Protein 5FRE (pdb70)

Structure (mmCIF, N/CA/C/O backbone):
data_5FRE
#
_entry.id   5FRE
#
_cell.length_a   64.348
_cell.length_b   76.714
_cell.length_c   67.254
_cell.angle_alpha   90.00
_cell.angle_beta   93.46
_cell.angle_gamma   90.00
#
_symmetry.space_group_name_H-M   'P 1 21 1'
#
loop_
_entity.id
_entity.type
_entity.pdbx_description
1 polymer EXO-ALPHA-SIALIDASE
2 branched 'N-acetyl-alpha-neuraminic acid-(2-3)-beta-D-galactopyranose'
3 non-polymer 'CALCIUM ION'
4 non-polymer 2-(2-{2-[2-(2-METHOXY-ETHOXY)-ETHOXY]-ETHOXY}-ETHOXY)-ETHANOL
5 non-polymer 'ACETATE ION'
6 water water
#
loop_
_atom_site.group_PDB
_atom_site.id
_atom_site.type_symbol
_atom_site.label_atom_id
_atom_site.label_alt_id
_atom_site.label_comp_id
_atom_site.label_asym_id
_atom_site.label_entity_id
_atom_site.label_seq_id
_atom_site.pdbx_PDB_ins_code
_atom_site.Cartn_x
_atom_site.Cartn_y
_atom_site.Cartn_z
_atom_site.occupancy
_atom_site.B_iso_or_equiv
_atom_site.auth_seq_id
_atom_site.auth_comp_id
_atom_site.auth_asym_id
_atom_site.auth_atom_id
_atom_site.pdbx_PDB_model_num
ATOM 1 N N . PRO A 1 1 ? -20.243 81.390 89.411 1.00 39.91 -4 PRO A N 1
ATOM 2 C CA . PRO A 1 1 ? -19.383 82.227 88.567 1.00 36.85 -4 PRO A CA 1
ATOM 3 C C . PRO A 1 1 ? -18.115 81.537 88.104 1.00 32.86 -4 PRO A C 1
ATOM 4 O O . PRO A 1 1 ? -17.655 80.552 88.709 1.00 31.34 -4 PRO A O 1
ATOM 8 N N . ASN A 1 2 ? -17.565 82.086 87.029 1.00 29.36 -3 ASN A N 1
ATOM 9 C CA . ASN A 1 2 ? -16.437 81.495 86.337 1.00 28.10 -3 ASN A CA 1
ATOM 10 C C . ASN A 1 2 ? -15.171 81.575 87.181 1.00 24.30 -3 ASN A C 1
ATOM 11 O O . ASN A 1 2 ? -14.941 82.593 87.857 1.00 22.53 -3 ASN A O 1
ATOM 16 N N . TRP A 1 3 ? -14.347 80.523 87.107 1.00 21.83 -2 TRP A N 1
ATOM 17 C CA . TRP A 1 3 ? -13.021 80.572 87.706 1.00 20.40 -2 TRP A CA 1
ATOM 18 C C . TRP A 1 3 ? -12.255 81.748 87.151 1.00 20.25 -2 TRP A C 1
ATOM 19 O O . TRP A 1 3 ? -12.218 81.919 85.943 1.00 19.12 -2 TRP A O 1
ATOM 30 N N . GLU A 1 4 ? -11.606 82.550 87.993 1.00 19.76 -1 GLU A N 1
ATOM 31 C CA . GLU A 1 4 ? -10.754 83.581 87.452 1.00 19.86 -1 GLU A CA 1
ATOM 32 C C . GLU A 1 4 ? -9.584 82.919 86.743 1.00 20.09 -1 GLU A C 1
ATOM 33 O O . GLU A 1 4 ? -9.058 83.398 85.721 1.00 17.21 -1 GLU A O 1
ATOM 39 N N . LEU A 1 5 ? -9.156 81.791 87.278 1.00 18.43 0 LEU A N 1
ATOM 40 C CA . LEU A 1 5 ? -8.008 81.103 86.717 1.00 18.79 0 LEU A CA 1
ATOM 41 C C . LEU A 1 5 ? -8.251 79.632 86.844 1.00 18.44 0 LEU A C 1
ATOM 42 O O . LEU A 1 5 ? -8.364 79.126 87.954 1.00 15.71 0 LEU A O 1
ATOM 47 N N . LEU A 1 6 ? -8.359 78.961 85.687 1.00 16.72 1 LEU A N 1
ATOM 48 C CA . LEU A 1 6 ? -8.521 77.531 85.611 1.00 17.82 1 LEU A CA 1
ATOM 49 C C . LEU A 1 6 ? -7.377 76.936 84.801 1.00 17.20 1 LEU A C 1
ATOM 50 O O . LEU A 1 6 ? -7.139 77.391 83.671 1.00 16.79 1 LEU A O 1
ATOM 55 N N . SER A 1 7 ? -6.657 75.956 85.355 1.00 13.39 2 SER A N 1
ATOM 56 C CA . SER A 1 7 ? -5.589 75.282 84.592 1.00 13.72 2 SER A CA 1
ATOM 57 C C . SER A 1 7 ? -6.180 74.525 83.380 1.00 14.29 2 SER A C 1
ATOM 58 O O . SER A 1 7 ? -7.284 73.941 83.455 1.00 13.73 2 SER A O 1
ATOM 61 N N . SER A 1 8 ? -5.430 74.501 82.275 1.00 14.50 3 SER A N 1
ATOM 62 C CA . SER A 1 8 ? -5.875 73.748 81.117 1.00 16.04 3 SER A CA 1
ATOM 63 C C . SER A 1 8 ? -5.843 72.271 81.428 1.00 16.78 3 SER A C 1
ATOM 64 O O . SER A 1 8 ? -5.003 71.817 82.184 1.00 17.72 3 SER A O 1
ATOM 67 N N . LEU A 1 9 ? -6.773 71.535 80.859 1.00 16.01 4 LEU A N 1
ATOM 68 C CA . LEU A 1 9 ? -6.755 70.100 80.863 1.00 17.50 4 LEU A CA 1
ATOM 69 C C . LEU A 1 9 ? -5.634 69.568 79.923 1.00 18.30 4 LEU A C 1
ATOM 70 O O . LEU A 1 9 ? -4.877 68.702 80.307 1.00 17.09 4 LEU A O 1
ATOM 75 N N . GLY A 1 10 ? -5.533 70.124 78.718 1.00 17.75 5 GLY A N 1
ATOM 76 C CA . GLY A 1 10 ? -4.495 69.794 77.759 1.00 19.72 5 GLY A CA 1
ATOM 77 C C . GLY A 1 10 ? -3.792 71.056 77.350 1.00 19.09 5 GLY A C 1
ATOM 78 O O . GLY A 1 10 ? -4.457 72.087 77.142 1.00 19.45 5 GLY A O 1
ATOM 79 N N . GLU A 1 11 ? -2.464 70.998 77.239 1.00 20.94 6 GLU A N 1
ATOM 80 C CA . GLU A 1 11 ? -1.699 72.161 76.783 1.00 23.05 6 GLU A CA 1
ATOM 81 C C . GLU A 1 11 ? -0.569 71.749 75.852 1.00 21.86 6 GLU A C 1
ATOM 82 O O . GLU A 1 11 ? 0.269 70.936 76.190 1.00 20.48 6 GLU A O 1
ATOM 88 N N . TYR A 1 12 ? -0.600 72.317 74.658 1.00 18.64 7 TYR A N 1
ATOM 89 C CA . TYR A 1 12 ? 0.302 71.944 73.579 1.00 17.94 7 TYR A CA 1
ATOM 90 C C . TYR A 1 12 ? 0.833 73.232 72.991 1.00 18.74 7 TYR A C 1
ATOM 91 O O . TYR A 1 12 ? 0.096 74.241 72.949 1.00 21.66 7 TYR A O 1
ATOM 100 N N . LYS A 1 13 ? 2.105 73.240 72.569 1.00 19.35 8 LYS A N 1
ATOM 101 C CA . LYS A 1 13 ? 2.756 74.456 72.025 1.00 22.47 8 LYS A CA 1
ATOM 102 C C . LYS A 1 13 ? 3.680 74.157 70.865 1.00 21.71 8 LYS A C 1
ATOM 103 O O . LYS A 1 13 ? 4.192 73.072 70.784 1.00 20.53 8 LYS A O 1
ATOM 109 N N . ASP A 1 14 ? 3.872 75.151 69.998 1.00 24.95 9 ASP A N 1
ATOM 110 C CA . ASP A 1 14 ? 4.877 75.158 68.923 1.00 26.68 9 ASP A CA 1
ATOM 111 C C . ASP A 1 14 ? 4.792 73.922 68.054 1.00 27.01 9 ASP A C 1
ATOM 112 O O . ASP A 1 14 ? 5.733 73.132 67.985 1.00 25.94 9 ASP A O 1
ATOM 117 N N . ILE A 1 15 ? 3.637 73.748 67.409 1.00 25.99 10 ILE A N 1
ATOM 118 C CA . ILE A 1 15 ? 3.418 72.561 66.587 1.00 25.20 10 ILE A CA 1
ATOM 119 C C . ILE A 1 15 ? 3.690 72.885 65.108 1.00 26.10 10 ILE A C 1
ATOM 120 O O . ILE A 1 15 ? 2.859 73.472 64.402 1.00 23.32 10 ILE A O 1
ATOM 125 N N . ASN A 1 16 ? 4.851 72.436 64.647 1.00 27.46 11 ASN A N 1
ATOM 126 C CA . ASN A 1 16 ? 5.302 72.717 63.298 1.00 28.09 11 ASN A CA 1
ATOM 127 C C . ASN A 1 16 ? 4.593 71.754 62.354 1.00 26.43 11 ASN A C 1
ATOM 128 O O . ASN A 1 16 ? 4.761 70.535 62.458 1.00 26.19 11 ASN A O 1
ATOM 133 N N . LEU A 1 17 ? 3.798 72.303 61.441 1.00 24.47 12 LEU A N 1
ATOM 134 C CA . LEU A 1 17 ? 3.092 71.488 60.468 1.00 26.97 12 LEU A CA 1
ATOM 135 C C . LEU A 1 17 ? 3.429 71.976 59.072 1.00 27.99 12 LEU A C 1
ATOM 136 O O . LEU A 1 17 ? 2.622 71.875 58.146 1.00 26.65 12 LEU A O 1
ATOM 141 N N . GLU A 1 18 ? 4.647 72.499 58.914 1.00 31.18 13 GLU A N 1
ATOM 142 C CA . GLU A 1 18 ? 5.104 73.002 57.609 1.00 32.23 13 GLU A CA 1
ATOM 143 C C . GLU A 1 18 ? 5.204 71.876 56.604 1.00 30.02 13 GLU A C 1
ATOM 144 O O . GLU A 1 18 ? 5.062 72.114 55.422 1.00 31.55 13 GLU A O 1
ATOM 150 N N . SER A 1 19 ? 5.421 70.648 57.073 1.00 29.67 14 SER A N 1
ATOM 151 C CA . SER A 1 19 ? 5.356 69.449 56.232 1.00 30.29 14 SER A CA 1
ATOM 152 C C . SER A 1 19 ? 4.086 68.651 56.383 1.00 30.24 14 SER A C 1
ATOM 153 O O . SER A 1 19 ? 4.044 67.497 55.973 1.00 28.92 14 SER A O 1
ATOM 156 N N . SER A 1 20 ? 3.043 69.249 56.968 1.00 31.99 15 SER A N 1
ATOM 157 C CA . SER A 1 20 ? 1.816 68.514 57.341 1.00 31.51 15 SER A CA 1
ATOM 158 C C . SER A 1 20 ? 2.061 67.172 58.046 1.00 31.13 15 SER A C 1
ATOM 159 O O . SER A 1 20 ? 1.343 66.196 57.806 1.00 32.78 15 SER A O 1
ATOM 162 N N . ASN A 1 21 ? 3.087 67.113 58.893 1.00 30.37 16 ASN A N 1
ATOM 163 C CA . ASN A 1 21 ? 3.316 65.932 59.735 1.00 30.04 16 ASN A CA 1
ATOM 164 C C . ASN A 1 21 ? 2.519 66.162 61.034 1.00 28.61 16 ASN A C 1
ATOM 165 O O . ASN A 1 21 ? 3.026 66.758 61.967 1.00 28.44 16 ASN A O 1
ATOM 167 N N . ALA A 1 22 ? 1.264 65.721 61.068 1.00 27.77 17 ALA A N 1
ATOM 168 C CA . ALA A 1 22 ? 0.377 66.029 62.198 1.00 26.08 17 ALA A CA 1
ATOM 169 C C . ALA A 1 22 ? 0.919 65.449 63.507 1.00 23.74 17 ALA A C 1
ATOM 170 O O . ALA A 1 22 ? 1.443 64.354 63.510 1.00 22.48 17 ALA A O 1
ATOM 172 N N . SER A 1 23 ? 0.681 66.153 64.610 1.00 24.42 18 SER A N 1
ATOM 173 C CA . SER A 1 23 ? 1.172 65.725 65.922 1.00 22.75 18 SER A CA 1
ATOM 174 C C . SER A 1 23 ? 0.179 64.806 66.665 1.00 21.32 18 SER A C 1
ATOM 175 O O . SER A 1 23 ? -0.955 65.176 66.930 1.00 19.19 18 SER A O 1
ATOM 178 N N . ASN A 1 24 ? 0.625 63.602 66.985 1.00 19.51 19 ASN A N 1
ATOM 179 C CA . ASN A 1 24 ? -0.213 62.551 67.537 1.00 19.74 19 ASN A CA 1
ATOM 180 C C . ASN A 1 24 ? -0.295 62.760 69.048 1.00 19.27 19 ASN A C 1
ATOM 181 O O . ASN A 1 24 ? 0.721 62.653 69.751 1.00 18.48 19 ASN A O 1
ATOM 186 N N . ILE A 1 25 ? -1.508 63.038 69.530 1.00 17.62 20 ILE A N 1
ATOM 187 C CA . ILE A 1 25 ? -1.751 63.248 70.957 1.00 17.09 20 ILE A CA 1
ATOM 188 C C . ILE A 1 25 ? -2.717 62.246 71.520 1.00 17.34 20 ILE A C 1
ATOM 189 O O . ILE A 1 25 ? -3.365 62.498 72.543 1.00 18.21 20 ILE A O 1
ATOM 194 N N . THR A 1 26 ? -2.755 61.064 70.925 1.00 17.28 21 THR A N 1
ATOM 195 C CA . THR A 1 26 ? -3.615 59.997 71.410 1.00 18.74 21 THR A CA 1
ATOM 196 C C . THR A 1 26 ? -3.300 59.556 72.869 1.00 19.65 21 THR A C 1
ATOM 197 O O . THR A 1 26 ? -4.197 59.073 73.574 1.00 18.89 21 THR A O 1
ATOM 201 N N . TYR A 1 27 ? -2.066 59.769 73.322 1.00 20.36 22 TYR A N 1
ATOM 202 C CA . TYR A 1 27 ? -1.717 59.578 74.760 1.00 21.77 22 TYR A CA 1
ATOM 203 C C . TYR A 1 27 ? -2.638 60.324 75.729 1.00 21.64 22 TYR A C 1
ATOM 204 O O . TYR A 1 27 ? -2.783 59.892 76.883 1.00 20.13 22 TYR A O 1
ATOM 213 N N . ASP A 1 28 ? -3.258 61.429 75.274 1.00 18.88 23 ASP A N 1
ATOM 214 C CA . ASP A 1 28 ? -4.143 62.227 76.128 1.00 19.49 23 ASP A CA 1
ATOM 215 C C . ASP A 1 28 ? -5.627 61.926 75.911 1.00 18.47 23 ASP A C 1
ATOM 216 O O . ASP A 1 28 ? -6.471 62.565 76.554 1.00 17.95 23 ASP A O 1
ATOM 221 N N . LEU A 1 29 ? -5.955 60.957 75.043 1.00 18.13 24 LEU A N 1
ATOM 222 C CA . LEU A 1 29 ? -7.322 60.745 74.609 1.00 17.32 24 LEU A CA 1
ATOM 223 C C . LEU A 1 29 ? -8.274 60.548 75.774 1.00 17.89 24 LEU A C 1
ATOM 224 O O . LEU A 1 29 ? -9.408 61.003 75.740 1.00 15.81 24 LEU A O 1
ATOM 229 N N . GLU A 1 30 ? -7.817 59.816 76.787 1.00 19.45 25 GLU A N 1
ATOM 230 C CA . GLU A 1 30 ? -8.659 59.500 77.959 1.00 21.84 25 GLU A CA 1
ATOM 231 C C . GLU A 1 30 ? -9.264 60.723 78.634 1.00 19.52 25 GLU A C 1
ATOM 232 O O . GLU A 1 30 ? -10.327 60.631 79.237 1.00 19.05 25 GLU A O 1
ATOM 238 N N . LYS A 1 31 ? -8.554 61.842 78.565 1.00 18.85 26 LYS A N 1
ATOM 239 C CA . LYS A 1 31 ? -8.972 63.078 79.178 1.00 19.72 26 LYS A CA 1
ATOM 240 C C . LYS A 1 31 ? -10.100 63.788 78.392 1.00 18.42 26 LYS A C 1
ATOM 241 O O . LYS A 1 31 ? -10.771 64.667 78.936 1.00 15.97 26 LYS A O 1
ATOM 247 N N . TYR A 1 32 ? -10.288 63.431 77.121 1.00 16.23 27 TYR A N 1
ATOM 248 C CA . TYR A 1 32 ? -11.242 64.141 76.266 1.00 16.37 27 TYR A CA 1
ATOM 249 C C . TYR A 1 32 ? -12.414 63.323 75.837 1.00 15.91 27 TYR A C 1
ATOM 250 O O . TYR A 1 32 ? -13.460 63.875 75.560 1.00 15.68 27 TYR A O 1
ATOM 259 N N . LYS A 1 33 ? -12.247 62.007 75.759 1.00 17.90 28 LYS A N 1
ATOM 260 C CA . LYS A 1 33 ? -13.155 61.179 74.974 1.00 18.55 28 LYS A CA 1
ATOM 261 C C . LYS A 1 33 ? -14.569 61.144 75.543 1.00 17.29 28 LYS A C 1
ATOM 262 O O . LYS A 1 33 ? -15.530 60.934 74.800 1.00 15.66 28 LYS A O 1
ATOM 268 N N . ASN A 1 34 ? -14.692 61.383 76.843 1.00 17.58 29 ASN A N 1
ATOM 269 C CA . ASN A 1 34 ? -16.029 61.442 77.478 1.00 18.60 29 ASN A CA 1
ATOM 270 C C . ASN A 1 34 ? -16.541 62.843 77.831 1.00 18.28 29 ASN A C 1
ATOM 271 O O . ASN A 1 34 ? -17.500 62.987 78.599 1.00 16.51 29 ASN A O 1
ATOM 276 N N . LEU A 1 35 ? -15.907 63.875 77.286 1.00 17.00 30 LEU A N 1
ATOM 277 C CA . LEU A 1 35 ? -16.316 65.243 77.588 1.00 18.58 30 LEU A CA 1
ATOM 278 C C . LEU A 1 35 ? -17.693 65.524 76.971 1.00 18.19 30 LEU A C 1
ATOM 279 O O . LEU A 1 35 ? -17.977 65.115 75.812 1.00 18.34 30 LEU A O 1
ATOM 284 N N . ASP A 1 36 ? -18.549 66.172 77.763 1.00 17.47 31 ASP A N 1
ATOM 285 C CA . ASP A 1 36 ? -19.853 66.669 77.301 1.00 17.78 31 ASP A CA 1
ATOM 286 C C . ASP A 1 36 ? -19.793 68.167 77.088 1.00 16.22 31 ASP A C 1
ATOM 287 O O . ASP A 1 36 ? -20.707 68.748 76.522 1.00 18.90 31 ASP A O 1
ATOM 292 N N . GLU A 1 37 ? -18.758 68.816 77.583 1.00 16.90 32 GLU A N 1
ATOM 293 C CA . GLU A 1 37 ? -18.566 70.262 77.405 1.00 17.15 32 GLU A CA 1
ATOM 294 C C . GLU A 1 37 ? -17.080 70.573 77.559 1.00 16.66 32 GLU A C 1
ATOM 295 O O . GLU A 1 37 ? -16.249 69.672 77.767 1.00 15.69 32 GLU A O 1
ATOM 301 N N . GLY A 1 38 ? -16.730 71.838 77.421 1.00 15.62 33 GLY A N 1
ATOM 302 C CA . GLY A 1 38 ? -15.324 72.250 77.448 1.00 16.43 33 GLY A CA 1
ATOM 303 C C . GLY A 1 38 ? -15.033 73.455 76.599 1.00 15.56 33 GLY A C 1
ATOM 304 O O . GLY A 1 38 ? -15.948 74.051 76.043 1.00 14.86 33 GLY A O 1
ATOM 305 N N . THR A 1 39 ? -13.749 73.829 76.537 1.00 15.35 34 THR A N 1
ATOM 306 C CA . THR A 1 39 ? -13.289 74.914 75.693 1.00 14.27 34 THR A CA 1
ATOM 307 C C . THR A 1 39 ? -11.982 74.500 75.012 1.00 13.48 34 THR A C 1
ATOM 308 O O . THR A 1 39 ? -11.146 73.818 75.618 1.00 12.95 34 THR A O 1
ATOM 312 N N . ILE A 1 40 ? -11.828 74.906 73.759 1.00 12.92 35 ILE A N 1
ATOM 313 C CA . ILE A 1 40 ? -10.611 74.679 72.990 1.00 13.55 35 ILE A CA 1
ATOM 314 C C . ILE A 1 40 ? -10.166 76.000 72.410 1.00 14.36 35 ILE A C 1
ATOM 315 O O . ILE A 1 40 ? -10.944 76.652 71.679 1.00 14.32 35 ILE A O 1
ATOM 320 N N . VAL A 1 41 ? -8.950 76.438 72.737 1.00 14.52 36 VAL A N 1
ATOM 321 C CA . VAL A 1 41 ? -8.424 77.709 72.230 1.00 14.97 36 VAL A CA 1
ATOM 322 C C . VAL A 1 41 ? -7.170 77.406 71.438 1.00 15.10 36 VAL A C 1
ATOM 323 O O . VAL A 1 41 ? -6.349 76.682 71.918 1.00 13.86 36 VAL A O 1
ATOM 327 N N . VAL A 1 42 ? -7.051 77.954 70.223 1.00 14.75 37 VAL A N 1
ATOM 328 C CA . VAL A 1 42 ? -5.965 77.636 69.323 1.00 15.17 37 VAL A CA 1
ATOM 329 C C . VAL A 1 42 ? -5.438 78.906 68.641 1.00 16.45 37 VAL A C 1
ATOM 330 O O . VAL A 1 42 ? -6.237 79.681 68.074 1.00 14.57 37 VAL A O 1
ATOM 334 N N . ARG A 1 43 ? -4.103 79.078 68.674 1.00 18.48 38 ARG A N 1
ATOM 335 C CA . ARG A 1 43 ? -3.413 80.096 67.856 1.00 19.39 38 ARG A CA 1
ATOM 336 C C . ARG A 1 43 ? -2.760 79.358 66.695 1.00 18.31 38 ARG A C 1
ATOM 337 O O . ARG A 1 43 ? -2.080 78.382 66.882 1.00 17.41 38 ARG A O 1
ATOM 345 N N . PHE A 1 44 ? -3.065 79.779 65.480 1.00 17.84 39 PHE A N 1
ATOM 346 C CA . PHE A 1 44 ? -2.730 79.024 64.281 1.00 16.55 39 PHE A CA 1
ATOM 347 C C . PHE A 1 44 ? -2.391 79.968 63.116 1.00 16.31 39 PHE A C 1
ATOM 348 O O . PHE A 1 44 ? -2.798 81.127 63.095 1.00 16.03 39 PHE A O 1
ATOM 356 N N . ASN A 1 45 ? -1.655 79.435 62.160 1.00 18.36 40 ASN A N 1
ATOM 357 C CA . ASN A 1 45 ? -1.286 80.150 60.919 1.00 18.29 40 ASN A CA 1
ATOM 358 C C . ASN A 1 45 ? -1.157 79.145 59.805 1.00 18.66 40 ASN A C 1
ATOM 359 O O . ASN A 1 45 ? -0.155 78.455 59.684 1.00 18.14 40 ASN A O 1
ATOM 364 N N . SER A 1 46 ? -2.214 79.057 59.005 1.00 19.38 41 SER A N 1
ATOM 365 C CA . SER A 1 46 ? -2.275 78.172 57.877 1.00 19.74 41 SER A CA 1
ATOM 366 C C . SER A 1 46 ? -1.720 78.858 56.643 1.00 19.85 41 SER A C 1
ATOM 367 O O . SER A 1 46 ? -1.857 80.058 56.494 1.00 18.38 41 SER A O 1
ATOM 370 N N . LYS A 1 47 ? -1.213 78.035 55.726 1.00 20.57 42 LYS A N 1
ATOM 371 C CA . LYS A 1 47 ? -0.717 78.442 54.418 1.00 20.74 42 LYS A CA 1
ATOM 372 C C . LYS A 1 47 ? -1.580 77.869 53.268 1.00 21.59 42 LYS A C 1
ATOM 373 O O . LYS A 1 47 ? -1.206 78.032 52.133 1.00 19.70 42 LYS A O 1
ATOM 375 N N . ASP A 1 48 ? -2.712 77.209 53.543 1.00 22.07 43 ASP A N 1
ATOM 376 C CA . ASP A 1 48 ? -3.574 76.657 52.476 1.00 23.37 43 ASP A CA 1
ATOM 377 C C . ASP A 1 48 ? -5.009 77.116 52.682 1.00 22.46 43 ASP A C 1
ATOM 378 O O . ASP A 1 48 ? -5.372 77.611 53.754 1.00 22.05 43 ASP A O 1
ATOM 383 N N . SER A 1 49 ? -5.817 76.950 51.640 1.00 20.57 44 SER A N 1
ATOM 384 C CA . SER A 1 49 ? -7.218 77.327 51.649 1.00 20.12 44 SER A CA 1
ATOM 385 C C . SER A 1 49 ? -8.172 76.147 51.919 1.00 18.66 44 SER A C 1
ATOM 386 O O . SER A 1 49 ? -9.361 76.377 52.075 1.00 20.56 44 SER A O 1
ATOM 389 N N . LYS A 1 50 ? -7.666 74.907 51.924 1.00 17.30 45 LYS A N 1
ATOM 390 C CA . LYS A 1 50 ? -8.510 73.729 52.042 1.00 17.40 45 LYS A CA 1
ATOM 391 C C . LYS A 1 50 ? -9.020 73.559 53.497 1.00 14.89 45 LYS A C 1
ATOM 392 O O . LYS A 1 50 ? -8.561 74.258 54.403 1.00 14.73 45 LYS A O 1
ATOM 398 N N . ILE A 1 51 ? -9.976 72.661 53.706 1.00 14.41 46 ILE A N 1
ATOM 399 C CA . ILE A 1 51 ? -10.471 72.409 55.084 1.00 15.23 46 ILE A CA 1
ATOM 400 C C . ILE A 1 51 ? -9.331 71.703 55.801 1.00 13.40 46 ILE A C 1
ATOM 401 O O . ILE A 1 51 ? -8.831 70.693 55.295 1.00 12.03 46 ILE A O 1
ATOM 406 N N . GLN A 1 52 ? -8.929 72.234 56.945 1.00 13.51 47 GLN A N 1
ATOM 407 C CA . GLN A 1 52 ? -7.811 71.733 57.705 1.00 14.04 47 GLN A CA 1
ATOM 408 C C . GLN A 1 52 ? -8.170 71.602 59.206 1.00 14.74 47 GLN A C 1
ATOM 409 O O . GLN A 1 52 ? -8.679 72.557 59.788 1.00 13.84 47 GLN A O 1
ATOM 415 N N . SER A 1 53 ? -7.836 70.448 59.802 1.00 14.43 48 SER A N 1
ATOM 416 C CA . SER A 1 53 ? -8.150 70.186 61.223 1.00 13.72 48 SER A CA 1
ATOM 417 C C . SER A 1 53 ? -7.105 70.879 62.081 1.00 13.31 48 SER A C 1
ATOM 418 O O . SER A 1 53 ? -5.920 70.576 61.955 1.00 12.98 48 SER A O 1
ATOM 421 N N . LEU A 1 54 ? -7.558 71.773 62.966 1.00 12.30 49 LEU A N 1
ATOM 422 C CA . LEU A 1 54 ? -6.786 72.169 64.133 1.00 12.66 49 LEU A CA 1
ATOM 423 C C . LEU A 1 54 ? -6.655 70.957 65.086 1.00 13.04 49 LEU A C 1
ATOM 424 O O . LEU A 1 54 ? -5.567 70.574 65.487 1.00 11.93 49 LEU A O 1
ATOM 429 N N . LEU A 1 55 ? -7.807 70.398 65.451 1.00 13.75 50 LEU A N 1
ATOM 430 C CA . LEU A 1 55 ? -7.896 69.276 66.361 1.00 12.99 50 LEU A CA 1
ATOM 431 C C . LEU A 1 55 ? -8.881 68.261 65.799 1.00 12.83 50 LEU A C 1
ATOM 432 O O . LEU A 1 55 ? -10.006 68.633 65.494 1.00 13.10 50 LEU A O 1
ATOM 437 N N . GLY A 1 56 ? -8.446 66.996 65.673 1.00 12.40 51 GLY A N 1
ATOM 438 C CA . GLY A 1 56 ? -9.240 65.903 65.168 1.00 12.44 51 GLY A CA 1
ATOM 439 C C . GLY A 1 56 ? -9.223 64.778 66.156 1.00 13.42 51 GLY A C 1
ATOM 440 O O . GLY A 1 56 ? -8.154 64.259 66.463 1.00 12.97 51 GLY A O 1
ATOM 441 N N . ILE A 1 57 ? -10.389 64.435 66.704 1.00 14.12 52 ILE A N 1
ATOM 442 C CA . ILE A 1 57 ? -10.503 63.329 67.679 1.00 14.39 52 ILE A CA 1
ATOM 443 C C . ILE A 1 57 ? -11.494 62.342 67.084 1.00 14.89 52 ILE A C 1
ATOM 444 O O . ILE A 1 57 ? -12.610 62.737 66.790 1.00 12.57 52 ILE A O 1
ATOM 449 N N . SER A 1 58 ? -11.062 61.090 66.880 1.00 14.02 53 SER A N 1
ATOM 450 C CA . SER A 1 58 ? -11.761 60.172 65.998 1.00 14.76 53 SER A CA 1
ATOM 451 C C . SER A 1 58 ? -11.740 58.724 66.426 1.00 14.38 53 SER A C 1
ATOM 452 O O . SER A 1 58 ? -10.914 58.304 67.273 1.00 14.11 53 SER A O 1
ATOM 455 N N . ASN A 1 59 ? -12.699 58.000 65.855 1.00 14.78 54 ASN A N 1
ATOM 456 C CA . ASN A 1 59 ? -12.686 56.559 65.779 1.00 15.40 54 ASN A CA 1
ATOM 457 C C . ASN A 1 59 ? -12.063 56.261 64.412 1.00 16.72 54 ASN A C 1
ATOM 458 O O . ASN A 1 59 ? -12.745 56.302 63.342 1.00 18.26 54 ASN A O 1
ATOM 463 N N . SER A 1 60 ? -10.763 56.001 64.426 1.00 16.84 55 SER A N 1
ATOM 464 C CA . SER A 1 60 ? -10.029 55.747 63.198 1.00 19.00 55 SER A CA 1
ATOM 465 C C . SER A 1 60 ? -10.465 54.480 62.435 1.00 19.98 55 SER A C 1
ATOM 466 O O . SER A 1 60 ? -10.049 54.325 61.287 1.00 20.72 55 SER A O 1
ATOM 469 N N . LYS A 1 61 ? -11.270 53.603 63.065 1.00 19.68 56 LYS A N 1
ATOM 470 C CA . LYS A 1 61 ? -11.806 52.401 62.428 1.00 20.83 56 LYS A CA 1
ATOM 471 C C . LYS A 1 61 ? -13.035 52.718 61.564 1.00 18.88 56 LYS A C 1
ATOM 472 O O . LYS A 1 61 ? -13.588 51.819 60.963 1.00 20.23 56 LYS A O 1
ATOM 478 N N . THR A 1 62 ? -13.511 53.974 61.575 1.00 17.20 57 THR A N 1
ATOM 479 C CA . THR A 1 62 ? -14.629 54.408 60.766 1.00 16.43 57 THR A CA 1
ATOM 480 C C . THR A 1 62 ? -14.218 55.538 59.858 1.00 16.38 57 THR A C 1
ATOM 481 O O . THR A 1 62 ? -13.203 56.212 60.076 1.00 16.26 57 THR A O 1
ATOM 485 N N . LYS A 1 63 ? -15.017 55.768 58.830 1.00 17.25 58 LYS A N 1
ATOM 486 C CA . LYS A 1 63 ? -14.827 56.912 57.969 1.00 17.89 58 LYS A CA 1
ATOM 487 C C . LYS A 1 63 ? -15.384 58.163 58.617 1.00 17.71 58 LYS A C 1
ATOM 488 O O . LYS A 1 63 ? -14.834 59.235 58.419 1.00 17.29 58 LYS A O 1
ATOM 494 N N . ASN A 1 64 ? -16.472 58.042 59.386 1.00 15.89 59 ASN A N 1
ATOM 495 C CA . ASN A 1 64 ? -17.212 59.238 59.805 1.00 16.21 59 ASN A CA 1
ATOM 496 C C . ASN A 1 64 ? -17.480 59.365 61.317 1.00 15.79 59 ASN A C 1
ATOM 497 O O . ASN A 1 64 ? -18.364 60.108 61.700 1.00 15.41 59 ASN A O 1
ATOM 502 N N . GLY A 1 65 ? -16.715 58.679 62.171 1.00 14.21 60 GLY A N 1
ATOM 503 C CA . GLY A 1 65 ? -16.869 58.845 63.617 1.00 13.86 60 GLY A CA 1
ATOM 504 C C . GLY A 1 65 ? -15.746 59.766 64.040 1.00 14.28 60 GLY A C 1
ATOM 505 O O . GLY A 1 65 ? -14.619 59.298 64.255 1.00 13.97 60 GLY A O 1
ATOM 506 N N . TYR A 1 66 ? -16.037 61.071 64.104 1.00 13.06 61 TYR A N 1
ATOM 507 C CA . TYR A 1 66 ? -15.051 62.071 64.479 1.00 13.03 61 TYR A CA 1
ATOM 508 C C . TYR A 1 66 ? -15.593 63.458 64.854 1.00 12.37 61 TYR A C 1
ATOM 509 O O . TYR A 1 66 ? -16.736 63.833 64.548 1.00 11.87 61 TYR A O 1
ATOM 518 N N . PHE A 1 67 ? -14.734 64.160 65.582 1.00 12.92 62 PHE A N 1
ATOM 519 C CA . PHE A 1 67 ? -14.822 65.583 65.884 1.00 12.73 62 PHE A CA 1
ATOM 520 C C . PHE A 1 67 ? -13.667 66.270 65.149 1.00 13.19 62 PHE A C 1
ATOM 521 O O . PHE A 1 67 ? -12.509 65.863 65.264 1.00 12.58 62 PHE A O 1
ATOM 529 N N . ASN A 1 68 ? -13.994 67.330 64.415 1.00 12.09 63 ASN A N 1
ATOM 530 C CA . ASN A 1 68 ? -13.021 68.037 63.591 1.00 13.10 63 ASN A CA 1
ATOM 531 C C . ASN A 1 68 ? -13.258 69.514 63.784 1.00 12.45 63 ASN A C 1
ATOM 532 O O . ASN A 1 68 ? -14.275 70.018 63.351 1.00 12.44 63 ASN A O 1
ATOM 537 N N . PHE A 1 69 ? -12.393 70.145 64.563 1.00 12.59 64 PHE A N 1
ATOM 538 C CA . PHE A 1 69 ? -12.339 71.576 64.743 1.00 12.42 64 PHE A CA 1
ATOM 539 C C . PHE A 1 69 ? -11.423 72.111 63.659 1.00 12.31 64 PHE A C 1
ATOM 540 O O . PHE A 1 69 ? -10.205 71.883 63.709 1.00 12.08 64 PHE A O 1
ATOM 548 N N . TYR A 1 70 ? -11.985 72.821 62.687 1.00 11.86 65 TYR A N 1
ATOM 549 C CA . TYR A 1 70 ? -11.278 73.133 61.442 1.00 12.47 65 TYR A CA 1
ATOM 550 C C . TYR A 1 70 ? -11.311 74.584 61.015 1.00 12.62 65 TYR A C 1
ATOM 551 O O . TYR A 1 70 ? -12.127 75.383 61.462 1.00 12.35 65 TYR A O 1
ATOM 560 N N . VAL A 1 71 ? -10.398 74.906 60.107 1.00 12.37 66 VAL A N 1
ATOM 561 C CA . VAL A 1 71 ? -10.392 76.187 59.441 1.00 12.77 66 VAL A CA 1
ATOM 562 C C . VAL A 1 71 ? -10.136 75.981 57.932 1.00 13.24 66 VAL A C 1
ATOM 563 O O . VAL A 1 71 ? -9.640 74.911 57.523 1.00 12.40 66 VAL A O 1
ATOM 567 N N . THR A 1 72 ? -10.488 77.008 57.151 1.00 13.17 67 THR A N 1
ATOM 568 C CA . THR A 1 72 ? -10.034 77.211 55.785 1.00 14.47 67 THR A CA 1
ATOM 569 C C . THR A 1 72 ? -9.311 78.537 55.775 1.00 15.46 67 THR A C 1
ATOM 570 O O . THR A 1 72 ? -8.923 79.028 56.833 1.00 16.57 67 THR A O 1
ATOM 574 N N . ASN A 1 73 ? -9.102 79.153 54.604 1.00 17.36 68 ASN A N 1
ATOM 575 C CA . ASN A 1 73 ? -8.671 80.578 54.592 1.00 18.85 68 ASN A CA 1
ATOM 576 C C . ASN A 1 73 ? -9.771 81.616 54.807 1.00 18.47 68 ASN A C 1
ATOM 577 O O . ASN A 1 73 ? -9.471 82.804 54.917 1.00 18.21 68 ASN A O 1
ATOM 582 N N . SER A 1 74 ? -11.035 81.191 54.855 1.00 17.12 69 SER A N 1
ATOM 583 C CA . SER A 1 74 ? -12.145 82.135 54.985 1.00 17.72 69 SER A CA 1
ATOM 584 C C . SER A 1 74 ? -13.292 81.604 55.840 1.00 16.90 69 SER A C 1
ATOM 585 O O . SER A 1 74 ? -14.416 82.102 55.743 1.00 15.53 69 SER A O 1
ATOM 588 N N . ARG A 1 75 ? -13.008 80.608 56.688 1.00 15.44 70 ARG A N 1
ATOM 589 C CA . ARG A 1 75 ? -14.050 79.968 57.494 1.00 14.97 70 ARG A CA 1
ATOM 590 C C . ARG A 1 75 ? -13.430 79.287 58.722 1.00 14.37 70 ARG A C 1
ATOM 591 O O . ARG A 1 75 ? -12.323 78.779 58.670 1.00 13.79 70 ARG A O 1
ATOM 599 N N . VAL A 1 76 ? -14.192 79.250 59.802 1.00 14.04 71 VAL A N 1
ATOM 600 C CA . VAL A 1 76 ? -13.828 78.394 60.955 1.00 14.31 71 VAL A CA 1
ATOM 601 C C . VAL A 1 76 ? -15.082 77.684 61.389 1.00 13.39 71 VAL A C 1
ATOM 602 O O . VAL A 1 76 ? -16.160 78.200 61.223 1.00 13.53 71 VAL A O 1
ATOM 606 N N . GLY A 1 77 ? -14.923 76.490 61.923 1.00 13.27 72 GLY A N 1
ATOM 607 C CA . GLY A 1 77 ? -16.059 75.730 62.427 1.00 14.03 72 GLY A CA 1
ATOM 608 C C . GLY A 1 77 ? -15.669 74.400 63.016 1.00 13.05 72 GLY A C 1
ATOM 609 O O . GLY A 1 77 ? -14.503 74.106 63.168 1.00 13.27 72 GLY A O 1
ATOM 610 N N . PHE A 1 78 ? -16.668 73.585 63.340 1.00 12.91 73 PHE A N 1
ATOM 611 C CA . PHE A 1 78 ? -16.427 72.220 63.722 1.00 12.10 73 PHE A CA 1
ATOM 612 C C . PHE A 1 78 ? -17.549 71.319 63.249 1.00 12.68 73 PHE A C 1
ATOM 613 O O . PHE A 1 78 ? -18.701 71.764 63.076 1.00 11.75 73 PHE A O 1
ATOM 621 N N . GLU A 1 79 ? -17.196 70.056 63.079 1.00 13.31 74 GLU A N 1
ATOM 622 C CA . GLU A 1 79 ? -18.161 69.012 62.864 1.00 14.69 74 GLU A CA 1
ATOM 623 C C . GLU A 1 79 ? -17.995 67.955 63.921 1.00 13.96 74 GLU A C 1
ATOM 624 O O . GLU A 1 79 ? -16.907 67.691 64.353 1.00 13.16 74 GLU A O 1
ATOM 630 N N . LEU A 1 80 ? -19.115 67.362 64.286 1.00 12.77 75 LEU A N 1
ATOM 631 C CA . LEU A 1 80 ? -19.219 66.288 65.233 1.00 12.88 75 LEU A CA 1
ATOM 632 C C . LEU A 1 80 ? -20.066 65.217 64.538 1.00 13.32 75 LEU A C 1
ATOM 633 O O . LEU A 1 80 ? -21.237 65.469 64.209 1.00 13.18 75 LEU A O 1
ATOM 638 N N . ARG A 1 81 ? -19.489 64.027 64.305 1.00 12.92 76 ARG A N 1
ATOM 639 C CA . ARG A 1 81 ? -20.180 62.948 63.621 1.00 13.11 76 ARG A CA 1
ATOM 640 C C . ARG A 1 81 ? -19.857 61.627 64.324 1.00 13.27 76 ARG A C 1
ATOM 641 O O . ARG A 1 81 ? -18.795 61.449 64.890 1.00 13.29 76 ARG A O 1
ATOM 649 N N . ASN A 1 82 ? -20.784 60.712 64.240 1.00 14.54 77 ASN A N 1
ATOM 650 C CA . ASN A 1 82 ? -20.618 59.376 64.786 1.00 15.02 77 ASN A CA 1
ATOM 651 C C . ASN A 1 82 ? -20.872 58.399 63.670 1.00 14.86 77 ASN A C 1
ATOM 652 O O . ASN A 1 82 ? -21.656 58.673 62.743 1.00 15.28 77 ASN A O 1
ATOM 657 N N . GLN A 1 83 ? -20.242 57.250 63.764 1.00 15.52 78 GLN A N 1
ATOM 658 C CA . GLN A 1 83 ? -20.525 56.166 62.848 1.00 16.79 78 GLN A CA 1
ATOM 659 C C . GLN A 1 83 ? -20.539 54.807 63.566 1.00 18.03 78 GLN A C 1
ATOM 660 O O . GLN A 1 83 ? -19.589 54.437 64.263 1.00 17.08 78 GLN A O 1
ATOM 666 N N . LYS A 1 84 ? -21.616 54.069 63.353 1.00 20.01 79 LYS A N 1
ATOM 667 C CA . LYS A 1 84 ? -21.865 52.791 64.030 1.00 22.63 79 LYS A CA 1
ATOM 668 C C . LYS A 1 84 ? -21.249 51.531 63.379 1.00 24.26 79 LYS A C 1
ATOM 669 O O . LYS A 1 84 ? -21.191 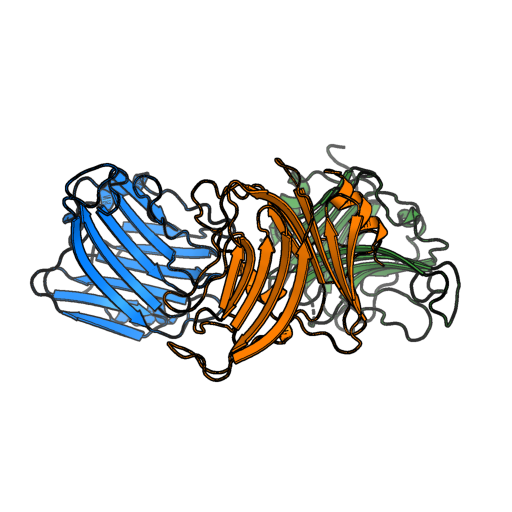50.484 64.017 1.00 25.28 79 LYS A O 1
ATOM 675 N N . ASN A 1 85 ? -20.823 51.639 62.121 1.00 24.85 80 ASN A N 1
ATOM 676 C CA . ASN A 1 85 ? -20.275 50.544 61.339 1.00 26.52 80 ASN A CA 1
ATOM 677 C C . ASN A 1 85 ? -18.889 50.908 60.902 1.00 26.65 80 ASN A C 1
ATOM 678 O O . ASN A 1 85 ? -18.696 51.998 60.362 1.00 25.36 80 ASN A O 1
ATOM 683 N N . GLU A 1 86 ? -17.950 49.976 61.098 1.00 24.27 81 GLU A N 1
ATOM 684 C CA . GLU A 1 86 ? -16.563 50.197 60.818 1.00 25.20 81 GLU A CA 1
ATOM 685 C C . GLU A 1 86 ? -16.209 49.793 59.401 1.00 24.51 81 GLU A C 1
ATOM 686 O O . GLU A 1 86 ? -16.919 49.059 58.759 1.00 27.60 81 GLU A O 1
ATOM 692 N N . GLY A 1 87 ? -15.108 50.328 58.911 1.00 23.36 82 GLY A N 1
ATOM 693 C CA . GLY A 1 87 ? -14.525 49.903 57.674 1.00 26.46 82 GLY A CA 1
ATOM 694 C C . GLY A 1 87 ? -15.058 50.674 56.510 1.00 28.36 82 GLY A C 1
ATOM 695 O O . GLY A 1 87 ? -15.537 51.811 56.639 1.00 27.28 82 GLY A O 1
ATOM 696 N N . ASN A 1 88 ? -15.006 50.023 55.357 1.00 29.98 83 ASN A N 1
ATOM 697 C CA . ASN A 1 88 ? -15.266 50.693 54.099 1.00 28.80 83 ASN A CA 1
ATOM 698 C C . ASN A 1 88 ? -16.752 50.785 53.768 1.00 29.41 83 ASN A C 1
ATOM 699 O O . ASN A 1 88 ? -17.230 50.125 52.871 1.00 29.44 83 ASN A O 1
ATOM 704 N N . THR A 1 89 ? -17.469 51.654 54.473 1.00 27.66 84 THR A N 1
ATOM 705 C CA . THR A 1 89 ? -18.898 51.854 54.268 1.00 25.97 84 THR A CA 1
ATOM 706 C C . THR A 1 89 ? -19.313 53.239 54.788 1.00 25.87 84 THR A C 1
ATOM 707 O O . THR A 1 89 ? -18.625 53.802 55.657 1.00 22.62 84 THR A O 1
ATOM 711 N N . GLN A 1 90 ? -20.425 53.755 54.250 1.00 25.12 85 GLN A N 1
ATOM 712 C CA . GLN A 1 90 ? -21.091 54.960 54.762 1.00 24.08 85 GLN A CA 1
ATOM 713 C C . GLN A 1 90 ? -22.148 54.580 55.789 1.00 23.51 85 GLN A C 1
ATOM 714 O O . GLN A 1 90 ? -22.727 55.452 56.419 1.00 23.64 85 GLN A O 1
ATOM 720 N N . ASN A 1 91 ? -22.386 53.281 55.981 1.00 23.79 86 ASN A N 1
ATOM 721 C CA . ASN A 1 91 ? -23.498 52.827 56.817 1.00 25.27 86 ASN A CA 1
ATOM 722 C C . ASN A 1 91 ? -23.348 53.234 58.270 1.00 23.34 86 ASN A C 1
ATOM 723 O O . ASN A 1 91 ? -22.233 53.332 58.808 1.00 24.11 86 ASN A O 1
ATOM 728 N N . GLY A 1 92 ? -24.477 53.469 58.900 1.00 20.26 87 GLY A N 1
ATOM 729 C CA . GLY A 1 92 ? -24.517 53.844 60.309 1.00 20.59 87 GLY A CA 1
ATOM 730 C C . GLY A 1 92 ? -23.975 55.220 60.663 1.00 19.42 87 GLY A C 1
ATOM 731 O O . GLY A 1 92 ? -23.659 55.468 61.836 1.00 19.03 87 GLY A O 1
ATOM 732 N N . THR A 1 93 ? -23.886 56.122 59.696 1.00 18.66 88 THR A N 1
ATOM 733 C CA . THR A 1 93 ? -23.367 57.457 59.947 1.00 19.30 88 THR A CA 1
ATOM 734 C C . THR A 1 93 ? -24.443 58.331 60.556 1.00 20.60 88 THR A C 1
ATOM 735 O O . THR A 1 93 ? -25.538 58.375 60.026 1.00 19.84 88 THR A O 1
ATOM 739 N N . GLU A 1 94 ? -24.120 59.012 61.667 1.00 18.26 89 GLU A N 1
ATOM 740 C CA . GLU A 1 94 ? -24.980 60.038 62.254 1.00 19.20 89 GLU A CA 1
ATOM 741 C C . GLU A 1 94 ? -24.223 61.351 62.224 1.00 18.41 89 GLU A C 1
ATOM 742 O O . GLU A 1 94 ? -23.184 61.526 62.888 1.00 17.38 89 GLU A O 1
ATOM 748 N N . ASN A 1 95 ? -24.750 62.283 61.434 1.00 17.97 90 ASN A N 1
ATOM 749 C CA . ASN A 1 95 ? -24.175 63.620 61.342 1.00 17.62 90 ASN A CA 1
ATOM 750 C C . ASN A 1 95 ? -24.791 64.482 62.427 1.00 16.75 90 ASN A C 1
ATOM 751 O O . ASN A 1 95 ? -25.941 64.917 62.301 1.00 17.62 90 ASN A O 1
ATOM 756 N N . LEU A 1 96 ? -24.052 64.728 63.513 1.00 16.26 91 LEU A N 1
ATOM 757 C CA . LEU A 1 96 ? -24.650 65.277 64.737 1.00 15.24 91 LEU A CA 1
ATOM 758 C C . LEU A 1 96 ? -24.654 66.802 64.738 1.00 15.61 91 LEU A C 1
ATOM 759 O O . LEU A 1 96 ? -25.697 67.412 64.903 1.00 15.58 91 LEU A O 1
ATOM 764 N N . VAL A 1 97 ? -23.491 67.437 64.532 1.00 14.50 92 VAL A N 1
ATOM 765 C CA . VAL A 1 97 ? -23.436 68.938 64.583 1.00 15.09 92 VAL A CA 1
ATOM 766 C C . VAL A 1 97 ? -22.494 69.420 63.529 1.00 14.40 92 VAL A C 1
ATOM 767 O O . VAL A 1 97 ? -21.402 68.899 63.437 1.00 14.60 92 VAL A O 1
ATOM 771 N N . HIS A 1 98 ? -22.901 70.398 62.733 1.00 14.93 93 HIS A N 1
ATOM 772 C CA . HIS A 1 98 ? -21.954 71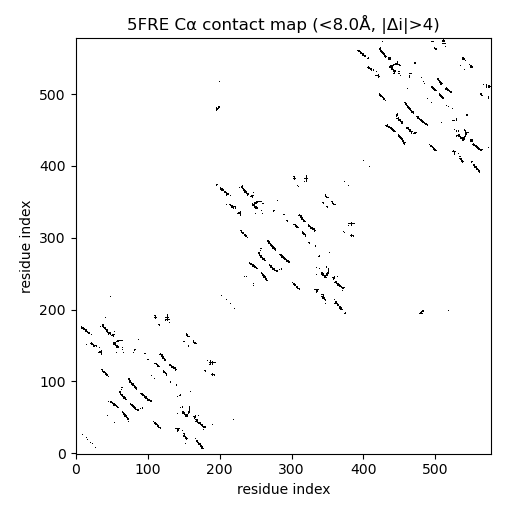.143 61.937 1.00 14.70 93 HIS A CA 1
ATOM 773 C C . HIS A 1 98 ? -22.188 72.631 62.178 1.00 14.00 93 HIS A C 1
ATOM 774 O O . HIS A 1 98 ? -23.273 73.153 61.906 1.00 13.89 93 HIS A O 1
ATOM 781 N N . MET A 1 99 ? -21.215 73.292 62.772 1.00 13.28 94 MET A N 1
ATOM 782 C CA . MET A 1 99 ? -21.341 74.705 63.090 1.00 13.21 94 MET A CA 1
ATOM 783 C C . MET A 1 99 ? -20.152 75.434 62.503 1.00 12.86 94 MET A C 1
ATOM 784 O O . MET A 1 99 ? -19.018 75.077 62.776 1.00 13.54 94 MET A O 1
ATOM 789 N N . TYR A 1 100 ? -20.401 76.496 61.752 1.00 12.75 95 TYR A N 1
ATOM 790 C CA . TYR A 1 100 ? -19.306 77.187 61.038 1.00 13.45 95 TYR A CA 1
ATOM 791 C C . TYR A 1 100 ? -19.653 78.651 60.836 1.00 13.76 95 TYR A C 1
ATOM 792 O O . TYR A 1 100 ? -20.834 79.044 60.899 1.00 13.36 95 TYR A O 1
ATOM 801 N N . LYS A 1 101 ? -18.627 79.435 60.550 1.00 14.30 96 LYS A N 1
ATOM 802 C CA . LYS A 1 101 ? -18.791 80.854 60.311 1.00 14.59 96 LYS A CA 1
ATOM 803 C C . LYS A 1 101 ? -17.793 81.290 59.254 1.00 14.88 96 LYS A C 1
ATOM 804 O O . LYS A 1 101 ? -16.597 81.050 59.392 1.00 14.04 96 LYS A O 1
ATOM 810 N N . ASP A 1 102 ? -18.306 81.900 58.179 1.00 15.14 97 ASP A N 1
ATOM 811 C CA . ASP A 1 102 ? -17.461 82.539 57.178 1.00 16.63 97 ASP A CA 1
ATOM 812 C C . ASP A 1 102 ? -16.953 83.841 57.748 1.00 16.91 97 ASP A C 1
ATOM 813 O O . ASP A 1 102 ? -17.729 84.626 58.266 1.00 15.78 97 ASP A O 1
ATOM 818 N N . VAL A 1 103 ? -15.649 84.076 57.612 1.00 17.89 98 VAL A N 1
ATOM 819 C CA . VAL A 1 103 ? -15.003 85.139 58.346 1.00 20.18 98 VAL A CA 1
ATOM 820 C C . VAL A 1 103 ? -13.676 85.504 57.682 1.00 21.48 98 VAL A C 1
ATOM 821 O O . VAL A 1 103 ? -13.055 84.690 56.984 1.00 21.87 98 VAL A O 1
ATOM 825 N N . ALA A 1 104 ? -13.255 86.741 57.887 1.00 21.06 99 ALA A N 1
ATOM 826 C CA . ALA A 1 104 ? -11.991 87.217 57.348 1.00 23.54 99 ALA A CA 1
ATOM 827 C C . ALA A 1 104 ? -10.851 86.736 58.271 1.00 22.56 99 ALA A C 1
ATOM 828 O O . ALA A 1 104 ? -10.914 86.941 59.460 1.00 24.17 99 ALA A O 1
ATOM 830 N N . LEU A 1 105 ? -9.845 86.067 57.737 1.00 21.43 100 LEU A N 1
ATOM 831 C CA . LEU A 1 105 ? -8.726 85.638 58.562 1.00 23.55 100 LEU A CA 1
ATOM 832 C C . LEU A 1 105 ? -7.481 86.515 58.345 1.00 24.76 100 LEU A C 1
ATOM 833 O O . LEU A 1 105 ? -7.307 87.081 57.303 1.00 23.71 100 LEU A O 1
ATOM 838 N N . ASN A 1 106 ? -6.634 86.643 59.358 1.00 23.39 101 ASN A N 1
ATOM 839 C CA . ASN A 1 106 ? -5.307 87.306 59.188 1.00 23.98 101 ASN A CA 1
ATOM 840 C C . ASN A 1 106 ? -4.409 86.503 58.313 1.00 23.67 101 ASN A C 1
ATOM 841 O O . ASN A 1 106 ? -4.472 85.286 58.360 1.00 21.45 101 ASN A O 1
ATOM 846 N N . ASP A 1 107 ? -3.545 87.157 57.525 1.00 25.02 102 ASP A N 1
ATOM 847 C CA . ASP A 1 107 ? -2.478 86.429 56.804 1.00 27.63 102 ASP A CA 1
ATOM 848 C C . ASP A 1 107 ? -1.518 85.626 57.730 1.00 25.03 102 ASP A C 1
ATOM 849 O O . ASP A 1 107 ? -1.029 84.550 57.334 1.00 23.41 102 ASP A O 1
ATOM 854 N N . GLY A 1 108 ? -1.195 86.191 58.894 1.00 21.54 103 GLY A N 1
ATOM 855 C CA . GLY A 1 108 ? -0.309 85.559 59.870 1.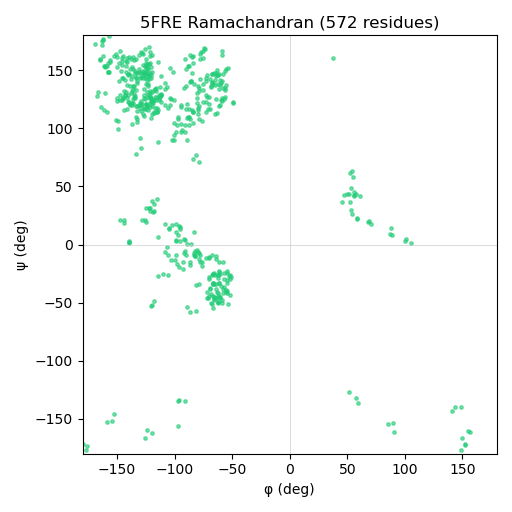00 21.11 103 GLY A CA 1
ATOM 856 C C . GLY A 1 108 ? -1.135 84.852 60.937 1.00 19.51 103 GLY A C 1
ATOM 857 O O . GLY A 1 108 ? -2.111 84.182 60.609 1.00 19.76 103 GLY A O 1
ATOM 858 N N . ASP A 1 109 ? -0.784 85.033 62.204 1.00 20.76 104 ASP A N 1
ATOM 859 C CA . ASP A 1 109 ? -1.446 84.334 63.326 1.00 20.97 104 ASP A CA 1
ATOM 860 C C . ASP A 1 109 ? -2.922 84.714 63.504 1.00 19.64 104 ASP A C 1
ATOM 861 O O . ASP A 1 109 ? -3.302 85.863 63.362 1.00 20.35 104 ASP A O 1
ATOM 866 N N . ASN A 1 110 ? -3.748 83.697 63.750 1.00 17.54 105 ASN A N 1
ATOM 867 C CA . ASN A 1 110 ? -5.142 83.895 64.163 1.00 17.10 105 ASN A CA 1
ATOM 868 C C . ASN A 1 110 ? -5.384 83.086 65.437 1.00 15.58 105 ASN A C 1
ATOM 869 O O . ASN A 1 110 ? -4.690 82.092 65.693 1.00 15.78 105 ASN A O 1
ATOM 874 N N . THR A 1 111 ? -6.359 83.517 66.224 1.00 14.63 106 THR A N 1
ATOM 875 C CA . THR A 1 111 ? -6.704 82.877 67.450 1.00 15.54 106 THR A CA 1
ATOM 876 C C . THR A 1 111 ? -8.224 82.614 67.515 1.00 15.39 106 THR A C 1
ATOM 877 O O . THR A 1 111 ? -9.002 83.557 67.424 1.00 16.24 106 THR A O 1
ATOM 881 N N . VAL A 1 112 ? -8.597 81.345 67.673 1.00 15.42 107 VAL A N 1
ATOM 882 C CA . VAL A 1 112 ? -9.977 80.886 67.636 1.00 15.33 107 VAL A CA 1
ATOM 883 C C . VAL A 1 112 ? -10.248 80.133 68.923 1.00 15.46 107 VAL A C 1
ATOM 884 O O . VAL A 1 112 ? -9.326 79.521 69.525 1.00 16.40 107 VAL A O 1
ATOM 888 N N . ALA A 1 113 ? -11.500 80.221 69.379 1.00 15.00 108 ALA A N 1
ATOM 889 C CA . ALA A 1 113 ? -11.953 79.358 70.465 1.00 14.57 108 ALA A CA 1
ATOM 890 C C . ALA A 1 113 ? -13.311 78.723 70.157 1.00 14.59 108 ALA A C 1
ATOM 891 O O . ALA A 1 113 ? -14.190 79.380 69.548 1.00 14.09 108 ALA A O 1
ATOM 893 N N . LEU A 1 114 ? -13.468 77.468 70.587 1.00 13.24 109 LEU A N 1
ATOM 894 C CA . LEU A 1 114 ? -14.757 76.820 70.626 1.00 13.49 109 LEU A CA 1
ATOM 895 C C . LEU A 1 114 ? -15.141 76.625 72.079 1.00 13.19 109 LEU A C 1
ATOM 896 O O . LEU A 1 114 ? -14.394 75.978 72.799 1.00 12.53 109 LEU A O 1
ATOM 901 N N . LYS A 1 115 ? -16.292 77.169 72.484 1.00 13.08 110 LYS A N 1
ATOM 902 C CA . LYS A 1 115 ? -16.824 76.995 73.826 1.00 13.96 110 LYS A CA 1
ATOM 903 C C . LYS A 1 115 ? -18.107 76.170 73.718 1.00 14.61 110 LYS A C 1
ATOM 904 O O . LYS A 1 115 ? -19.035 76.516 72.927 1.00 14.52 110 LYS A O 1
ATOM 910 N N . ILE A 1 116 ? -18.144 75.087 74.481 1.00 14.89 111 ILE A N 1
ATOM 911 C CA . ILE A 1 116 ? -19.332 74.232 74.605 1.00 14.99 111 ILE A CA 1
ATOM 912 C C . ILE A 1 116 ? -19.758 74.220 76.069 1.00 15.78 111 ILE A C 1
ATOM 913 O O . ILE A 1 116 ? -18.988 73.890 76.961 1.00 14.57 111 ILE A O 1
ATOM 918 N N . GLU A 1 117 ? -20.996 74.627 76.272 1.00 17.61 112 GLU A N 1
ATOM 919 C CA . GLU A 1 117 ? -21.639 74.679 77.571 1.00 20.39 112 GLU A CA 1
ATOM 920 C C . GLU A 1 117 ? -22.791 73.669 77.553 1.00 19.39 112 GLU A C 1
ATOM 921 O O . GLU A 1 117 ? -23.715 73.776 76.752 1.00 18.06 112 GLU A O 1
ATOM 927 N N . LYS A 1 118 ? -22.693 72.660 78.418 1.00 20.41 113 LYS A N 1
ATOM 928 C CA . LYS A 1 118 ? -23.590 71.526 78.359 1.00 20.14 113 LYS A CA 1
ATOM 929 C C . LYS A 1 118 ? -25.024 71.970 78.504 1.00 19.86 113 LYS A C 1
ATOM 930 O O . LYS A 1 118 ? -25.372 72.659 79.451 1.00 19.78 113 LYS A O 1
ATOM 936 N N . ASN A 1 119 ? -25.834 71.563 77.541 1.00 19.95 114 ASN A N 1
ATOM 937 C CA . ASN A 1 119 ? -27.263 71.882 77.476 1.00 22.35 114 ASN A CA 1
ATOM 938 C C . ASN A 1 119 ? -27.594 73.370 77.440 1.00 23.16 114 ASN A C 1
ATOM 939 O O . ASN A 1 119 ? -28.672 73.746 77.808 1.00 24.18 114 ASN A O 1
ATOM 944 N N . LYS A 1 120 ? -26.650 74.207 77.008 1.00 22.07 115 LYS A N 1
ATOM 945 C CA . LYS A 1 120 ? -26.889 75.637 76.739 1.00 21.34 115 LYS A CA 1
ATOM 946 C C . LYS A 1 120 ? -26.622 75.924 75.266 1.00 18.99 115 LYS A C 1
ATOM 947 O O . LYS A 1 120 ? -27.419 76.546 74.607 1.00 16.29 115 LYS A O 1
ATOM 953 N N . GLY A 1 121 ? -25.480 75.460 74.758 1.00 16.93 116 GLY A N 1
ATOM 954 C CA . GLY A 1 121 ? -25.120 75.673 73.359 1.00 17.09 116 GLY A CA 1
ATOM 955 C C . GLY A 1 121 ? -23.630 75.771 73.106 1.00 15.60 116 GLY A C 1
ATOM 956 O O . GLY A 1 121 ? -22.782 75.437 73.998 1.00 16.07 116 GLY A O 1
ATOM 957 N N . TYR A 1 122 ? -23.319 76.243 71.913 1.00 14.73 117 TYR A N 1
ATOM 958 C CA . TYR A 1 122 ? -21.943 76.344 71.414 1.00 15.43 117 TYR A CA 1
ATOM 959 C C . TYR A 1 122 ? -21.643 77.780 70.953 1.00 14.74 117 TYR A C 1
ATOM 960 O O . TYR A 1 122 ? -22.504 78.421 70.367 1.00 13.47 117 TYR A O 1
ATOM 969 N N . LYS A 1 123 ? -20.422 78.252 71.180 1.00 14.71 118 LYS A N 1
ATOM 970 C CA . LYS A 1 123 ? -19.962 79.561 70.704 1.00 14.50 118 LYS A CA 1
ATOM 971 C C . LYS A 1 123 ? -18.592 79.455 70.041 1.00 13.53 118 LYS A C 1
ATOM 972 O O . LYS A 1 123 ? -17.706 78.738 70.544 1.00 12.65 118 LYS A O 1
ATOM 978 N N . LEU A 1 124 ? -18.417 80.155 68.940 1.00 11.70 119 LEU A N 1
ATOM 979 C CA . LEU A 1 124 ? -17.131 80.327 68.316 1.00 11.73 119 LEU A CA 1
ATOM 980 C C . LEU A 1 124 ? -16.644 81.773 68.508 1.00 12.66 119 LEU A C 1
ATOM 981 O O . LEU A 1 124 ? -17.442 82.726 68.371 1.00 13.25 119 LEU A O 1
ATOM 986 N N . PHE A 1 125 ? -15.342 81.916 68.790 1.00 13.10 120 PHE A N 1
ATOM 987 C CA . PHE A 1 125 ? -14.667 83.183 68.977 1.00 13.19 120 PHE A CA 1
ATOM 988 C C . PHE A 1 125 ? -13.516 83.224 68.015 1.00 14.56 120 PHE A C 1
ATOM 989 O O . PHE A 1 125 ? -12.870 82.197 67.766 1.00 13.90 120 PHE A O 1
ATOM 997 N N . LEU A 1 126 ? -13.266 84.407 67.432 1.00 14.91 121 LEU A N 1
ATOM 998 C CA . LEU A 1 126 ? -12.102 84.583 66.567 1.00 15.60 121 LEU A CA 1
ATOM 999 C C . LEU A 1 126 ? -11.600 86.027 66.707 1.00 17.72 121 LEU A C 1
ATOM 1000 O O . LEU A 1 126 ? -12.394 87.002 66.557 1.00 15.78 121 LEU A O 1
ATOM 1005 N N . ASN A 1 127 ? -10.298 86.135 66.970 1.00 17.89 122 ASN A N 1
ATOM 1006 C CA . ASN A 1 127 ? -9.566 87.430 66.956 1.00 19.08 122 ASN A CA 1
ATOM 1007 C C . ASN A 1 127 ? -10.311 88.552 67.728 1.00 18.40 122 ASN A C 1
ATOM 1008 O O . ASN A 1 127 ? -10.409 89.705 67.263 1.00 18.36 122 ASN A O 1
ATOM 1013 N N . GLY A 1 128 ? -10.850 88.175 68.896 1.00 17.35 123 GLY A N 1
ATOM 1014 C CA . GLY A 1 128 ? -11.476 89.082 69.797 1.00 17.51 123 GLY A CA 1
ATOM 1015 C C . GLY A 1 128 ? -12.927 89.337 69.569 1.00 18.09 123 GLY A C 1
ATOM 1016 O O . GLY A 1 128 ? -13.449 90.233 70.189 1.00 17.81 123 GLY A O 1
ATOM 1017 N N . LYS A 1 129 ? -13.601 88.513 68.763 1.00 17.48 124 LYS A N 1
ATOM 1018 C CA . LYS A 1 129 ? -15.023 88.604 68.583 1.00 19.77 124 LYS A CA 1
ATOM 1019 C C . LYS A 1 129 ? -15.727 87.242 68.828 1.00 17.52 124 LYS A C 1
ATOM 1020 O O . LYS A 1 129 ? -15.214 86.194 68.444 1.00 15.44 124 LYS A O 1
ATOM 1026 N N . MET A 1 130 ? -16.927 87.298 69.375 1.00 16.39 125 MET A N 1
ATOM 1027 C CA . MET A 1 130 ? -17.836 86.145 69.429 1.00 17.76 125 MET A CA 1
ATOM 1028 C C . MET A 1 130 ? -18.556 86.118 68.074 1.00 18.26 125 MET A C 1
ATOM 1029 O O . MET A 1 130 ? -19.451 86.931 67.833 1.00 18.27 125 MET A O 1
ATOM 1034 N N . ILE A 1 131 ? -18.178 85.210 67.199 1.00 16.64 126 ILE A N 1
ATOM 1035 C CA . ILE A 1 131 ? -18.625 85.273 65.800 1.00 17.05 126 ILE A CA 1
ATOM 1036 C C . ILE A 1 131 ? -19.853 84.422 65.459 1.00 16.79 126 ILE A C 1
ATOM 1037 O O . ILE A 1 131 ? -20.468 84.647 64.442 1.00 16.86 126 ILE A O 1
ATOM 1042 N N . LYS A 1 132 ? -20.182 83.424 66.266 1.00 15.48 127 LYS A N 1
ATOM 1043 C CA . LYS A 1 132 ? -21.343 82.568 65.984 1.00 14.95 127 LYS A CA 1
ATOM 1044 C C . LYS A 1 132 ? -21.781 81.864 67.242 1.00 16.59 127 LYS A C 1
ATOM 1045 O O . LYS A 1 132 ? -20.940 81.293 67.953 1.00 17.10 127 LYS A O 1
ATOM 1051 N N . GLU A 1 133 ? -23.078 81.929 67.554 1.00 16.91 128 GLU A N 1
ATOM 1052 C CA . GLU A 1 133 ? -23.639 81.219 68.691 1.00 17.52 128 GLU A CA 1
ATOM 1053 C C . GLU A 1 133 ? -24.764 80.343 68.169 1.00 18.09 128 GLU A C 1
ATOM 1054 O O . GLU A 1 133 ? -25.604 80.811 67.408 1.00 15.29 128 GLU A O 1
ATOM 1060 N N . VAL A 1 134 ? -24.757 79.075 68.570 1.00 18.76 129 VAL A N 1
ATOM 1061 C CA . VAL A 1 134 ? -25.851 78.147 68.315 1.00 19.72 129 VAL A CA 1
ATOM 1062 C C . VAL A 1 134 ? -26.367 77.680 69.686 1.00 19.85 129 VAL A C 1
ATOM 1063 O O . VAL A 1 134 ? -25.681 76.981 70.435 1.00 18.91 129 VAL A O 1
ATOM 1067 N N . LYS A 1 135 ? -27.587 78.080 70.018 1.00 21.01 130 LYS A N 1
ATOM 1068 C CA . LYS A 1 135 ? -28.211 77.659 71.277 1.00 22.57 130 LYS A CA 1
ATOM 1069 C C . LYS A 1 135 ? -28.721 76.226 71.132 1.00 20.71 130 LYS A C 1
ATOM 1070 O O . LYS A 1 135 ? -29.200 75.822 70.069 1.00 19.65 130 LYS A O 1
ATOM 1076 N N . ASP A 1 136 ? -28.596 75.459 72.203 1.00 20.72 131 ASP A N 1
ATOM 1077 C CA . ASP A 1 136 ? -28.991 74.041 72.169 1.00 20.68 131 ASP A CA 1
ATOM 1078 C C . ASP A 1 136 ? -29.232 73.573 73.604 1.00 20.66 131 ASP A C 1
ATOM 1079 O O . ASP A 1 136 ? -28.315 73.530 74.414 1.00 20.48 131 ASP A O 1
ATOM 1084 N N . THR A 1 137 ? -30.485 73.245 73.905 1.00 21.52 132 THR A N 1
ATOM 1085 C CA . THR A 1 137 ? -30.860 72.711 75.212 1.00 22.79 132 THR A CA 1
ATOM 1086 C C . THR A 1 137 ? -30.489 71.211 75.354 1.00 22.70 132 THR A C 1
ATOM 1087 O O . THR A 1 137 ? -30.469 70.714 76.478 1.00 22.44 132 THR A O 1
ATOM 1091 N N . ASN A 1 138 ? -30.177 70.514 74.261 1.00 22.74 133 ASN A N 1
ATOM 1092 C CA . ASN A 1 138 ? -29.612 69.141 74.367 1.00 24.07 133 ASN A CA 1
ATOM 1093 C C . ASN A 1 138 ? -28.328 68.958 73.526 1.00 19.60 133 ASN A C 1
ATOM 1094 O O . ASN A 1 138 ? -28.377 68.515 72.399 1.00 19.04 133 ASN A O 1
ATOM 1099 N N . THR A 1 139 ? -27.189 69.364 74.096 1.00 19.45 134 THR A N 1
ATOM 1100 C CA . THR A 1 139 ? -25.917 69.432 73.349 1.00 18.87 134 THR A CA 1
ATOM 1101 C C . THR A 1 139 ? -25.311 68.061 73.193 1.00 19.48 134 THR A C 1
ATOM 1102 O O . THR A 1 139 ? -25.612 67.185 73.996 1.00 16.37 134 THR A O 1
ATOM 1106 N N . LYS A 1 140 ? -24.419 67.926 72.202 1.00 18.99 135 LYS A N 1
ATOM 1107 C CA . LYS A 1 140 ? -23.581 66.736 71.985 1.00 18.53 135 LYS A CA 1
ATOM 1108 C C . LYS A 1 140 ? -22.113 67.164 71.802 1.00 17.65 135 LYS A C 1
ATOM 1109 O O . LYS A 1 140 ? -21.807 68.293 71.382 1.00 15.82 135 LYS A O 1
ATOM 1115 N N . PHE A 1 141 ? -21.190 66.311 72.237 1.00 16.31 136 PHE A N 1
ATOM 1116 C CA . PHE A 1 141 ? -19.790 66.589 72.075 1.00 16.11 136 PHE A CA 1
ATOM 1117 C C . PHE A 1 141 ? -19.065 65.226 72.005 1.00 15.58 136 PHE A C 1
ATOM 1118 O O . PHE A 1 141 ? -19.661 64.252 71.526 1.00 13.97 136 PHE A O 1
ATOM 1126 N N . LEU A 1 142 ? -17.852 65.126 72.527 1.00 15.46 137 LEU A N 1
ATOM 1127 C CA . LEU A 1 142 ? -16.992 63.969 72.253 1.00 15.64 137 LEU A CA 1
ATOM 1128 C C . LEU A 1 142 ? -17.560 62.704 72.863 1.00 15.81 137 LEU A C 1
ATOM 1129 O O . LEU A 1 142 ? -17.519 61.625 72.267 1.00 15.86 137 LEU A O 1
ATOM 1134 N N . ASN A 1 143 ? -18.193 62.871 74.008 1.00 16.65 138 ASN A N 1
ATOM 1135 C CA . ASN A 1 143 ? -18.900 61.759 74.672 1.00 16.67 138 ASN A CA 1
ATOM 1136 C C . ASN A 1 143 ? -19.859 61.050 73.754 1.00 16.03 138 ASN A C 1
ATOM 1137 O O . ASN A 1 143 ? -20.084 59.890 73.914 1.00 16.49 138 ASN A O 1
ATOM 1142 N N . ASN A 1 144 ? -20.420 61.743 72.791 1.00 14.70 139 ASN A N 1
ATOM 1143 C CA . ASN A 1 144 ? -21.411 61.134 71.893 1.00 15.34 139 ASN A CA 1
ATOM 1144 C C . ASN A 1 144 ? -20.844 60.329 70.725 1.00 15.45 139 ASN A C 1
ATOM 1145 O O . ASN A 1 144 ? -21.609 59.715 70.009 1.00 20.00 139 ASN A O 1
ATOM 1150 N N . ILE A 1 145 ? -19.553 60.373 70.449 1.00 14.56 140 ILE A N 1
ATOM 1151 C CA . ILE A 1 145 ? -19.002 59.567 69.384 1.00 14.23 140 ILE A CA 1
ATOM 1152 C C . ILE A 1 145 ? -18.571 58.214 69.999 1.00 14.65 140 ILE A C 1
ATOM 1153 O O . ILE A 1 145 ? -17.933 58.162 71.028 1.00 15.39 140 ILE A O 1
ATOM 1158 N N . GLU A 1 146 ? -18.877 57.139 69.304 1.00 16.18 141 GLU A N 1
ATOM 1159 C CA . GLU A 1 146 ? -18.565 55.779 69.759 1.00 17.62 141 GLU A CA 1
ATOM 1160 C C . GLU A 1 146 ? -17.165 55.371 69.376 1.00 17.38 141 GLU A C 1
ATOM 1161 O O . GLU A 1 146 ? -16.690 55.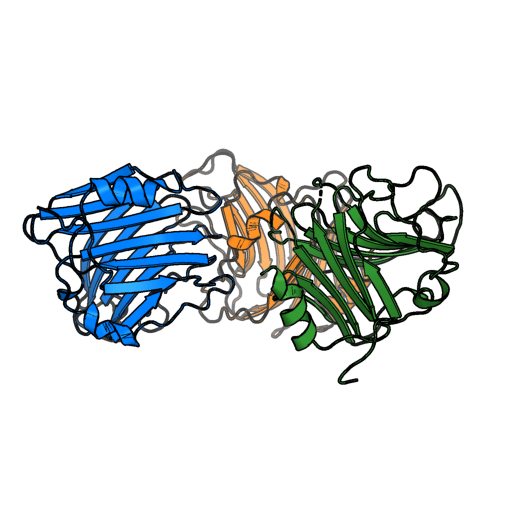661 68.273 1.00 17.23 141 GLU A O 1
ATOM 1167 N N . ASN A 1 147 ? -16.509 54.676 70.297 1.00 18.00 142 ASN A N 1
ATOM 1168 C CA . ASN A 1 147 ? -15.207 54.059 70.075 1.00 18.21 142 ASN A CA 1
ATOM 1169 C C . ASN A 1 147 ? -14.075 54.971 69.593 1.00 17.36 142 ASN A C 1
ATOM 1170 O O . ASN A 1 147 ? -13.260 54.590 68.725 1.00 16.29 142 ASN A O 1
ATOM 1175 N N . LEU A 1 148 ? -13.971 56.158 70.181 1.00 16.81 143 LEU A N 1
ATOM 1176 C CA . LEU A 1 148 ? -12.828 57.030 69.892 1.00 16.61 143 LEU A CA 1
ATOM 1177 C C . LEU A 1 148 ? -11.498 56.334 70.168 1.00 17.89 143 LEU A C 1
ATOM 1178 O O . LEU A 1 148 ? -11.347 55.690 71.205 1.00 17.99 143 LEU A O 1
ATOM 1183 N N . ASP A 1 149 ? -10.545 56.457 69.262 1.00 16.87 144 ASP A N 1
ATOM 1184 C CA . ASP A 1 149 ? -9.241 55.847 69.482 1.00 17.86 144 ASP A CA 1
ATOM 1185 C C . ASP A 1 149 ? -8.039 56.672 69.057 1.00 17.75 144 ASP A C 1
ATOM 1186 O O . ASP A 1 149 ? -6.927 56.173 69.207 1.00 16.44 144 ASP A O 1
ATOM 1191 N N . SER A 1 150 ? -8.248 57.904 68.548 1.00 16.74 145 SER A N 1
ATOM 1192 C CA . SER A 1 150 ? -7.179 58.789 68.108 1.00 17.63 145 SER A CA 1
ATOM 1193 C C . SER A 1 150 ? -7.469 60.264 68.351 1.00 16.51 145 SER A C 1
ATOM 1194 O O . SER A 1 150 ? -8.613 60.729 68.219 1.00 15.16 145 SER A O 1
ATOM 1197 N N . ALA A 1 151 ? -6.416 60.997 68.697 1.00 16.49 146 ALA A N 1
ATOM 1198 C CA . ALA A 1 151 ? -6.458 62.452 68.773 1.00 15.90 146 ALA A CA 1
ATOM 1199 C C . ALA A 1 151 ? -5.214 62.984 68.111 1.00 16.68 146 ALA A C 1
ATOM 1200 O O . ALA A 1 151 ? -4.101 62.471 68.400 1.00 18.92 146 ALA A O 1
ATOM 1202 N N . PHE A 1 152 ? -5.384 63.935 67.197 1.00 14.37 147 PHE A N 1
ATOM 1203 C CA . PHE A 1 152 ? -4.256 64.599 66.552 1.00 15.05 147 PHE A CA 1
ATOM 1204 C C . PHE A 1 152 ? -4.440 66.109 66.539 1.00 15.14 147 PHE A C 1
ATOM 1205 O O . PHE A 1 152 ? -5.562 66.627 66.384 1.00 14.88 147 PHE A O 1
ATOM 1213 N N . ILE A 1 153 ? -3.321 66.826 66.618 1.00 14.37 148 ILE A N 1
ATOM 1214 C CA . ILE A 1 153 ? -3.264 68.210 66.279 1.00 14.38 148 ILE A CA 1
ATOM 1215 C C . ILE A 1 153 ? -2.823 68.247 64.825 1.00 15.65 148 ILE A C 1
ATOM 1216 O O . ILE A 1 153 ? -1.731 67.784 64.460 1.00 14.22 148 ILE A O 1
ATOM 1221 N N . GLY A 1 154 ? -3.682 68.790 63.982 1.00 16.11 149 GLY A N 1
ATOM 1222 C CA . GLY A 1 154 ? -3.298 68.977 62.588 1.00 16.29 149 GLY A CA 1
ATOM 1223 C C . GLY A 1 154 ? -3.888 68.033 61.567 1.00 15.77 149 GLY A C 1
ATOM 1224 O O . GLY A 1 154 ? -3.591 68.180 60.391 1.00 15.93 149 GLY A O 1
ATOM 1225 N N . LYS A 1 155 ? -4.742 67.112 61.981 1.00 15.10 150 LYS A N 1
ATOM 1226 C CA . LYS A 1 155 ? -5.490 66.257 61.044 1.00 16.53 150 LYS A CA 1
ATOM 1227 C C . LYS A 1 155 ? -6.562 65.514 61.799 1.00 15.46 150 LYS A C 1
ATOM 1228 O O . LYS A 1 155 ? -6.581 65.549 63.045 1.00 16.04 150 LYS A O 1
ATOM 1234 N N . THR A 1 156 ? -7.423 64.822 61.076 1.00 14.50 151 THR A N 1
ATOM 1235 C CA . THR A 1 156 ? -8.334 63.876 61.673 1.00 13.94 151 THR A CA 1
ATOM 1236 C C . THR A 1 156 ? -8.040 62.478 61.108 1.00 14.98 151 THR A C 1
ATOM 1237 O O . THR A 1 156 ? -8.139 62.238 59.874 1.00 14.14 151 THR A O 1
ATOM 1241 N N . ASN A 1 157 ? -7.726 61.552 62.009 1.00 14.89 152 ASN A N 1
ATOM 1242 C CA . ASN A 1 157 ? -7.416 60.170 61.634 1.00 16.64 152 ASN A CA 1
ATOM 1243 C C . ASN A 1 157 ? -8.656 59.349 61.339 1.00 16.45 152 ASN A C 1
ATOM 1244 O O . ASN A 1 157 ? -9.427 59.008 62.239 1.00 18.15 152 ASN A O 1
ATOM 1249 N N . ARG A 1 158 ? -8.885 59.042 60.067 1.00 17.20 153 ARG A N 1
ATOM 1250 C CA . ARG A 1 158 ? -10.099 58.385 59.619 1.00 17.36 153 ARG A CA 1
ATOM 1251 C C . ARG A 1 158 ? -9.787 57.058 58.918 1.00 18.43 153 ARG A C 1
ATOM 1252 O O . ARG A 1 158 ? -8.668 56.809 58.515 1.00 17.31 153 ARG A O 1
ATOM 1260 N N . TYR A 1 159 ? -10.791 56.229 58.714 1.00 18.92 154 TYR A N 1
ATOM 1261 C CA . TYR A 1 159 ? -10.588 54.941 58.071 1.00 22.36 154 TYR A CA 1
ATOM 1262 C C . TYR A 1 159 ? -10.206 55.115 56.601 1.00 21.43 154 TYR A C 1
ATOM 1263 O O . TYR A 1 159 ? -10.738 55.968 55.892 1.00 20.23 154 TYR A O 1
ATOM 1272 N N . GLY A 1 160 ? -9.264 54.281 56.167 1.00 24.24 155 GLY A N 1
ATOM 1273 C CA . GLY A 1 160 ? -8.858 54.187 54.774 1.00 23.22 155 GLY A CA 1
ATOM 1274 C C . GLY A 1 160 ? -8.493 55.473 54.069 1.00 22.63 155 GLY A C 1
ATOM 1275 O O . GLY A 1 160 ? -7.638 56.225 54.518 1.00 21.56 155 GLY A O 1
ATOM 1276 N N . GLN A 1 161 ? -9.120 55.726 52.930 1.00 23.28 156 GLN A N 1
ATOM 1277 C CA . GLN A 1 161 ? -8.698 56.851 52.069 1.00 22.74 156 GLN A CA 1
ATOM 1278 C C . GLN A 1 161 ? -9.508 58.129 52.311 1.00 23.45 156 GLN A C 1
ATOM 1279 O O . GLN A 1 161 ? -9.450 59.065 51.515 1.00 25.06 156 GLN A O 1
ATOM 1281 N N . SER A 1 162 ? -10.245 58.203 53.418 1.00 20.89 157 SER A N 1
ATOM 1282 C CA . SER A 1 162 ? -10.947 59.428 53.803 1.00 20.12 157 SER A CA 1
ATOM 1283 C C . SER A 1 162 ? -10.054 60.645 53.872 1.00 19.36 157 SER A C 1
ATOM 1284 O O . SER A 1 162 ? -8.863 60.527 54.121 1.00 19.73 157 SER A O 1
ATOM 1287 N N . ASN A 1 163 ? -10.643 61.816 53.642 1.00 17.92 158 ASN A N 1
ATOM 1288 C CA . ASN A 1 163 ? -9.935 63.079 53.736 1.00 17.51 158 ASN A CA 1
ATOM 1289 C C . ASN A 1 163 ? -9.567 63.388 55.201 1.00 18.56 158 ASN A C 1
ATOM 1290 O O . ASN A 1 163 ? -10.457 63.521 56.049 1.00 17.67 158 ASN A O 1
ATOM 1295 N N . GLU A 1 164 ? -8.269 63.460 55.504 1.00 18.81 159 GLU A N 1
ATOM 1296 C CA . GLU A 1 164 ? -7.820 63.700 56.896 1.00 18.15 159 GLU A CA 1
ATOM 1297 C C . GLU A 1 164 ? -7.637 65.165 57.235 1.00 16.29 159 GLU A C 1
ATOM 1298 O O . GLU A 1 164 ? -7.180 65.492 58.316 1.00 14.09 159 GLU A O 1
ATOM 1304 N N . TYR A 1 165 ? -7.965 66.046 56.298 1.00 15.95 160 TYR A N 1
ATOM 1305 C CA . TYR A 1 165 ? -7.948 67.477 56.519 1.00 15.51 160 TYR A CA 1
ATOM 1306 C C . TYR A 1 165 ? -6.608 67.939 57.066 1.00 16.14 160 TYR A C 1
ATOM 1307 O O . TYR A 1 165 ? -6.530 68.652 58.095 1.00 15.30 160 TYR A O 1
ATOM 1316 N N . ASN A 1 166 ? -5.536 67.502 56.419 1.00 16.51 161 ASN A N 1
ATOM 1317 C CA . ASN A 1 166 ? -4.165 67.818 56.884 1.00 17.83 161 ASN A CA 1
ATOM 1318 C C . ASN A 1 166 ? -3.871 69.325 56.899 1.00 17.27 161 ASN A C 1
ATOM 1319 O O . ASN A 1 166 ? -3.893 69.990 55.875 1.00 17.30 161 ASN A O 1
ATOM 1324 N N . PHE A 1 167 ? -3.570 69.855 58.075 1.00 16.22 162 PHE A N 1
ATOM 1325 C CA . PHE A 1 167 ? -3.221 71.226 58.246 1.00 16.06 162 PHE A CA 1
ATOM 1326 C C . PHE A 1 167 ? -1.819 71.439 57.688 1.00 18.23 162 PHE A C 1
ATOM 1327 O O . PHE A 1 167 ? -0.933 70.589 57.889 1.00 17.33 162 PHE A O 1
ATOM 1335 N N . LYS A 1 168 ? -1.646 72.570 57.036 1.00 17.65 163 LYS A N 1
ATOM 1336 C CA . LYS A 1 168 ? -0.335 73.030 56.579 1.00 20.98 163 LYS A CA 1
ATOM 1337 C C . LYS A 1 168 ? -0.073 74.420 57.117 1.00 18.98 163 LYS A C 1
ATOM 1338 O O . LYS A 1 168 ? -0.793 75.386 56.810 1.00 20.16 163 LYS A O 1
ATOM 1344 N N . GLY A 1 169 ? 0.952 74.514 57.946 1.00 19.06 164 GLY A N 1
ATOM 1345 C CA . GLY A 1 169 ? 1.376 75.762 58.526 1.00 18.13 164 GLY A CA 1
ATOM 1346 C C . GLY A 1 169 ? 1.953 75.485 59.900 1.00 20.49 164 GLY A C 1
ATOM 1347 O O . GLY A 1 169 ? 2.678 74.493 60.086 1.00 20.47 164 GLY A O 1
ATOM 1348 N N . ASN A 1 170 ? 1.650 76.360 60.866 1.00 22.17 165 ASN A N 1
ATOM 1349 C CA . ASN A 1 170 ? 2.010 76.086 62.244 1.00 25.32 165 ASN A CA 1
ATOM 1350 C C . ASN A 1 170 ? 0.884 76.409 63.246 1.00 23.58 165 ASN A C 1
ATOM 1351 O O . ASN A 1 170 ? 0.053 77.277 63.012 1.00 20.00 165 ASN A O 1
ATOM 1356 N N . ILE A 1 171 ? 0.863 75.682 64.359 1.00 20.33 166 ILE A N 1
ATOM 1357 C CA . ILE A 1 171 ? -0.083 76.005 65.416 1.00 20.72 166 ILE A CA 1
ATOM 1358 C C . ILE A 1 171 ? 0.762 76.421 66.584 1.00 20.93 166 ILE A C 1
ATOM 1359 O O . ILE A 1 171 ? 1.525 75.589 67.117 1.00 22.88 166 ILE A O 1
ATOM 1364 N N . GLY A 1 172 ? 0.665 77.693 66.968 1.00 18.35 167 GLY A N 1
ATOM 1365 C CA . GLY A 1 172 ? 1.487 78.227 68.038 1.00 19.19 167 GLY A CA 1
ATOM 1366 C C . GLY A 1 172 ? 1.138 77.669 69.395 1.00 19.53 167 GLY A C 1
ATOM 1367 O O . GLY A 1 172 ? 2.035 77.344 70.196 1.00 18.91 167 GLY A O 1
ATOM 1368 N N . PHE A 1 173 ? -0.168 77.560 69.679 1.00 18.78 168 PHE A N 1
ATOM 1369 C CA . PHE A 1 173 ? -0.590 76.864 70.902 1.00 18.49 168 PHE A CA 1
ATOM 1370 C C . PHE A 1 173 ? -2.015 76.316 70.789 1.00 16.52 168 PHE A C 1
ATOM 1371 O O . PHE A 1 173 ? -2.833 76.818 70.031 1.00 16.67 168 PHE A O 1
ATOM 1379 N N . MET A 1 174 ? -2.289 75.318 71.605 1.00 14.70 169 MET A N 1
ATOM 1380 C CA . MET A 1 174 ? -3.621 74.790 71.795 1.00 14.56 169 MET A CA 1
ATOM 1381 C C . MET A 1 174 ? -3.790 74.525 73.282 1.00 14.89 169 MET A C 1
ATOM 1382 O O . MET A 1 174 ? -2.993 73.749 73.852 1.00 14.85 169 MET A O 1
ATOM 1387 N N . ASN A 1 175 ? -4.803 75.178 73.883 1.00 14.45 170 ASN A N 1
ATOM 1388 C CA . ASN A 1 175 ? -5.281 74.835 75.245 1.00 15.04 170 ASN A CA 1
ATOM 1389 C C . ASN A 1 175 ? -6.702 74.275 75.227 1.00 14.74 170 ASN A C 1
ATOM 1390 O O . ASN A 1 175 ? -7.616 74.860 74.637 1.00 14.01 170 ASN A O 1
ATOM 1395 N N . ILE A 1 176 ? -6.877 73.121 75.866 1.00 15.09 171 ILE A N 1
ATOM 1396 C CA . ILE A 1 176 ? -8.163 72.498 76.038 1.00 15.25 171 ILE A CA 1
ATOM 1397 C C . ILE A 1 176 ? -8.533 72.538 77.542 1.00 16.96 171 ILE A C 1
ATOM 1398 O O . ILE A 1 176 ? -7.684 72.190 78.423 1.00 17.28 171 ILE A O 1
ATOM 1403 N N . TYR A 1 177 ? -9.781 72.899 77.828 1.00 17.17 172 TYR A N 1
ATOM 1404 C CA . TYR A 1 177 ? -10.286 72.982 79.213 1.00 18.21 172 TYR A CA 1
ATOM 1405 C C . TYR A 1 177 ? -11.511 72.110 79.348 1.00 20.30 172 TYR A C 1
ATOM 1406 O O . TYR A 1 177 ? -12.263 71.937 78.391 1.00 19.14 172 TYR A O 1
ATOM 1415 N N . ASN A 1 178 ? -11.719 71.579 80.561 1.00 21.25 173 ASN A N 1
ATOM 1416 C CA . ASN A 1 178 ? -12.860 70.721 80.857 1.00 23.05 173 ASN A CA 1
ATOM 1417 C C . ASN A 1 178 ? -14.134 71.499 81.019 1.00 24.97 173 ASN A C 1
ATOM 1418 O O . ASN A 1 178 ? -15.218 70.929 81.017 1.00 25.57 173 ASN A O 1
ATOM 1423 N N . GLU A 1 179 ? -14.010 72.804 81.176 1.00 24.15 174 GLU A N 1
ATOM 1424 C CA . GLU A 1 179 ? -15.156 73.636 81.356 1.00 25.41 174 GLU A CA 1
ATOM 1425 C C . GLU A 1 179 ? -15.266 74.727 80.318 1.00 21.47 174 GLU A C 1
ATOM 1426 O O . GLU A 1 179 ? -14.240 75.154 79.765 1.00 18.01 174 GLU A O 1
ATOM 1432 N N . PRO A 1 180 ? -16.516 75.203 80.094 1.00 21.62 175 PRO A N 1
ATOM 1433 C CA . PRO A 1 180 ? -16.722 76.375 79.246 1.00 21.01 175 PRO A CA 1
ATOM 1434 C C . PRO A 1 180 ? -16.241 77.640 79.924 1.00 20.89 175 PRO A C 1
ATOM 1435 O O . PRO A 1 180 ? -16.770 78.037 80.949 1.00 21.35 175 PRO A O 1
ATOM 1439 N N . LEU A 1 181 ? -15.256 78.275 79.347 1.00 18.93 176 LEU A N 1
ATOM 1440 C CA . LEU A 1 181 ? -14.688 79.489 79.934 1.00 19.27 176 LEU A CA 1
ATOM 1441 C C . LEU A 1 181 ? -15.602 80.670 79.659 1.00 20.82 176 LEU A C 1
ATOM 1442 O O . LEU A 1 181 ? -16.523 80.581 78.811 1.00 19.56 176 LEU A O 1
ATOM 1447 N N . GLY A 1 182 ? -15.381 81.764 80.408 1.00 22.76 177 GLY A N 1
ATOM 1448 C CA . GLY A 1 182 ? -16.151 82.996 80.280 1.00 21.61 177 GLY A CA 1
ATOM 1449 C C . GLY A 1 182 ? -15.941 83.639 78.937 1.00 21.96 177 GLY A C 1
ATOM 1450 O O . GLY A 1 182 ? -14.822 83.611 78.407 1.00 23.09 177 GLY A O 1
ATOM 1451 N N . ASP A 1 183 ? -17.007 84.199 78.375 1.00 21.68 178 ASP A N 1
ATOM 1452 C CA . ASP A 1 183 ? -16.924 85.000 77.152 1.00 25.06 178 ASP A CA 1
ATOM 1453 C C . ASP A 1 183 ? -15.881 86.099 77.254 1.00 24.14 178 ASP A C 1
ATOM 1454 O O . ASP A 1 183 ? -15.093 86.302 76.339 1.00 22.45 178 ASP A O 1
ATOM 1459 N N . ASP A 1 184 ? -15.863 86.768 78.403 1.00 25.16 179 ASP A N 1
ATOM 1460 C CA . ASP A 1 184 ? -14.886 87.804 78.681 1.00 27.16 179 ASP A CA 1
ATOM 1461 C C . ASP A 1 184 ? -13.473 87.319 78.473 1.00 24.02 179 ASP A C 1
ATOM 1462 O O . ASP A 1 184 ? -12.709 87.967 77.763 1.00 24.60 179 ASP A O 1
ATOM 1467 N N . TYR A 1 185 ? -13.118 86.189 79.072 1.00 21.53 180 TYR A N 1
ATOM 1468 C CA . TYR A 1 185 ? -11.764 85.650 78.920 1.00 20.78 180 TYR A CA 1
ATOM 1469 C C . TYR A 1 185 ? -11.454 85.345 77.462 1.00 19.54 180 TYR A C 1
ATOM 1470 O O . TYR A 1 185 ? -10.362 85.650 76.973 1.00 19.03 180 TYR A O 1
ATOM 1479 N N . LEU A 1 186 ? -12.401 84.690 76.777 1.00 19.37 181 LEU A N 1
ATOM 1480 C CA . LEU A 1 186 ? -12.191 84.265 75.395 1.00 18.85 181 LEU A CA 1
ATOM 1481 C C . LEU A 1 186 ? -12.131 85.438 74.434 1.00 19.06 181 LEU A C 1
ATOM 1482 O O . LEU A 1 186 ? -11.308 85.419 73.526 1.00 20.29 181 LEU A O 1
ATOM 1487 N N . LEU A 1 187 ? -12.939 86.466 74.655 1.00 20.72 182 LEU A N 1
ATOM 1488 C CA . LEU A 1 187 ? -12.812 87.706 73.891 1.00 22.07 182 LEU A CA 1
ATOM 1489 C C . LEU A 1 187 ? -11.405 88.323 74.066 1.00 22.83 182 LEU A C 1
ATOM 1490 O O . LEU A 1 187 ? -10.758 88.639 73.063 1.00 21.26 182 LEU A O 1
ATOM 1495 N N . SER A 1 188 ? -10.902 88.429 75.300 1.00 22.33 183 SER A N 1
ATOM 1496 C CA . SER A 1 188 ? -9.552 88.982 75.517 1.00 24.32 183 SER A CA 1
ATOM 1497 C C . SER A 1 188 ? -8.475 88.105 74.943 1.00 22.85 183 SER A C 1
ATOM 1498 O O . SER A 1 188 ? -7.595 88.602 74.288 1.00 23.99 183 SER A O 1
ATOM 1501 N N . LYS A 1 189 ? -8.530 86.804 75.198 1.00 22.29 184 LYS A N 1
ATOM 1502 C CA . LYS A 1 189 ? -7.471 85.918 74.756 1.00 20.88 184 LYS A CA 1
ATOM 1503 C C . LYS A 1 189 ? -7.386 85.808 73.230 1.00 19.48 184 LYS A C 1
ATOM 1504 O O . LYS A 1 189 ? -6.298 85.932 72.640 1.00 19.39 184 LYS A O 1
ATOM 1510 N N . THR A 1 190 ? -8.528 85.591 72.576 1.00 19.73 185 THR A N 1
ATOM 1511 C CA . THR A 1 190 ? -8.521 85.512 71.113 1.00 18.17 185 THR A CA 1
ATOM 1512 C C . THR A 1 190 ? -8.243 86.880 70.542 1.00 19.44 185 THR A C 1
ATOM 1513 O O . THR A 1 190 ? -7.684 86.985 69.474 1.00 18.82 185 THR A O 1
ATOM 1517 N N . GLY A 1 191 ? -8.614 87.914 71.283 1.00 21.15 186 GLY A N 1
ATOM 1518 C CA . GLY A 1 191 ? -8.283 89.299 70.958 1.00 26.01 186 GLY A CA 1
ATOM 1519 C C . GLY A 1 191 ? -6.798 89.670 70.828 1.00 26.57 186 GLY A C 1
ATOM 1520 O O . GLY A 1 191 ? -6.484 90.695 70.237 1.00 26.92 186 GLY A O 1
ATOM 1521 N N . GLU A 1 192 ? -5.896 88.826 71.308 1.00 28.75 187 GLU A N 1
ATOM 1522 C CA . GLU A 1 192 ? -4.466 89.062 71.142 1.00 30.11 187 GLU A CA 1
ATOM 1523 C C . GLU A 1 192 ? -4.020 89.095 69.661 1.00 30.65 187 GLU A C 1
ATOM 1524 O O . GLU A 1 192 ? -3.003 89.713 69.367 1.00 28.61 187 GLU A O 1
ATOM 1530 N N . THR A 1 193 ? -4.771 88.489 68.730 1.00 26.06 188 THR A N 1
ATOM 1531 C CA . THR A 1 193 ? -4.492 88.594 67.279 1.00 25.57 188 THR A CA 1
ATOM 1532 C C . THR A 1 193 ? -5.640 89.341 66.539 1.00 28.69 188 THR A C 1
ATOM 1533 O O . THR A 1 193 ? -6.010 88.990 65.424 1.00 24.72 188 THR A O 1
ATOM 1537 N N . LYS A 1 194 ? -6.185 90.390 67.172 1.00 33.03 189 LYS A N 1
ATOM 1538 C CA . LYS A 1 194 ? -7.312 91.191 66.628 1.00 37.07 189 LYS A CA 1
ATOM 1539 C C . LYS A 1 194 ? -6.963 91.800 65.260 1.00 39.44 189 LYS A C 1
ATOM 1540 O O . LYS A 1 194 ? -5.781 92.036 64.974 1.00 38.95 189 LYS A O 1
ATOM 1543 N N . ASN B 1 2 ? 21.431 81.604 28.917 1.00 32.81 -3 ASN B N 1
ATOM 1544 C CA . ASN B 1 2 ? 20.586 80.653 29.714 1.00 31.62 -3 ASN B CA 1
ATOM 1545 C C . ASN B 1 2 ? 21.369 80.270 30.954 1.00 27.36 -3 ASN B C 1
ATOM 1546 O O . ASN B 1 2 ? 22.550 79.909 30.810 1.00 26.84 -3 ASN B O 1
ATOM 1551 N N . TRP B 1 3 ? 20.744 80.264 32.136 1.00 23.59 -2 TRP B N 1
ATOM 1552 C CA . TRP B 1 3 ? 21.424 79.669 33.311 1.00 22.53 -2 TRP B CA 1
ATOM 1553 C C . TRP B 1 3 ? 21.802 78.237 33.020 1.00 22.30 -2 TRP B C 1
ATOM 1554 O O . TRP B 1 3 ? 20.944 77.441 32.598 1.00 22.54 -2 TRP B O 1
ATOM 1565 N N . GLU B 1 4 ? 23.067 77.876 33.216 1.00 21.12 -1 GLU B N 1
ATOM 1566 C CA . GLU B 1 4 ? 23.447 76.439 33.136 1.00 20.17 -1 GLU B CA 1
ATOM 1567 C C . GLU B 1 4 ? 22.788 75.599 34.222 1.00 19.57 -1 GLU B C 1
ATOM 1568 O O . GLU B 1 4 ? 22.403 74.452 33.968 1.00 18.05 -1 GLU B O 1
ATOM 1574 N N . LEU B 1 5 ? 22.677 76.167 35.431 1.00 16.45 0 LEU B N 1
ATOM 1575 C CA . LEU B 1 5 ? 21.936 75.581 36.531 1.00 16.98 0 LEU B CA 1
ATOM 1576 C C . LEU B 1 5 ? 21.001 76.660 37.135 1.00 16.50 0 LEU B C 1
ATOM 1577 O O . LEU B 1 5 ? 21.463 77.702 37.598 1.00 15.15 0 LEU B O 1
ATOM 1582 N N . LEU B 1 6 ? 19.690 76.395 37.118 1.00 15.02 1 LEU B N 1
ATOM 1583 C CA . LEU B 1 6 ? 18.709 77.210 37.787 1.00 14.22 1 LEU B CA 1
ATOM 1584 C C . LEU B 1 6 ? 17.900 76.335 38.727 1.00 14.05 1 LEU B C 1
ATOM 1585 O O . LEU B 1 6 ? 17.287 75.328 38.309 1.00 14.32 1 LEU B O 1
ATOM 1590 N N . SER B 1 7 ? 17.925 76.658 40.011 1.00 12.76 2 SER B N 1
ATOM 1591 C CA . SER B 1 7 ? 17.131 75.935 40.972 1.00 13.15 2 SER B CA 1
ATOM 1592 C C . SER B 1 7 ? 15.656 76.027 40.574 1.00 13.25 2 SER B C 1
ATOM 1593 O O . SER B 1 7 ? 15.190 77.091 40.131 1.00 13.91 2 SER B O 1
ATOM 1596 N N . SER B 1 8 ? 14.965 74.915 40.753 1.00 13.18 3 SER B N 1
ATOM 1597 C CA . SER B 1 8 ? 13.502 74.863 40.663 1.00 13.71 3 SER B CA 1
ATOM 1598 C C . SER B 1 8 ? 12.824 75.811 41.648 1.00 14.59 3 SER B C 1
ATOM 1599 O O . SER B 1 8 ? 13.206 75.874 42.837 1.00 15.55 3 SER B O 1
ATOM 1602 N N . LEU B 1 9 ? 11.830 76.536 41.136 1.00 13.34 4 LEU B N 1
ATOM 1603 C CA . LEU B 1 9 ? 10.910 77.312 41.946 1.00 15.08 4 LEU B CA 1
ATOM 1604 C C . LEU B 1 9 ? 10.047 76.372 42.792 1.00 15.36 4 LEU B C 1
ATOM 1605 O O . LEU B 1 9 ? 9.811 76.630 43.962 1.00 15.26 4 LEU B O 1
ATOM 1610 N N . GLY B 1 10 ? 9.554 75.299 42.163 1.00 14.91 5 GLY B N 1
ATOM 1611 C CA . GLY B 1 10 ? 8.749 74.275 42.825 1.00 15.20 5 GLY B CA 1
ATOM 1612 C C . GLY B 1 10 ? 9.274 72.910 42.448 1.00 14.73 5 GLY B C 1
ATOM 1613 O O . GLY B 1 10 ? 9.672 72.691 41.295 1.00 15.67 5 GLY B O 1
ATOM 1614 N N . GLU B 1 11 ? 9.288 72.008 43.411 1.00 14.73 6 GLU B N 1
ATOM 1615 C CA . GLU B 1 11 ? 9.910 70.723 43.273 1.00 16.03 6 GLU B CA 1
ATOM 1616 C C . GLU B 1 11 ? 9.031 69.707 43.973 1.00 15.76 6 GLU B C 1
ATOM 1617 O O . GLU B 1 11 ? 8.876 69.758 45.176 1.00 16.09 6 GLU B O 1
ATOM 1623 N N . TYR B 1 12 ? 8.486 68.756 43.226 1.00 14.76 7 TYR B N 1
ATOM 1624 C CA . TYR B 1 12 ? 7.569 67.743 43.780 1.00 14.54 7 TYR B CA 1
ATOM 1625 C C . TYR B 1 12 ? 7.984 66.385 43.251 1.00 14.56 7 TYR B C 1
ATOM 1626 O O . TYR B 1 12 ? 8.509 66.289 42.133 1.00 13.61 7 TYR B O 1
ATOM 1635 N N . LYS B 1 13 ? 7.782 65.341 44.051 1.00 15.70 8 LYS B N 1
ATOM 1636 C CA . LYS B 1 13 ? 8.322 63.987 43.795 1.00 17.87 8 LYS B CA 1
ATOM 1637 C C . LYS B 1 13 ? 7.302 62.935 44.215 1.00 18.08 8 LYS B C 1
ATOM 1638 O O . LYS B 1 13 ? 6.589 63.157 45.181 1.00 17.05 8 LYS B O 1
ATOM 1641 N N . ASP B 1 14 ? 7.283 61.793 43.515 1.00 18.76 9 ASP B N 1
ATOM 1642 C CA . ASP B 1 14 ? 6.586 60.581 43.945 1.00 20.80 9 ASP B CA 1
ATOM 1643 C C . ASP B 1 14 ? 5.145 60.838 44.230 1.00 20.30 9 ASP B C 1
ATOM 1644 O O . ASP B 1 14 ? 4.708 60.672 45.357 1.00 18.89 9 ASP B O 1
ATOM 1649 N N . ILE B 1 15 ? 4.418 61.340 43.237 1.00 18.14 10 ILE B N 1
ATOM 1650 C CA . ILE B 1 15 ? 3.021 61.671 43.460 1.00 18.25 10 ILE B CA 1
ATOM 1651 C C . ILE B 1 15 ? 2.218 60.465 42.950 1.00 18.58 10 ILE B C 1
ATOM 1652 O O . ILE B 1 15 ? 2.124 60.214 41.758 1.00 17.08 10 ILE B O 1
ATOM 1657 N N . ASN B 1 16 ? 1.647 59.708 43.886 1.00 20.47 11 ASN B N 1
ATOM 1658 C CA . ASN B 1 16 ? 0.915 58.503 43.538 1.00 22.33 11 ASN B CA 1
ATOM 1659 C C . ASN B 1 16 ? -0.512 58.867 43.253 1.00 20.32 11 ASN B C 1
ATOM 1660 O O . ASN B 1 16 ? -1.226 59.314 44.150 1.00 19.87 11 ASN B O 1
ATOM 1665 N N . LEU B 1 17 ? -0.962 58.652 42.029 1.00 18.90 12 LEU B N 1
ATOM 1666 C CA . LEU B 1 17 ? -2.321 59.048 41.656 1.00 20.41 12 LEU B CA 1
ATOM 1667 C C . LEU B 1 17 ? -3.071 57.824 41.155 1.00 20.66 12 LEU B C 1
ATOM 1668 O O . LEU B 1 17 ? -3.931 57.924 40.262 1.00 19.47 12 LEU B O 1
ATOM 1673 N N . GLU B 1 18 ? -2.717 56.650 41.701 1.00 22.36 13 GLU B N 1
ATOM 1674 C CA . GLU B 1 18 ? -3.362 55.389 41.334 1.00 24.97 13 GLU B CA 1
ATOM 1675 C C . GLU B 1 18 ? -4.882 55.434 41.503 1.00 27.05 13 GLU B C 1
ATOM 1676 O O . GLU B 1 18 ? -5.615 54.825 40.735 1.00 27.51 13 GLU B O 1
ATOM 1682 N N . SER B 1 19 ? -5.335 56.179 42.503 1.00 27.97 14 SER B N 1
ATOM 1683 C CA . SER B 1 19 ? -6.744 56.367 42.787 1.00 30.48 14 SER B CA 1
ATOM 1684 C C . SER B 1 19 ? -7.318 57.691 42.231 1.00 30.47 14 SER B C 1
ATOM 1685 O O . SER B 1 19 ? -8.387 58.110 42.655 1.00 28.40 14 SER B O 1
ATOM 1688 N N . SER B 1 20 ? -6.624 58.339 41.280 1.00 29.03 15 SER B N 1
ATOM 1689 C CA . SER B 1 20 ? -7.105 59.561 40.617 1.00 30.55 15 SER B CA 1
ATOM 1690 C C . SER B 1 20 ? -7.535 60.656 41.610 1.00 30.31 15 SER B C 1
ATOM 1691 O O . SER B 1 20 ? -8.488 61.366 41.345 1.00 29.62 15 SER B O 1
ATOM 1694 N N . ASN B 1 21 ? -6.803 60.749 42.721 1.00 28.60 16 ASN B N 1
ATOM 1695 C CA . ASN B 1 21 ? -7.062 61.619 43.869 1.00 31.11 16 ASN B CA 1
ATOM 1696 C C . ASN B 1 21 ? -5.900 62.628 43.918 1.00 31.97 16 ASN B C 1
ATOM 1697 O O . ASN B 1 21 ? -4.852 62.411 44.567 1.00 36.57 16 ASN B O 1
ATOM 1699 N N . ALA B 1 22 ? -6.078 63.711 43.208 1.00 25.20 17 ALA B N 1
ATOM 1700 C CA . ALA B 1 22 ? -4.968 64.626 42.905 1.00 21.77 17 ALA B CA 1
ATOM 1701 C C . ALA B 1 22 ? -4.280 65.191 44.165 1.00 20.58 17 ALA B C 1
ATOM 1702 O O . ALA B 1 22 ? -4.805 65.102 45.246 1.00 24.33 17 ALA B O 1
ATOM 1704 N N . SER B 1 23 ? -3.120 65.794 44.006 1.00 16.35 18 SER B N 1
ATOM 1705 C CA . SER B 1 23 ? -2.393 66.365 45.087 1.00 15.59 18 SER B CA 1
ATOM 1706 C C . SER B 1 23 ? -2.530 67.918 45.068 1.00 14.70 18 SER B C 1
ATOM 1707 O O . SER B 1 23 ? -2.195 68.598 44.103 1.00 13.12 18 SER B O 1
ATOM 1710 N N . ASN B 1 24 ? -3.075 68.459 46.136 1.00 13.34 19 ASN B N 1
ATOM 1711 C CA . ASN B 1 24 ? -3.306 69.877 46.276 1.00 13.68 19 ASN B CA 1
ATOM 1712 C C . ASN B 1 24 ? -2.021 70.592 46.655 1.00 13.18 19 ASN B C 1
ATOM 1713 O O . ASN B 1 24 ? -1.447 70.342 47.725 1.00 12.84 19 ASN B O 1
ATOM 1718 N N . ILE B 1 25 ? -1.576 71.528 45.783 1.00 12.10 20 ILE B N 1
ATOM 1719 C CA . ILE B 1 25 ? -0.351 72.277 46.009 1.00 11.83 20 ILE B CA 1
ATOM 1720 C C . ILE B 1 25 ? -0.691 73.782 46.045 1.00 11.52 20 ILE B C 1
ATOM 1721 O O . ILE B 1 25 ? 0.133 74.645 45.740 1.00 11.78 20 ILE B O 1
ATOM 1726 N N . THR B 1 26 ? -1.915 74.101 46.460 1.00 11.73 21 THR B N 1
ATOM 1727 C CA . THR B 1 26 ? -2.389 75.473 46.497 1.00 11.84 21 THR B CA 1
ATOM 1728 C C . THR B 1 26 ? -1.553 76.334 47.461 1.00 12.07 21 THR B C 1
ATOM 1729 O O . THR B 1 26 ? -1.389 77.506 47.219 1.00 10.07 21 THR B O 1
ATOM 1733 N N . TYR B 1 27 ? -0.950 75.703 48.472 1.00 12.95 22 TYR B N 1
ATOM 1734 C CA . TYR B 1 27 ? 0.012 76.380 49.365 1.00 14.26 22 TYR B CA 1
ATOM 1735 C C . TYR B 1 27 ? 1.176 77.061 48.643 1.00 12.78 22 TYR B C 1
ATOM 1736 O O . TYR B 1 27 ? 1.764 78.009 49.171 1.00 13.74 22 TYR B O 1
ATOM 1745 N N . ASP B 1 28 ? 1.506 76.603 47.446 1.00 12.05 23 ASP B N 1
ATOM 1746 C CA . ASP B 1 28 ? 2.580 77.198 46.621 1.00 11.81 23 ASP B CA 1
ATOM 1747 C C . ASP B 1 28 ? 2.074 78.180 45.528 1.00 11.40 23 ASP B C 1
ATOM 1748 O O . ASP B 1 28 ? 2.854 78.678 44.721 1.00 10.57 23 ASP B O 1
ATOM 1753 N N . LEU B 1 29 ? 0.778 78.457 45.487 1.00 12.24 24 LEU B N 1
ATOM 1754 C CA . LEU B 1 29 ? 0.189 79.235 44.368 1.00 13.04 24 LEU B CA 1
ATOM 1755 C C . LEU B 1 29 ? 0.788 80.608 44.224 1.00 13.48 24 LEU B C 1
ATOM 1756 O O . LEU B 1 29 ? 0.915 81.065 43.115 1.00 12.30 24 LEU B O 1
ATOM 1761 N N . GLU B 1 30 ? 1.145 81.262 45.326 1.00 14.13 25 GLU B N 1
ATOM 1762 C CA . GLU B 1 30 ? 1.723 82.618 45.227 1.00 16.84 25 GLU B CA 1
ATOM 1763 C C . GLU B 1 30 ? 2.957 82.668 44.365 1.00 16.05 25 GLU B C 1
ATOM 1764 O O . GLU B 1 30 ? 3.228 83.690 43.782 1.00 15.27 25 GLU B O 1
ATOM 1770 N N . LYS B 1 31 ? 3.700 81.562 44.311 1.00 15.02 26 LYS B N 1
ATOM 1771 C CA . LYS B 1 31 ? 4.903 81.462 43.507 1.00 15.52 26 LYS B CA 1
ATOM 1772 C C . LYS B 1 31 ? 4.614 81.441 42.011 1.00 14.18 26 LYS B C 1
ATOM 1773 O O . LYS B 1 31 ? 5.445 81.789 41.213 1.00 14.43 26 LYS B O 1
ATOM 1779 N N . TYR B 1 32 ? 3.464 80.934 41.621 1.00 12.60 27 TYR B N 1
ATOM 1780 C CA . TYR B 1 32 ? 3.165 80.734 40.219 1.00 12.16 27 TYR B CA 1
ATOM 1781 C C . TYR B 1 32 ? 2.212 81.698 39.611 1.00 12.02 27 TYR B C 1
ATOM 1782 O O . TYR B 1 32 ? 2.207 81.863 38.401 1.00 11.01 27 TYR B O 1
ATOM 1791 N N . LYS B 1 33 ? 1.344 82.269 40.436 1.00 12.62 28 LYS B N 1
ATOM 1792 C CA . LYS B 1 33 ? 0.187 82.916 39.883 1.00 14.23 28 LYS B CA 1
ATOM 1793 C C . LYS B 1 33 ? 0.466 84.104 38.967 1.00 13.22 28 LYS B C 1
ATOM 1794 O O . LYS B 1 33 ? -0.344 84.360 38.074 1.00 12.86 28 LYS B O 1
ATOM 1800 N N . ASN B 1 34 ? 1.577 84.820 39.179 1.00 12.66 29 ASN B N 1
ATOM 1801 C CA . ASN B 1 34 ? 1.896 85.954 38.327 1.00 14.22 29 ASN B CA 1
ATOM 1802 C C . ASN B 1 34 ? 3.012 85.690 37.316 1.00 14.93 29 ASN B C 1
ATOM 1803 O O . ASN B 1 34 ? 3.505 86.633 36.680 1.00 14.36 29 ASN B O 1
ATOM 1808 N N . LEU B 1 35 ? 3.391 84.425 37.108 1.00 14.14 30 LEU B N 1
ATOM 1809 C CA . LEU B 1 35 ? 4.389 84.114 36.048 1.00 14.01 30 LEU B CA 1
ATOM 1810 C C . LEU B 1 35 ? 3.910 84.484 34.662 1.00 14.05 30 LEU B C 1
ATOM 1811 O O . LEU B 1 35 ? 2.788 84.204 34.287 1.00 13.47 30 LEU B O 1
ATOM 1816 N N . ASP B 1 36 ? 4.828 85.070 33.869 1.00 14.19 31 ASP B N 1
ATOM 1817 C CA . ASP B 1 36 ? 4.617 85.376 32.445 1.00 15.05 31 ASP B CA 1
ATOM 1818 C C . ASP B 1 36 ? 5.428 84.447 31.577 1.00 14.82 31 ASP B C 1
ATOM 1819 O O . ASP B 1 36 ? 5.263 84.453 30.394 1.00 15.52 31 ASP B O 1
ATOM 1824 N N . GLU B 1 37 ? 6.273 83.631 32.188 1.00 14.67 32 GLU B N 1
ATOM 1825 C CA . GLU B 1 37 ? 7.080 82.646 31.492 1.00 14.56 32 GLU B CA 1
ATOM 1826 C C . GLU B 1 37 ? 7.563 81.633 32.521 1.00 13.40 32 GLU B C 1
ATOM 1827 O O . GLU B 1 37 ? 7.317 81.775 33.713 1.00 13.47 32 GLU B O 1
ATOM 1833 N N . GLY B 1 38 ? 8.267 80.621 32.056 1.00 13.07 33 GLY B N 1
ATOM 1834 C CA . GLY B 1 38 ? 8.770 79.608 32.912 1.00 12.27 33 GLY B CA 1
ATOM 1835 C C . GLY B 1 38 ? 8.924 78.303 32.201 1.00 12.16 33 GLY B C 1
ATOM 1836 O O . GLY B 1 38 ? 8.773 78.232 30.990 1.00 11.22 33 GLY B O 1
ATOM 1837 N N . THR B 1 39 ? 9.250 77.273 32.977 1.00 12.94 34 THR B N 1
ATOM 1838 C CA . THR B 1 39 ? 9.387 75.912 32.462 1.00 12.52 34 THR B CA 1
ATOM 1839 C C . THR B 1 39 ? 8.776 74.928 33.431 1.00 11.80 34 THR B C 1
ATOM 1840 O O . THR B 1 39 ? 9.000 75.037 34.610 1.00 11.39 34 THR B O 1
ATOM 1844 N N . ILE B 1 40 ? 8.018 73.943 32.905 1.00 11.33 35 ILE B N 1
ATOM 1845 C CA . ILE B 1 40 ? 7.476 72.868 33.706 1.00 10.84 35 ILE B CA 1
ATOM 1846 C C . ILE B 1 40 ? 7.957 71.549 33.104 1.00 10.63 35 ILE B C 1
ATOM 1847 O O . ILE B 1 40 ? 7.769 71.329 31.911 1.00 9.87 35 ILE B O 1
ATOM 1852 N N . VAL B 1 41 ? 8.566 70.699 33.931 1.00 10.15 36 VAL B N 1
ATOM 1853 C CA . VAL B 1 41 ? 9.131 69.388 33.518 1.00 10.37 36 VAL B CA 1
ATOM 1854 C C . VAL B 1 41 ? 8.467 68.322 34.376 1.00 10.38 36 VAL B C 1
ATOM 1855 O O . VAL B 1 41 ? 8.399 68.464 35.579 1.00 9.04 36 VAL B O 1
ATOM 1859 N N . VAL B 1 42 ? 7.928 67.278 33.737 1.00 10.38 37 VAL B N 1
ATOM 1860 C CA . VAL B 1 42 ? 7.195 66.289 34.457 1.00 10.55 37 VAL B CA 1
ATOM 1861 C C . VAL B 1 42 ? 7.592 64.897 33.955 1.00 10.38 37 VAL B C 1
ATOM 1862 O O . VAL B 1 42 ? 7.527 64.653 32.785 1.00 10.24 37 VAL B O 1
ATOM 1866 N N . ARG B 1 43 ? 7.893 63.972 34.859 1.00 11.39 38 ARG B N 1
ATOM 1867 C CA . ARG B 1 43 ? 7.988 62.535 34.527 1.00 10.88 38 ARG B CA 1
ATOM 1868 C C . ARG B 1 43 ? 6.682 61.891 34.987 1.00 10.53 38 ARG B C 1
ATOM 1869 O O . ARG B 1 43 ? 6.284 62.024 36.159 1.00 11.59 38 ARG B O 1
ATOM 1871 N N . PHE B 1 44 ? 5.985 61.222 34.085 1.00 10.14 39 PHE B N 1
ATOM 1872 C CA . PHE B 1 44 ? 4.668 60.741 34.344 1.00 10.87 39 PHE B CA 1
ATOM 1873 C C . PHE B 1 44 ? 4.484 59.344 33.700 1.00 11.26 39 PHE B C 1
ATOM 1874 O O . PHE B 1 44 ? 5.171 58.995 32.700 1.00 11.09 39 PHE B O 1
ATOM 1882 N N . ASN B 1 45 ? 3.490 58.646 34.204 1.00 11.31 40 ASN B N 1
ATOM 1883 C CA . ASN B 1 45 ? 3.123 57.337 33.654 1.00 12.57 40 ASN B CA 1
ATOM 1884 C C . ASN B 1 45 ? 1.628 57.166 33.908 1.00 12.86 40 ASN B C 1
ATOM 1885 O O . ASN B 1 45 ? 1.208 57.000 35.037 1.00 12.40 40 ASN B O 1
ATOM 1890 N N . SER B 1 46 ? 0.839 57.263 32.866 1.00 13.17 41 SER B N 1
ATOM 1891 C CA . SER B 1 46 ? -0.597 57.305 32.986 1.00 15.77 41 SER B CA 1
ATOM 1892 C C . SER B 1 46 ? -1.119 55.944 32.643 1.00 17.35 41 SER B C 1
ATOM 1893 O O . SER B 1 46 ? -0.612 55.333 31.739 1.00 17.35 41 SER B O 1
ATOM 1896 N N . LYS B 1 47 ? -2.217 55.562 33.262 1.00 19.39 42 LYS B N 1
ATOM 1897 C CA . LYS B 1 47 ? -2.927 54.303 32.978 1.00 21.79 42 LYS B CA 1
ATOM 1898 C C . LYS B 1 47 ? -4.241 54.543 32.263 1.00 22.07 42 LYS B C 1
ATOM 1899 O O . LYS B 1 47 ? -5.094 53.662 32.273 1.00 23.27 42 LYS B O 1
ATOM 1905 N N . ASP B 1 48 ? -4.443 55.717 31.676 1.00 19.44 43 ASP B N 1
ATOM 1906 C CA . ASP B 1 48 ? -5.743 56.043 31.073 1.00 21.32 43 ASP B CA 1
ATOM 1907 C C . ASP B 1 48 ? -5.545 56.784 29.763 1.00 18.51 43 ASP B C 1
ATOM 1908 O O . ASP B 1 48 ? -4.454 57.285 29.465 1.00 18.45 43 ASP B O 1
ATOM 1913 N N . SER B 1 49 ? -6.579 56.796 28.949 1.00 17.48 44 SER B N 1
ATOM 1914 C CA . SER B 1 49 ? -6.539 57.410 27.624 1.00 17.87 44 SER B CA 1
ATOM 1915 C C . SER B 1 49 ? -7.154 58.811 27.522 1.00 17.83 44 SER B C 1
ATOM 1916 O O . SER B 1 49 ? -6.963 59.458 26.504 1.00 17.90 44 SER B O 1
ATOM 1919 N N . LYS B 1 50 ? -7.906 59.248 28.522 1.00 16.72 45 LYS B N 1
ATOM 1920 C CA . LYS B 1 50 ? -8.606 60.533 28.484 1.00 18.26 45 LYS B CA 1
ATOM 1921 C C . LYS B 1 50 ? -7.620 61.699 28.696 1.00 16.00 45 LYS B C 1
ATOM 1922 O O . LYS B 1 50 ? -6.482 61.507 29.118 1.00 14.65 45 LYS B O 1
ATOM 1928 N N . ILE B 1 51 ? -8.090 62.904 28.412 1.00 13.84 46 ILE B N 1
ATOM 1929 C CA . ILE B 1 51 ? -7.372 64.118 28.759 1.00 13.28 46 ILE B CA 1
ATOM 1930 C C . ILE B 1 51 ? -7.175 64.152 30.271 1.00 12.10 46 ILE B C 1
ATOM 1931 O O . ILE B 1 51 ? -8.144 64.079 31.045 1.00 11.79 46 ILE B O 1
ATOM 1936 N N . GLN B 1 52 ? -5.925 64.279 30.700 1.00 11.54 47 GLN B N 1
ATOM 1937 C CA . GLN B 1 52 ? -5.543 64.184 32.147 1.00 11.66 47 GLN B CA 1
ATOM 1938 C C . GLN B 1 52 ? -4.561 65.289 32.458 1.00 10.55 47 GLN B C 1
ATOM 1939 O O . GLN B 1 52 ? -3.517 65.375 31.760 1.00 10.03 47 GLN B O 1
ATOM 1945 N N . SER B 1 53 ? -4.881 66.107 33.472 1.00 9.50 48 SER B N 1
ATOM 1946 C CA . SER B 1 53 ? -3.968 67.190 33.891 1.00 9.93 48 SER B CA 1
ATOM 1947 C C . SER B 1 53 ? -2.750 66.645 34.630 1.00 9.89 48 SER B C 1
ATOM 1948 O O . SER B 1 53 ? -2.884 66.017 35.662 1.00 10.23 48 SER B O 1
ATOM 1951 N N . LEU B 1 54 ? -1.566 66.954 34.132 1.00 9.42 49 LEU B N 1
ATOM 1952 C CA . LEU B 1 54 ? -0.359 66.916 34.948 1.00 9.53 49 LEU B CA 1
ATOM 1953 C C . LEU B 1 54 ? -0.377 67.994 36.012 1.00 9.00 49 LEU B C 1
ATOM 1954 O O . LEU B 1 54 ? -0.197 67.695 37.220 1.00 8.79 49 LEU B O 1
ATOM 1959 N N . LEU B 1 55 ? -0.645 69.233 35.581 1.00 8.99 50 LEU B N 1
ATOM 1960 C CA . LEU B 1 55 ? -0.653 70.406 36.440 1.00 8.57 50 LEU B CA 1
ATOM 1961 C C . LEU B 1 55 ? -1.850 71.255 36.076 1.00 8.64 50 LEU B C 1
ATOM 1962 O O . LEU B 1 55 ? -2.021 71.631 34.892 1.00 8.04 50 LEU B O 1
ATOM 1967 N N . GLY B 1 56 ? -2.733 71.479 37.049 1.00 8.06 51 GLY B N 1
ATOM 1968 C CA . GLY B 1 56 ? -3.848 72.402 36.799 1.00 8.63 51 GLY B CA 1
ATOM 1969 C C . GLY B 1 56 ? -3.747 73.591 37.739 1.00 8.79 51 GLY B C 1
ATOM 1970 O O . GLY B 1 56 ? -3.735 73.367 38.961 1.00 8.89 51 GLY B O 1
ATOM 1971 N N . ILE B 1 57 ? -3.763 74.811 37.202 1.00 8.62 52 ILE B N 1
ATOM 1972 C CA . ILE B 1 57 ? -3.666 76.039 38.023 1.00 8.74 52 ILE B CA 1
ATOM 1973 C C . ILE B 1 57 ? -4.877 76.872 37.600 1.00 9.59 52 ILE B C 1
ATOM 1974 O O . ILE B 1 57 ? -5.007 77.174 36.427 1.00 9.81 52 ILE B O 1
ATOM 1979 N N . SER B 1 58 ? -5.804 77.144 38.525 1.00 9.22 53 SER B N 1
ATOM 1980 C CA . SER B 1 58 ? -7.144 77.619 38.186 1.00 9.97 53 SER B CA 1
ATOM 1981 C C . SER B 1 58 ? -7.767 78.626 39.164 1.00 9.59 53 SER B C 1
ATOM 1982 O O . SER B 1 58 ? -7.363 78.771 40.342 1.00 10.85 53 SER B O 1
ATOM 1985 N N . ASN B 1 59 ? -8.777 79.300 38.652 1.00 9.75 54 ASN B N 1
ATOM 1986 C CA . ASN B 1 59 ? -9.738 79.959 39.487 1.00 10.19 54 ASN B CA 1
ATOM 1987 C C . ASN B 1 59 ? -10.895 78.994 39.673 1.00 10.25 54 ASN B C 1
ATOM 1988 O O . ASN B 1 59 ? -11.743 78.866 38.801 1.00 11.15 54 ASN B O 1
ATOM 1993 N N . SER B 1 60 ? -10.986 78.365 40.832 1.00 11.16 55 SER B N 1
ATOM 1994 C CA . SER B 1 60 ? -11.959 77.279 41.045 1.00 12.01 55 SER B CA 1
ATOM 1995 C C . SER B 1 60 ? -13.424 77.775 41.103 1.00 12.60 55 SER B C 1
ATOM 1996 O O . SER B 1 60 ? -14.363 76.972 41.016 1.00 12.28 55 SER B O 1
ATOM 1999 N N . LYS B 1 61 ? -13.618 79.103 41.178 1.00 12.86 56 LYS B N 1
ATOM 2000 C CA . LYS B 1 61 ? -14.942 79.719 41.201 1.00 13.43 56 LYS B CA 1
ATOM 2001 C C . LYS B 1 61 ? -15.502 79.877 39.777 1.00 13.27 56 LYS B C 1
ATOM 2002 O O . LYS B 1 61 ? -16.678 80.255 39.620 1.00 13.00 56 LYS B O 1
ATOM 2008 N N . THR B 1 62 ? -14.684 79.619 38.754 1.00 11.62 57 THR B N 1
ATOM 2009 C CA . THR B 1 62 ? -15.104 79.688 37.359 1.00 11.51 57 THR B CA 1
ATOM 2010 C C . THR B 1 62 ? -15.057 78.322 36.691 1.00 11.56 57 THR B C 1
ATOM 2011 O O . THR B 1 62 ? -14.292 77.445 37.107 1.00 11.07 57 THR B O 1
ATOM 2015 N N . LYS B 1 63 ? -15.826 78.158 35.625 1.00 12.16 58 LYS B N 1
ATOM 2016 C CA . LYS B 1 63 ? -15.737 76.976 34.774 1.00 12.38 58 LYS B CA 1
ATOM 2017 C C . LYS B 1 63 ? -14.451 76.950 33.923 1.00 12.14 58 LYS B C 1
ATOM 2018 O O . LYS B 1 63 ? -13.842 75.898 33.751 1.00 11.83 58 LYS B O 1
ATOM 2024 N N . ASN B 1 64 ? -14.055 78.087 33.384 1.00 11.24 59 ASN B N 1
ATOM 2025 C CA . ASN B 1 64 ? -13.050 78.160 32.331 1.00 11.57 59 ASN B CA 1
ATOM 2026 C C . ASN B 1 64 ? -11.860 79.082 32.615 1.00 11.30 59 ASN B C 1
ATOM 2027 O O . ASN B 1 64 ? -11.199 79.560 31.685 1.00 12.64 59 ASN B O 1
ATOM 2032 N N . GLY B 1 65 ? -11.588 79.387 33.868 1.00 10.23 60 GLY B N 1
ATOM 2033 C CA . GLY B 1 65 ? -10.409 80.162 34.208 1.00 9.35 60 GLY B CA 1
ATOM 2034 C C . GLY B 1 65 ? -9.350 79.190 34.693 1.00 8.95 60 GLY B C 1
ATOM 2035 O O . GLY B 1 65 ? -9.278 78.874 35.879 1.00 7.98 60 GLY B O 1
ATOM 2036 N N . TYR B 1 66 ? -8.524 78.681 33.780 1.00 8.56 61 TYR B N 1
ATOM 2037 C CA . TYR B 1 66 ? -7.488 77.756 34.218 1.00 8.66 61 TYR B CA 1
ATOM 2038 C C . TYR B 1 66 ? -6.364 77.592 33.183 1.00 8.88 61 TYR B C 1
ATOM 2039 O O . TYR B 1 66 ? -6.564 77.868 31.986 1.00 8.63 61 TYR B O 1
ATOM 2048 N N . PHE B 1 67 ? -5.262 77.070 33.682 1.00 8.58 62 PHE B N 1
ATOM 2049 C CA . PHE B 1 67 ? -4.129 76.534 32.922 1.00 8.86 62 PHE B CA 1
ATOM 2050 C C . PHE B 1 67 ? -4.098 75.033 33.152 1.00 9.44 62 PHE B C 1
ATOM 2051 O O . PHE B 1 67 ? -4.167 74.606 34.298 1.00 9.07 62 PHE B O 1
ATOM 2059 N N . ASN B 1 68 ? -4.050 74.239 32.085 1.00 9.80 63 ASN B N 1
ATOM 2060 C CA . ASN B 1 68 ? -4.092 72.771 32.174 1.00 10.27 63 ASN B CA 1
ATOM 2061 C C . ASN B 1 68 ? -2.995 72.218 31.273 1.00 10.10 63 ASN B C 1
ATOM 2062 O O . ASN B 1 68 ? -3.122 72.306 30.059 1.00 11.25 63 ASN B O 1
ATOM 2067 N N . PHE B 1 69 ? -1.940 71.663 31.860 1.00 9.57 64 PHE B N 1
ATOM 2068 C CA . PHE B 1 69 ? -0.839 71.044 31.134 1.00 9.76 64 PHE B CA 1
ATOM 2069 C C . PHE B 1 69 ? -1.219 69.586 31.185 1.00 9.35 64 PHE B C 1
ATOM 2070 O O . PHE B 1 69 ? -1.205 68.968 32.265 1.00 8.72 64 PHE B O 1
ATOM 2078 N N . TYR B 1 70 ? -1.610 69.035 30.038 1.00 9.11 65 TYR B N 1
ATOM 2079 C CA . TYR B 1 70 ? -2.261 67.739 30.012 1.00 9.55 65 TYR B CA 1
ATOM 2080 C C . TYR B 1 70 ? -1.667 66.726 29.046 1.00 9.89 65 TYR B C 1
ATOM 2081 O O . TYR B 1 70 ? -0.908 67.072 28.132 1.00 9.45 65 TYR B O 1
ATOM 2090 N N . VAL B 1 71 ? -2.080 65.481 29.248 1.00 10.41 66 VAL B N 1
ATOM 2091 C CA . VAL B 1 71 ? -1.726 64.347 28.362 1.00 10.90 66 VAL B CA 1
ATOM 2092 C C . VAL B 1 71 ? -2.944 63.500 28.078 1.00 11.58 66 VAL B C 1
ATOM 2093 O O . VAL B 1 71 ? -3.916 63.542 28.821 1.00 12.54 66 VAL B O 1
ATOM 2097 N N . THR B 1 72 ? -2.884 62.737 26.980 1.00 12.36 67 THR B N 1
ATOM 2098 C CA . THR B 1 72 ? -3.780 61.604 26.760 1.00 12.59 67 THR B CA 1
ATOM 2099 C C . THR B 1 72 ? -2.853 60.390 26.536 1.00 15.07 67 THR B C 1
ATOM 2100 O O . THR B 1 72 ? -1.665 60.429 26.879 1.00 14.38 67 THR B O 1
ATOM 2104 N N . ASN B 1 73 ? -3.371 59.332 25.918 1.00 15.33 68 ASN B N 1
ATOM 2105 C CA . ASN B 1 73 ? -2.492 58.249 25.491 1.00 16.63 68 ASN B CA 1
ATOM 2106 C C . ASN B 1 73 ? -1.711 58.512 24.223 1.00 15.32 68 ASN B C 1
ATOM 2107 O O . ASN B 1 73 ? -0.828 57.746 23.921 1.00 16.62 68 ASN B O 1
ATOM 2112 N N . SER B 1 74 ? -1.992 59.592 23.494 1.00 14.16 69 SER B N 1
ATOM 2113 C CA . SER B 1 74 ? -1.383 59.848 22.240 1.00 13.94 69 SER B CA 1
ATOM 2114 C C . SER B 1 74 ? -1.184 61.340 21.939 1.00 14.95 69 SER B C 1
ATOM 2115 O O . SER B 1 74 ? -0.956 61.686 20.812 1.00 13.65 69 SER B O 1
ATOM 2118 N N . ARG B 1 75 ? -1.180 62.204 22.976 1.00 14.39 70 ARG B N 1
ATOM 2119 C CA . ARG B 1 75 ? -1.086 63.627 22.790 1.00 14.08 70 ARG B CA 1
ATOM 2120 C C . ARG B 1 75 ? -0.542 64.262 24.061 1.00 13.08 70 ARG B C 1
ATOM 2121 O O . ARG B 1 75 ? -0.735 63.730 25.149 1.00 12.19 70 ARG B O 1
ATOM 2129 N N . VAL B 1 76 ? 0.192 65.352 23.890 1.00 11.87 71 VAL B N 1
ATOM 2130 C CA . VAL B 1 76 ? 0.570 66.238 24.995 1.00 11.89 71 VAL B CA 1
ATOM 2131 C C . VAL B 1 76 ? 0.227 67.658 24.591 1.00 11.99 71 VAL B C 1
ATOM 2132 O O . VAL B 1 76 ? 0.260 68.013 23.401 1.00 11.87 71 VAL B O 1
ATOM 2136 N N . GLY B 1 77 ? -0.149 68.472 25.566 1.00 11.59 72 GLY B N 1
ATOM 2137 C CA . GLY B 1 77 ? -0.455 69.865 25.285 1.00 11.25 72 GLY B CA 1
ATOM 2138 C C . GLY B 1 77 ? -0.778 70.651 26.529 1.00 11.31 72 GLY B C 1
ATOM 2139 O O . GLY B 1 77 ? -0.673 70.146 27.650 1.00 10.01 72 GLY B O 1
ATOM 2140 N N . PHE B 1 78 ? -1.200 71.899 26.304 1.00 10.94 73 PHE B N 1
ATOM 2141 C CA . PHE B 1 78 ? -1.732 72.761 27.378 1.00 10.43 73 PHE B CA 1
ATOM 2142 C C . PHE B 1 78 ? -2.806 73.682 26.848 1.00 10.44 73 PHE B C 1
ATOM 2143 O O . PHE B 1 78 ? -2.797 74.080 25.659 1.00 9.29 73 PHE B O 1
ATOM 2151 N N . GLU B 1 79 ? -3.730 73.988 27.734 1.00 9.99 74 GLU B N 1
ATOM 2152 C CA . GLU B 1 79 ? -4.717 75.014 27.548 1.00 11.30 74 GLU B CA 1
ATOM 2153 C C . GLU B 1 79 ? -4.461 76.177 28.528 1.00 10.89 74 GLU B C 1
ATOM 2154 O O . GLU B 1 79 ? -4.048 75.960 29.679 1.00 10.33 74 GLU B O 1
ATOM 2160 N N . LEU B 1 80 ? -4.723 77.402 28.092 1.00 10.22 75 LEU B N 1
ATOM 2161 C CA . LEU B 1 80 ? -4.726 78.581 28.937 1.00 9.94 75 LEU B CA 1
ATOM 2162 C C . LEU B 1 80 ? -5.971 79.316 28.611 1.00 10.06 75 LEU B C 1
ATOM 2163 O O . LEU B 1 80 ? -6.192 79.692 27.447 1.00 10.14 75 LEU B O 1
ATOM 2168 N N . ARG B 1 81 ? -6.805 79.473 29.614 1.00 10.06 76 ARG B N 1
ATOM 2169 C CA . ARG B 1 81 ? -8.111 80.082 29.488 1.00 10.39 76 ARG B CA 1
ATOM 2170 C C . ARG B 1 81 ? -8.336 81.007 30.652 1.00 10.37 76 ARG B C 1
ATOM 2171 O O . ARG B 1 81 ? -7.912 80.732 31.779 1.00 8.54 76 ARG B O 1
ATOM 2179 N N . ASN B 1 82 ? -9.034 82.098 30.391 1.00 10.55 77 ASN B N 1
ATOM 2180 C CA . ASN B 1 82 ? -9.443 83.001 31.457 1.00 11.17 77 ASN B CA 1
ATOM 2181 C C . ASN B 1 82 ? -10.950 83.071 31.471 1.00 11.17 77 ASN B C 1
ATOM 2182 O O . ASN B 1 82 ? -11.583 82.937 30.435 1.00 10.78 77 ASN B O 1
ATOM 2187 N N . GLN B 1 83 ? -11.542 83.275 32.642 1.00 12.01 78 GLN B N 1
ATOM 2188 C CA . GLN B 1 83 ? -12.964 83.596 32.724 1.00 12.27 78 GLN B CA 1
ATOM 2189 C C . GLN B 1 83 ? -13.263 84.742 33.672 1.00 12.96 78 GLN B C 1
ATOM 2190 O O . GLN B 1 83 ? -12.928 84.684 34.845 1.00 11.56 78 GLN B O 1
ATOM 2196 N N . LYS B 1 84 ? -13.996 85.748 33.175 1.00 14.75 79 LYS B N 1
ATOM 2197 C CA . LYS B 1 84 ? -14.233 86.973 33.904 1.00 16.66 79 LYS B CA 1
ATOM 2198 C C . LYS B 1 84 ? -15.459 86.857 34.824 1.00 17.97 79 LYS B C 1
ATOM 2199 O O . LYS B 1 84 ? -15.597 87.662 35.702 1.00 19.64 79 LYS B O 1
ATOM 2205 N N . ASN B 1 85 ? -16.330 85.887 34.623 1.00 15.70 80 ASN B N 1
ATOM 2206 C CA . ASN B 1 85 ? -17.569 85.760 35.397 1.00 17.20 80 ASN B CA 1
ATOM 2207 C C . ASN B 1 85 ? -17.607 84.402 36.104 1.00 16.02 80 ASN B C 1
ATOM 2208 O O . ASN B 1 85 ? -17.462 83.370 35.455 1.00 14.97 80 ASN B O 1
ATOM 2213 N N . GLU B 1 86 ? -17.843 84.428 37.414 1.00 16.10 81 GLU B N 1
ATOM 2214 C CA . GLU B 1 86 ? -17.824 83.238 38.292 1.00 17.09 81 GLU B CA 1
ATOM 2215 C C . GLU B 1 86 ? -19.147 82.530 38.274 1.00 15.95 81 GLU B C 1
ATOM 2216 O O . GLU B 1 86 ? -20.151 83.115 37.865 1.00 15.44 81 GLU B O 1
ATOM 2222 N N . GLY B 1 87 ? -19.144 81.269 38.692 1.00 14.14 82 GLY B N 1
ATOM 2223 C CA . GLY B 1 87 ? -20.378 80.510 38.867 1.00 14.57 82 GLY B CA 1
ATOM 2224 C C . GLY B 1 87 ? -20.803 79.743 37.644 1.00 14.39 82 GLY B C 1
ATOM 2225 O O . GLY B 1 87 ? -20.001 79.468 36.722 1.00 13.36 82 GLY B O 1
ATOM 2226 N N . ASN B 1 88 ? -22.072 79.375 37.646 1.00 13.30 83 ASN B N 1
ATOM 2227 C CA . ASN B 1 88 ? -22.624 78.468 36.655 1.00 15.17 83 ASN B CA 1
ATOM 2228 C C . ASN B 1 88 ? -22.962 79.202 35.378 1.00 15.06 83 ASN B C 1
ATOM 2229 O O . ASN B 1 88 ? -24.135 79.469 35.114 1.00 16.60 83 ASN B O 1
ATOM 2234 N N . THR B 1 89 ? -21.959 79.518 34.578 1.00 14.60 84 THR B N 1
ATOM 2235 C CA . THR B 1 89 ? -22.128 80.327 33.389 1.00 15.52 84 THR B CA 1
ATOM 2236 C C . THR B 1 89 ? -20.921 80.129 32.446 1.00 16.14 84 THR B C 1
ATOM 2237 O O . THR B 1 89 ? -19.814 79.816 32.920 1.00 15.25 84 THR B O 1
ATOM 2241 N N . GLN B 1 90 ? -21.149 80.341 31.148 1.00 15.47 85 GLN B N 1
ATOM 2242 C CA . GLN B 1 90 ? -20.086 80.497 30.170 1.00 16.67 85 GLN B CA 1
ATOM 2243 C C . GLN B 1 90 ? -19.630 81.947 29.961 1.00 16.70 85 GLN B C 1
ATOM 2244 O O . GLN B 1 90 ? -18.631 82.187 29.273 1.00 16.05 85 GLN B O 1
ATOM 2250 N N . ASN B 1 91 ? -20.347 82.916 30.536 1.00 16.17 86 ASN B N 1
ATOM 2251 C CA . ASN B 1 91 ? -20.027 84.324 30.291 1.00 16.89 86 ASN B CA 1
ATOM 2252 C C . ASN B 1 91 ? -18.593 84.711 30.677 1.00 15.45 86 ASN B C 1
ATOM 2253 O O . ASN B 1 91 ? -18.015 84.182 31.626 1.00 14.15 86 ASN B O 1
ATOM 2258 N N . GLY B 1 92 ? -18.047 85.634 29.908 1.00 14.56 87 GLY B N 1
ATOM 2259 C CA . GLY B 1 92 ? -16.720 86.156 30.103 1.00 14.78 87 GLY B CA 1
ATOM 2260 C C . GLY B 1 92 ? -15.552 85.216 29.861 1.00 13.95 87 GLY B C 1
ATOM 2261 O O . GLY B 1 92 ? -14.444 85.500 30.331 1.00 12.44 87 GLY B O 1
ATOM 2262 N N . THR B 1 93 ? -15.783 84.126 29.126 1.00 13.59 88 THR B N 1
ATOM 2263 C CA . THR B 1 93 ? -14.715 83.166 28.853 1.00 13.87 88 THR B CA 1
ATOM 2264 C C . THR B 1 93 ? -13.821 83.728 27.733 1.00 15.15 88 THR B C 1
ATOM 2265 O O . THR B 1 93 ? -14.328 84.257 26.733 1.00 15.04 88 THR B O 1
ATOM 2269 N N . GLU B 1 94 ? -12.511 83.640 27.926 1.00 15.37 89 GLU B N 1
ATOM 2270 C CA . GLU B 1 94 ? -11.499 84.005 26.940 1.00 16.36 89 GLU B CA 1
ATOM 2271 C C . GLU B 1 94 ? -10.659 82.757 26.750 1.00 16.26 89 GLU B C 1
ATOM 2272 O O . GLU B 1 94 ? -10.028 82.250 27.715 1.00 15.58 89 GLU B O 1
ATOM 2278 N N . ASN B 1 95 ? -10.697 82.219 25.543 1.00 14.43 90 ASN B N 1
ATOM 2279 C CA . ASN B 1 95 ? -9.895 81.026 25.223 1.00 14.27 90 ASN B CA 1
ATOM 2280 C C . ASN B 1 95 ? -8.582 81.482 24.701 1.00 13.28 90 ASN B C 1
ATOM 2281 O O . ASN B 1 95 ? -8.516 81.989 23.600 1.00 14.68 90 ASN B O 1
ATOM 2286 N N . LEU B 1 96 ? -7.538 81.419 25.536 1.00 12.91 91 LEU B N 1
ATOM 2287 C CA . LEU B 1 96 ? -6.323 82.134 25.218 1.00 12.98 91 LEU B CA 1
ATOM 2288 C C . LEU B 1 96 ? -5.365 81.349 24.338 1.00 14.25 91 LEU B C 1
ATOM 2289 O O . LEU B 1 96 ? -4.945 81.820 23.272 1.00 14.76 91 LEU B O 1
ATOM 2294 N N . VAL B 1 97 ? -4.954 80.177 24.799 1.00 14.88 92 VAL B N 1
ATOM 2295 C CA . VAL B 1 97 ? -3.947 79.390 24.071 1.00 15.52 92 VAL B CA 1
ATOM 2296 C C . VAL B 1 97 ? -4.311 77.930 24.192 1.00 16.19 92 VAL B C 1
ATOM 2297 O O . VAL B 1 97 ? -4.584 77.460 25.302 1.00 13.96 92 VAL B O 1
ATOM 2301 N N . HIS B 1 98 ? -4.375 77.216 23.051 1.00 14.01 93 HIS B N 1
ATOM 2302 C CA . HIS B 1 98 ? -4.356 75.777 23.090 1.00 14.07 93 HIS B CA 1
ATOM 2303 C C . HIS B 1 98 ? -3.258 75.269 22.183 1.00 14.55 93 HIS B C 1
ATOM 2304 O O . HIS B 1 98 ? -3.360 75.423 20.959 1.00 14.55 93 HIS B O 1
ATOM 2311 N N . MET B 1 99 ? -2.207 74.705 22.770 1.00 13.00 94 MET B N 1
ATOM 2312 C CA . MET B 1 99 ? -1.066 74.188 22.028 1.00 13.78 94 MET B CA 1
ATOM 2313 C C . MET B 1 99 ? -0.950 72.696 22.321 1.00 14.00 94 MET B C 1
ATOM 2314 O O . MET B 1 99 ? -0.907 72.293 23.476 1.00 12.00 94 MET B O 1
ATOM 2319 N N . TYR B 1 100 ? -0.927 71.873 21.274 1.00 14.72 95 TYR B N 1
ATOM 2320 C CA . TYR B 1 100 ? -0.832 70.409 21.462 1.00 14.58 95 TYR B CA 1
ATOM 2321 C C . TYR B 1 100 ? -0.060 69.728 20.347 1.00 14.49 95 TYR B C 1
ATOM 2322 O O . TYR B 1 100 ? 0.194 70.330 19.291 1.00 12.58 95 TYR B O 1
ATOM 2331 N N . LYS B 1 101 ? 0.297 68.474 20.596 1.00 14.66 96 LYS B N 1
ATOM 2332 C CA . LYS B 1 101 ? 0.983 67.666 19.605 1.00 15.90 96 LYS B CA 1
ATOM 2333 C C . LYS B 1 101 ? 0.628 66.239 19.819 1.00 16.04 96 LYS B C 1
ATOM 2334 O O . LYS B 1 101 ? 0.793 65.714 20.931 1.00 15.41 96 LYS B O 1
ATOM 2340 N N . ASP B 1 102 ? 0.141 65.612 18.756 1.00 16.67 97 ASP B N 1
ATOM 2341 C CA . ASP B 1 102 ? -0.069 64.159 18.726 1.00 17.01 97 ASP B CA 1
ATOM 2342 C C . ASP B 1 102 ? 1.273 63.466 18.639 1.00 17.60 97 ASP B C 1
ATOM 2343 O O . ASP B 1 102 ? 2.086 63.803 17.801 1.00 19.65 97 ASP B O 1
ATOM 2348 N N . VAL B 1 103 ? 1.512 62.510 19.515 1.00 17.35 98 VAL B N 1
ATOM 2349 C CA . VAL B 1 103 ? 2.822 61.863 19.627 1.00 19.50 98 VAL B CA 1
ATOM 2350 C C . VAL B 1 103 ? 2.658 60.442 20.061 1.00 18.61 98 VAL B C 1
ATOM 2351 O O . VAL B 1 103 ? 1.695 60.133 20.716 1.00 20.65 98 VAL B O 1
ATOM 2355 N N . ALA B 1 104 ? 3.624 59.600 19.759 1.00 17.62 99 ALA B N 1
ATOM 2356 C CA . ALA B 1 104 ? 3.664 58.265 20.327 1.00 18.81 99 ALA B CA 1
ATOM 2357 C C . ALA B 1 104 ? 4.329 58.354 21.695 1.00 19.01 99 ALA B C 1
ATOM 2358 O O . ALA B 1 104 ? 5.487 58.690 21.796 1.00 21.71 99 ALA B O 1
ATOM 2360 N N . LEU B 1 105 ? 3.575 58.075 22.734 1.00 18.24 100 LEU B N 1
ATOM 2361 C CA . LEU B 1 105 ? 4.099 58.060 24.097 1.00 18.49 100 LEU B CA 1
ATOM 2362 C C . LEU B 1 105 ? 4.658 56.682 24.429 1.00 18.38 100 LEU B C 1
ATOM 2363 O O . LEU B 1 105 ? 4.249 55.691 23.837 1.00 15.94 100 LEU B O 1
ATOM 2368 N N . ASN B 1 106 ? 5.611 56.646 25.342 1.00 15.18 101 ASN B N 1
ATOM 2369 C CA . ASN B 1 106 ? 6.007 55.372 25.934 1.00 15.44 101 ASN B CA 1
ATOM 2370 C C . ASN B 1 106 ? 4.834 54.798 26.684 1.00 15.91 101 ASN B C 1
ATOM 2371 O O . ASN B 1 106 ? 4.048 55.549 27.339 1.00 13.17 101 ASN B O 1
ATOM 2376 N N . ASP B 1 107 ? 4.737 53.469 26.662 1.00 15.42 102 ASP B N 1
ATOM 2377 C CA . ASP B 1 107 ? 3.710 52.834 27.449 1.00 16.28 102 ASP B CA 1
ATOM 2378 C C . ASP B 1 107 ? 3.978 53.021 28.945 1.00 17.47 102 ASP B C 1
ATOM 2379 O O . ASP B 1 107 ? 3.056 53.142 29.727 1.00 19.87 102 ASP B O 1
ATOM 2384 N N . GLY B 1 108 ? 5.246 53.059 29.313 1.00 16.22 103 GLY B N 1
ATOM 2385 C CA . GLY B 1 108 ? 5.679 53.317 30.646 1.00 15.32 103 GLY B CA 1
ATOM 2386 C C . GLY B 1 108 ? 5.930 54.783 30.974 1.00 14.53 103 GLY B C 1
ATOM 2387 O O . GLY B 1 108 ? 5.104 55.607 30.717 1.00 14.07 103 GLY B O 1
ATOM 2388 N N . ASP B 1 109 ? 7.048 55.065 31.627 1.00 14.57 104 ASP B N 1
ATOM 2389 C CA . ASP B 1 109 ? 7.392 56.419 32.005 1.00 14.29 104 ASP B CA 1
ATOM 2390 C C . ASP B 1 109 ? 7.666 57.296 30.796 1.00 12.95 104 ASP B C 1
ATOM 2391 O O . ASP B 1 109 ? 8.367 56.891 29.839 1.00 11.89 104 ASP B O 1
ATOM 2396 N N . ASN B 1 110 ? 7.148 58.519 30.860 1.00 12.15 105 ASN B N 1
ATOM 2397 C CA . ASN B 1 110 ? 7.455 59.570 29.883 1.00 11.46 105 ASN B CA 1
ATOM 2398 C C . ASN B 1 110 ? 7.963 60.828 30.586 1.00 11.41 105 ASN B C 1
ATOM 2399 O O . ASN B 1 110 ? 7.569 61.067 31.740 1.00 10.50 105 ASN B O 1
ATOM 2404 N N . THR B 1 111 ? 8.771 61.638 29.890 1.00 10.02 106 THR B N 1
ATOM 2405 C CA . THR B 1 111 ? 9.199 62.914 30.435 1.00 10.71 106 THR B CA 1
ATOM 2406 C C . THR B 1 111 ? 8.832 64.003 29.436 1.00 11.10 106 THR B C 1
ATOM 2407 O O . THR B 1 111 ? 9.267 63.972 28.281 1.00 11.10 106 THR B O 1
ATOM 2411 N N . VAL B 1 112 ? 8.024 64.963 29.881 1.00 11.01 107 VAL B N 1
ATOM 2412 C CA . VAL B 1 112 ? 7.592 66.053 28.999 1.00 11.76 107 VAL B CA 1
ATOM 2413 C C . VAL B 1 112 ? 8.025 67.377 29.608 1.00 11.84 107 VAL B C 1
ATOM 2414 O O . VAL B 1 112 ? 8.244 67.456 30.832 1.00 11.50 107 VAL B O 1
ATOM 2418 N N . ALA B 1 113 ? 8.173 68.420 28.783 1.00 11.58 108 ALA B N 1
ATOM 2419 C CA . ALA B 1 113 ? 8.459 69.762 29.298 1.00 11.38 108 ALA B CA 1
ATOM 2420 C C . ALA B 1 113 ? 7.728 70.784 28.454 1.00 11.36 108 ALA B C 1
ATOM 2421 O O . ALA B 1 113 ? 7.582 70.587 27.245 1.00 11.30 108 ALA B O 1
ATOM 2423 N N . LEU B 1 114 ? 7.223 71.814 29.142 1.00 11.15 109 LEU B N 1
ATOM 2424 C CA . LEU B 1 114 ? 6.645 73.002 28.524 1.00 10.95 109 LEU B CA 1
ATOM 2425 C C . LEU B 1 114 ? 7.566 74.153 28.874 1.00 11.65 109 LEU B C 1
ATOM 2426 O O . LEU B 1 114 ? 7.809 74.409 30.055 1.00 11.05 109 LEU B O 1
ATOM 2431 N N . LYS B 1 115 ? 8.045 74.857 27.843 1.00 12.69 110 LYS B N 1
ATOM 2432 C CA . LYS B 1 115 ? 8.978 76.003 28.003 1.00 13.55 110 LYS B CA 1
ATOM 2433 C C . LYS B 1 115 ? 8.246 77.201 27.452 1.00 14.66 110 LYS B C 1
ATOM 2434 O O . LYS B 1 115 ? 7.752 77.139 26.321 1.00 13.61 110 LYS B O 1
ATOM 2440 N N . ILE B 1 116 ? 8.101 78.262 28.254 1.00 14.76 111 ILE B N 1
ATOM 2441 C CA . ILE B 1 116 ? 7.449 79.460 27.806 1.00 15.81 111 ILE B CA 1
ATOM 2442 C C . ILE B 1 116 ? 8.495 80.565 27.950 1.00 16.25 111 ILE B C 1
ATOM 2443 O O . ILE B 1 116 ? 8.979 80.800 29.036 1.00 14.33 111 ILE B O 1
ATOM 2448 N N . GLU B 1 117 ? 8.790 81.251 26.841 1.00 17.80 112 GLU B N 1
ATOM 2449 C CA . GLU B 1 117 ? 9.726 82.370 26.843 1.00 18.81 112 GLU B CA 1
ATOM 2450 C C . GLU B 1 117 ? 8.953 83.641 26.502 1.00 17.41 112 GLU B C 1
ATOM 2451 O O . GLU B 1 117 ? 8.399 83.753 25.426 1.00 17.79 112 GLU B O 1
ATOM 2457 N N . LYS B 1 118 ? 8.912 84.561 27.460 1.00 17.76 113 LYS B N 1
ATOM 2458 C CA . LYS B 1 118 ? 8.094 85.766 27.388 1.00 19.49 113 LYS B CA 1
ATOM 2459 C C . LYS B 1 118 ? 8.273 86.503 26.047 1.00 18.95 113 LYS B C 1
ATOM 2460 O O . LYS B 1 118 ? 9.398 86.807 25.655 1.00 17.88 113 LYS B O 1
ATOM 2466 N N . ASN B 1 119 ? 7.177 86.688 25.327 1.00 18.87 114 ASN B N 1
ATOM 2467 C CA . ASN B 1 119 ? 7.201 87.401 24.067 1.00 21.97 114 ASN B CA 1
ATOM 2468 C C . ASN B 1 119 ? 8.137 86.795 23.003 1.00 23.62 114 ASN B C 1
ATOM 2469 O O . ASN B 1 119 ? 8.547 87.518 22.117 1.00 20.53 114 ASN B O 1
ATOM 2474 N N . LYS B 1 120 ? 8.483 85.493 23.117 1.00 23.50 115 LYS B N 1
ATOM 2475 C CA . LYS B 1 120 ? 9.156 84.725 22.047 1.00 23.69 115 LYS B CA 1
ATOM 2476 C C . LYS B 1 120 ? 8.312 83.527 21.583 1.00 21.22 115 LYS B C 1
ATOM 2477 O O . LYS B 1 120 ? 7.962 83.354 20.384 1.00 18.56 115 LYS B O 1
ATOM 2483 N N . GLY B 1 121 ? 7.888 82.710 22.536 1.00 19.66 116 GLY B N 1
ATOM 2484 C CA . GLY B 1 121 ? 6.932 81.642 22.203 1.00 18.10 116 GLY B CA 1
ATOM 2485 C C . GLY B 1 121 ? 6.945 80.482 23.167 1.00 15.81 116 GLY B C 1
ATOM 2486 O O . GLY B 1 121 ? 7.435 80.595 24.264 1.00 14.40 116 GLY B O 1
ATOM 2487 N N . TYR B 1 122 ? 6.400 79.368 22.714 1.00 15.16 117 TYR B N 1
ATOM 2488 C CA . TYR B 1 122 ? 6.163 78.194 23.553 1.00 15.95 117 TYR B CA 1
ATOM 2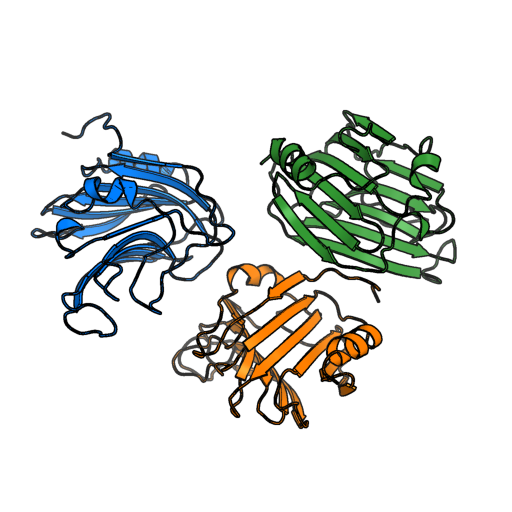489 C C . TYR B 1 122 ? 6.738 76.993 22.821 1.00 15.63 117 TYR B C 1
ATOM 2490 O O . TYR B 1 122 ? 6.602 76.908 21.560 1.00 14.58 117 TYR B O 1
ATOM 2499 N N . LYS B 1 123 ? 7.311 76.066 23.594 1.00 15.95 118 LYS B N 1
ATOM 2500 C CA . LYS B 1 123 ? 7.884 74.804 23.066 1.00 14.65 118 LYS B CA 1
ATOM 2501 C C . LYS B 1 123 ? 7.480 73.620 23.958 1.00 14.20 118 LYS B C 1
ATOM 2502 O O . LYS B 1 123 ? 7.546 73.716 25.178 1.00 12.69 118 LYS B O 1
ATOM 2508 N N . LEU B 1 124 ? 7.093 72.520 23.315 1.00 12.95 119 LEU B N 1
ATOM 2509 C CA . LEU B 1 124 ? 6.876 71.229 23.965 1.00 12.68 119 LEU B CA 1
ATOM 2510 C C . LEU B 1 124 ? 7.995 70.291 23.623 1.00 13.02 119 LEU B C 1
ATOM 2511 O O . LEU B 1 124 ? 8.418 70.217 22.446 1.00 14.09 119 LEU B O 1
ATOM 2516 N N . PHE B 1 125 ? 8.480 69.592 24.655 1.00 13.26 120 PHE B N 1
ATOM 2517 C CA . PHE B 1 125 ? 9.544 68.599 24.589 1.00 13.16 120 PHE B CA 1
ATOM 2518 C C . PHE B 1 125 ? 8.989 67.291 25.133 1.00 12.96 120 PHE B C 1
ATOM 2519 O O . PHE B 1 125 ? 8.187 67.290 26.087 1.00 12.52 120 PHE B O 1
ATOM 2527 N N . LEU B 1 126 ? 9.375 66.171 24.544 1.00 12.53 121 LEU B N 1
ATOM 2528 C CA . LEU B 1 126 ? 8.932 64.868 25.027 1.00 13.04 121 LEU B CA 1
ATOM 2529 C C . LEU B 1 126 ? 10.006 63.842 24.715 1.00 12.75 121 LEU B C 1
ATOM 2530 O O . LEU B 1 126 ? 10.410 63.681 23.564 1.00 11.76 121 LEU B O 1
ATOM 2535 N N . ASN B 1 127 ? 10.467 63.161 25.736 1.00 12.17 122 ASN B N 1
ATOM 2536 C CA . ASN B 1 127 ? 11.355 62.016 25.562 1.00 12.55 122 ASN B CA 1
ATOM 2537 C C . ASN B 1 127 ? 12.589 62.310 24.666 1.00 12.77 122 ASN B C 1
ATOM 2538 O O . ASN B 1 127 ? 12.965 61.493 23.859 1.00 12.34 122 ASN B O 1
ATOM 2543 N N . GLY B 1 128 ? 13.227 63.467 24.858 1.00 13.05 123 GLY B N 1
ATOM 2544 C CA . GLY B 1 128 ? 14.431 63.846 24.109 1.00 14.55 123 GLY B CA 1
ATOM 2545 C C . GLY B 1 128 ? 14.258 64.544 22.766 1.00 14.91 123 GLY B C 1
ATOM 2546 O O . GLY B 1 128 ? 15.257 64.788 22.077 1.00 15.57 123 GLY B O 1
ATOM 2547 N N . LYS B 1 129 ? 13.031 64.939 22.415 1.00 14.39 124 LYS B N 1
ATOM 2548 C CA . LYS B 1 129 ? 12.730 65.640 21.185 1.00 14.19 124 LYS B CA 1
ATOM 2549 C C . LYS B 1 129 ? 11.949 66.918 21.466 1.00 15.73 124 LYS B C 1
ATOM 2550 O O . LYS B 1 129 ? 11.111 66.937 22.399 1.00 15.00 124 LYS B O 1
ATOM 2552 N N . MET B 1 130 ? 12.219 67.979 20.697 1.00 15.10 125 MET B N 1
ATOM 2553 C CA . MET B 1 130 ? 11.388 69.187 20.715 1.00 16.38 125 MET B CA 1
ATOM 2554 C C . MET B 1 130 ? 10.301 68.923 19.703 1.00 16.34 125 MET B C 1
ATOM 2555 O O . MET B 1 130 ? 10.540 68.858 18.505 1.00 14.42 125 MET B O 1
ATOM 2560 N N . ILE B 1 131 ? 9.089 68.734 20.176 1.00 14.50 126 ILE B N 1
ATOM 2561 C CA . ILE B 1 131 ? 8.064 68.153 19.326 1.00 15.52 126 ILE B CA 1
ATOM 2562 C C . ILE B 1 131 ? 7.151 69.212 18.689 1.00 15.87 126 ILE B C 1
ATOM 2563 O O . ILE B 1 131 ? 6.434 68.902 17.738 1.00 16.21 126 ILE B O 1
ATOM 2568 N N . LYS B 1 132 ? 7.154 70.433 19.218 1.00 14.86 127 LYS B N 1
ATOM 2569 C CA . LYS B 1 132 ? 6.226 71.438 18.739 1.00 15.78 127 LYS B CA 1
ATOM 2570 C C . LYS B 1 132 ? 6.635 72.774 19.266 1.00 16.99 127 LYS B C 1
ATOM 2571 O O . LYS B 1 132 ? 6.865 72.916 20.467 1.00 15.66 127 LYS B O 1
ATOM 2577 N N . GLU B 1 133 ? 6.770 73.752 18.354 1.00 18.07 128 GLU B N 1
ATOM 2578 C CA . GLU B 1 133 ? 7.042 75.128 18.718 1.00 20.25 128 GLU B CA 1
ATOM 2579 C C . GLU B 1 133 ? 5.960 76.024 18.138 1.00 20.65 128 GLU B C 1
ATOM 2580 O O . GLU B 1 133 ? 5.567 75.827 16.979 1.00 18.63 128 GLU B O 1
ATOM 2586 N N . VAL B 1 134 ? 5.500 77.001 18.928 1.00 20.28 129 VAL B N 1
ATOM 2587 C CA . VAL B 1 134 ? 4.569 78.004 18.467 1.00 20.97 129 VAL B CA 1
ATOM 2588 C C . VAL B 1 134 ? 5.194 79.357 18.825 1.00 22.02 129 VAL B C 1
ATOM 2589 O O . VAL B 1 134 ? 5.362 79.667 20.007 1.00 20.49 129 VAL B O 1
ATOM 2593 N N . LYS B 1 135 ? 5.593 80.142 17.817 1.00 21.84 130 LYS B N 1
ATOM 2594 C CA . LYS B 1 135 ? 6.262 81.433 18.068 1.00 23.70 130 LYS B CA 1
ATOM 2595 C C . LYS B 1 135 ? 5.194 82.459 18.283 1.00 21.51 130 LYS B C 1
ATOM 2596 O O . LYS B 1 135 ? 4.134 82.382 17.671 1.00 23.26 130 LYS B O 1
ATOM 2602 N N . ASP B 1 136 ? 5.481 83.443 19.121 1.00 23.95 131 ASP B N 1
ATOM 2603 C CA . ASP B 1 136 ? 4.469 84.427 19.507 1.00 23.05 131 ASP B CA 1
ATOM 2604 C C . ASP B 1 136 ? 5.197 85.599 20.134 1.00 24.07 131 ASP B C 1
ATOM 2605 O O . ASP B 1 136 ? 5.855 85.447 21.166 1.00 20.34 131 ASP B O 1
ATOM 2610 N N . THR B 1 137 ? 5.068 86.787 19.523 1.00 22.75 132 THR B N 1
ATOM 2611 C CA . THR B 1 137 ? 5.774 87.945 20.046 1.00 24.27 132 THR B CA 1
ATOM 2612 C C . THR B 1 137 ? 5.038 88.600 21.218 1.00 24.29 132 THR B C 1
ATOM 2613 O O . THR B 1 137 ? 5.611 89.448 21.897 1.00 24.23 132 THR B O 1
ATOM 2617 N N . ASN B 1 138 ? 3.805 88.179 21.468 1.00 24.45 133 ASN B N 1
ATOM 2618 C CA . ASN B 1 138 ? 3.091 88.552 22.680 1.00 25.77 133 ASN B CA 1
ATOM 2619 C C . ASN B 1 138 ? 2.454 87.363 23.432 1.00 21.20 133 ASN B C 1
ATOM 2620 O O . ASN B 1 138 ? 1.327 86.990 23.149 1.00 22.31 133 ASN B O 1
ATOM 2625 N N . THR B 1 139 ? 3.200 86.790 24.375 1.00 18.65 134 THR B N 1
ATOM 2626 C CA . THR B 1 139 ? 2.790 85.558 25.029 1.00 17.13 134 THR B CA 1
ATOM 2627 C C . THR B 1 139 ? 1.832 85.813 26.191 1.00 16.64 134 THR B C 1
ATOM 2628 O O . THR B 1 139 ? 1.779 86.919 26.742 1.00 14.70 134 THR B O 1
ATOM 2632 N N . LYS B 1 140 ? 1.054 84.783 26.507 1.00 15.05 135 LYS B N 1
ATOM 2633 C CA . LYS B 1 140 ? 0.246 84.747 27.724 1.00 14.95 135 LYS B CA 1
ATOM 2634 C C . LYS B 1 140 ? 0.599 83.518 28.567 1.00 14.47 135 LYS B C 1
ATOM 2635 O O . LYS B 1 140 ? 1.066 82.519 28.058 1.00 13.80 135 LYS B O 1
ATOM 2641 N N . PHE B 1 141 ? 0.439 83.632 29.877 1.00 13.39 136 PHE B N 1
ATOM 2642 C CA . PHE B 1 141 ? 0.692 82.540 30.780 1.00 12.19 136 PHE B CA 1
ATOM 2643 C C . PHE B 1 141 ? -0.175 82.781 32.047 1.00 11.68 136 PHE B C 1
ATOM 2644 O O . PHE B 1 141 ? -1.247 83.395 31.946 1.00 10.82 136 PHE B O 1
ATOM 2652 N N . LEU B 1 142 ? 0.245 82.297 33.196 1.00 10.50 137 LEU B N 1
ATOM 2653 C CA . LEU B 1 142 ? -0.609 82.251 34.379 1.00 10.13 137 LEU B CA 1
ATOM 2654 C C . LEU B 1 142 ? -0.978 83.620 34.822 1.00 10.73 137 LEU B C 1
ATOM 2655 O O . LEU B 1 142 ? -2.093 83.830 35.339 1.00 9.39 137 LEU B O 1
ATOM 2660 N N . ASN B 1 143 ? -0.042 84.577 34.644 1.00 12.57 138 ASN B N 1
ATOM 2661 C CA . ASN B 1 143 ? -0.344 85.974 34.977 1.00 14.23 138 ASN B CA 1
ATOM 2662 C C . ASN B 1 143 ? -1.645 86.484 34.306 1.00 14.29 138 ASN B C 1
ATOM 2663 O O . ASN B 1 143 ? -2.351 87.331 34.865 1.00 15.75 138 ASN B O 1
ATOM 2668 N N . ASN B 1 144 ? -2.024 85.923 33.169 1.00 13.26 139 ASN B N 1
ATOM 2669 C CA . ASN B 1 144 ? -3.208 86.385 32.451 1.00 13.14 139 ASN B CA 1
ATOM 2670 C C . ASN B 1 144 ? -4.570 85.824 32.922 1.00 13.41 139 ASN B C 1
ATOM 2671 O O . ASN B 1 144 ? -5.633 86.217 32.356 1.00 14.97 139 ASN B O 1
ATOM 2676 N N . ILE B 1 145 ? -4.567 84.844 33.848 1.00 12.40 140 ILE B N 1
ATOM 2677 C CA . ILE B 1 145 ? -5.814 84.310 34.385 1.00 12.40 140 ILE B CA 1
ATOM 2678 C C . ILE B 1 145 ? -6.145 85.108 35.624 1.00 12.34 140 ILE B C 1
ATOM 2679 O O . ILE B 1 145 ? -5.291 85.367 36.452 1.00 12.43 140 ILE B O 1
ATOM 2684 N N . GLU B 1 146 ? -7.389 85.502 35.735 1.00 12.72 141 GLU B N 1
ATOM 2685 C CA . GLU B 1 146 ? -7.849 86.321 36.849 1.00 14.33 141 GLU B CA 1
ATOM 2686 C C . GLU B 1 146 ? -8.248 85.461 38.028 1.00 13.40 141 GLU B C 1
ATOM 2687 O O . GLU B 1 146 ? -8.880 84.432 37.828 1.00 12.12 141 GLU B O 1
ATOM 2693 N N . ASN B 1 147 ? -7.905 85.918 39.243 1.00 12.65 142 ASN B N 1
ATOM 2694 C CA . ASN B 1 147 ? -8.372 85.331 40.506 1.00 13.38 142 ASN B CA 1
ATOM 2695 C C . ASN B 1 147 ? -8.073 83.837 40.670 1.00 12.16 142 ASN B C 1
ATOM 2696 O O . ASN B 1 147 ? -8.913 83.083 41.158 1.00 10.79 142 ASN B O 1
ATOM 2701 N N . LEU B 1 148 ? -6.871 83.442 40.269 1.00 10.95 143 LEU B N 1
ATOM 2702 C CA . LEU B 1 148 ? -6.415 82.112 40.535 1.00 10.72 143 LEU B CA 1
ATOM 2703 C C . LEU B 1 148 ? -6.501 81.820 42.042 1.00 11.78 143 LEU B C 1
ATOM 2704 O O . LEU B 1 148 ? -6.122 82.664 42.883 1.00 10.72 143 LEU B O 1
ATOM 2709 N N . ASP B 1 149 ? -6.972 80.627 42.371 1.00 12.09 144 ASP B N 1
ATOM 2710 C CA . ASP B 1 149 ? -7.059 80.226 43.770 1.00 12.58 144 ASP B CA 1
ATOM 2711 C C . ASP B 1 149 ? -6.672 78.791 44.054 1.00 12.49 144 ASP B C 1
ATOM 2712 O O . ASP B 1 149 ? -6.767 78.370 45.193 1.00 11.58 144 ASP B O 1
ATOM 2717 N N . SER B 1 150 ? -6.239 78.027 43.045 1.00 11.57 145 SER B N 1
ATOM 2718 C CA . SER B 1 150 ? -6.040 76.573 43.233 1.00 11.81 145 SER B CA 1
ATOM 2719 C C . SER B 1 150 ? -4.865 76.090 42.428 1.00 11.27 145 SER B C 1
ATOM 2720 O O . SER B 1 150 ? -4.663 76.550 41.308 1.00 11.21 145 SER B O 1
ATOM 2723 N N . ALA B 1 151 ? -4.111 75.144 42.960 1.00 10.19 146 ALA B N 1
ATOM 2724 C CA . ALA B 1 151 ? -3.089 74.507 42.142 1.00 10.46 146 ALA B CA 1
ATOM 2725 C C . ALA B 1 151 ? 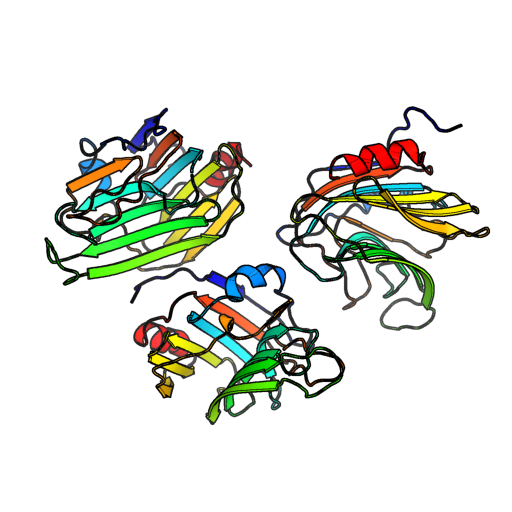-3.009 73.049 42.559 1.00 10.42 146 ALA B C 1
ATOM 2726 O O . ALA B 1 151 ? -2.935 72.759 43.771 1.00 11.10 146 ALA B O 1
ATOM 2728 N N . PHE B 1 152 ? -3.151 72.174 41.568 1.00 10.21 147 PHE B N 1
ATOM 2729 C CA . PHE B 1 152 ? -3.139 70.739 41.755 1.00 10.46 147 PHE B CA 1
ATOM 2730 C C . PHE B 1 152 ? -2.178 70.022 40.820 1.00 9.97 147 PHE B C 1
ATOM 2731 O O . PHE B 1 152 ? -2.034 70.393 39.647 1.00 9.19 147 PHE B O 1
ATOM 2739 N N . ILE B 1 153 ? -1.566 68.966 41.336 1.00 9.59 148 ILE B N 1
ATOM 2740 C CA . ILE B 1 153 ? -0.905 67.985 40.491 1.00 10.21 148 ILE B CA 1
ATOM 2741 C C . ILE B 1 153 ? -1.948 66.893 40.265 1.00 11.00 148 ILE B C 1
ATOM 2742 O O . ILE B 1 153 ? -2.435 66.280 41.226 1.00 11.97 148 ILE B O 1
ATOM 2747 N N . GLY B 1 154 ? -2.314 66.657 39.008 1.00 11.61 149 GLY B N 1
ATOM 2748 C CA . GLY B 1 154 ? -3.189 65.531 38.678 1.00 11.73 149 GLY B CA 1
ATOM 2749 C C . GLY B 1 154 ? -4.643 65.867 38.455 1.00 12.13 149 GLY B C 1
ATOM 2750 O O . GLY B 1 154 ? -5.463 64.959 38.238 1.00 12.13 149 GLY B O 1
ATOM 2751 N N . LYS B 1 155 ? -4.992 67.158 38.513 1.00 11.73 150 LYS B N 1
ATOM 2752 C CA . LYS B 1 155 ? -6.303 67.604 38.067 1.00 11.33 150 LYS B CA 1
ATOM 2753 C C . LYS B 1 155 ? -6.269 69.106 37.863 1.00 10.77 150 LYS B C 1
ATOM 2754 O O . LYS B 1 155 ? -5.269 69.754 38.164 1.00 9.58 150 LYS B O 1
ATOM 2760 N N . THR B 1 156 ? -7.383 69.623 37.358 1.00 10.57 151 THR B N 1
ATOM 2761 C CA . THR B 1 156 ? -7.653 71.057 37.286 1.00 10.60 151 THR B CA 1
ATOM 2762 C C . THR B 1 156 ? -8.940 71.311 38.067 1.00 11.11 151 THR B C 1
ATOM 2763 O O . THR B 1 156 ? -9.983 70.783 37.705 1.00 11.35 151 THR B O 1
ATOM 2767 N N . ASN B 1 157 ? -8.847 72.110 39.140 1.00 10.96 152 ASN B N 1
ATOM 2768 C CA . ASN B 1 157 ? -9.986 72.381 40.018 1.00 11.33 152 ASN B CA 1
ATOM 2769 C C . ASN B 1 157 ? -10.872 73.442 39.370 1.00 11.19 152 ASN B C 1
ATOM 2770 O O . ASN B 1 157 ? -10.482 74.571 39.318 1.00 11.00 152 ASN B O 1
ATOM 2775 N N . ARG B 1 158 ? -12.085 73.079 38.951 1.00 10.60 153 ARG B N 1
ATOM 2776 C CA . ARG B 1 158 ? -12.948 73.964 38.204 1.00 11.14 153 ARG B CA 1
ATOM 2777 C C . ARG B 1 158 ? -14.302 74.065 38.916 1.00 12.17 153 ARG B C 1
ATOM 2778 O O . ARG B 1 158 ? -14.577 73.293 39.832 1.00 10.77 153 ARG B O 1
ATOM 2786 N N . TYR B 1 159 ? -15.119 75.019 38.499 1.00 11.75 154 TYR B N 1
ATOM 2787 C CA . TYR B 1 159 ? -16.422 75.233 39.133 1.00 13.58 154 TYR B CA 1
ATOM 2788 C C . TYR B 1 159 ? -17.368 74.056 38.853 1.00 14.37 154 TYR B C 1
ATOM 2789 O O . TYR B 1 159 ? -17.432 73.568 37.717 1.00 15.75 154 TYR B O 1
ATOM 2798 N N . GLY B 1 160 ? -18.130 73.649 39.868 1.00 14.87 155 GLY B N 1
ATOM 2799 C CA . GLY B 1 160 ? -19.251 72.728 39.672 1.00 16.03 155 GLY B CA 1
ATOM 2800 C C . GLY B 1 160 ? -18.867 71.421 39.045 1.00 18.41 155 GLY B C 1
ATOM 2801 O O . GLY B 1 160 ? -17.897 70.801 39.472 1.00 18.55 155 GLY B O 1
ATOM 2802 N N . GLN B 1 161 ? -19.616 71.008 38.016 1.00 19.51 156 GLN B N 1
ATOM 2803 C CA . GLN B 1 161 ? -19.448 69.683 37.428 1.00 20.92 156 GLN B CA 1
ATOM 2804 C C . GLN B 1 161 ? -18.550 69.673 36.183 1.00 19.05 156 GLN B C 1
ATOM 2805 O O . GLN B 1 161 ? -18.607 68.739 35.386 1.00 17.78 156 GLN B O 1
ATOM 2811 N N . SER B 1 162 ? -17.788 70.726 35.971 1.00 17.06 157 SER B N 1
ATOM 2812 C CA . SER B 1 162 ? -16.828 70.800 34.878 1.00 15.48 157 SER B CA 1
ATOM 2813 C C . SER B 1 162 ? -15.860 69.598 34.952 1.00 14.95 157 SER B C 1
ATOM 2814 O O . SER B 1 162 ? -15.540 69.099 36.037 1.00 14.23 157 SER B O 1
ATOM 2817 N N . ASN B 1 163 ? -15.366 69.192 33.810 1.00 13.31 158 ASN B N 1
ATOM 2818 C CA . ASN B 1 163 ? -14.365 68.161 33.711 1.00 13.54 158 ASN B CA 1
ATOM 2819 C C . ASN B 1 163 ? -13.041 68.576 34.349 1.00 14.01 158 ASN B C 1
ATOM 2820 O O . ASN B 1 163 ? -12.345 69.467 33.858 1.00 15.08 158 ASN B O 1
ATOM 2825 N N . GLU B 1 164 ? -12.690 67.920 35.455 1.00 13.47 159 GLU B N 1
ATOM 2826 C CA . GLU B 1 164 ? -11.432 68.245 36.145 1.00 14.60 159 GLU B CA 1
ATOM 2827 C C . GLU B 1 164 ? -10.176 67.504 35.598 1.00 13.37 159 GLU B C 1
ATOM 2828 O O . GLU B 1 164 ? -9.041 67.661 36.161 1.00 11.90 159 GLU B O 1
ATOM 2834 N N . TYR B 1 165 ? -10.379 66.668 34.575 1.00 12.12 160 TYR B N 1
ATOM 2835 C CA . TYR B 1 165 ? -9.281 65.998 33.857 1.00 12.41 160 TYR B CA 1
ATOM 2836 C C . TYR B 1 165 ? -8.402 65.165 34.814 1.00 12.59 160 TYR B C 1
ATOM 2837 O O . TYR B 1 165 ? -7.184 65.228 34.778 1.00 11.97 160 TYR B O 1
ATOM 2846 N N . ASN B 1 166 ? -9.027 64.443 35.718 1.00 12.69 161 ASN B N 1
ATOM 2847 C CA . ASN B 1 166 ? -8.272 63.677 36.722 1.00 14.35 161 ASN B CA 1
ATOM 2848 C C . ASN B 1 166 ? -7.278 62.681 36.108 1.00 13.14 161 ASN B C 1
ATOM 2849 O O . ASN B 1 166 ? -7.666 61.793 35.355 1.00 13.23 161 ASN B O 1
ATOM 2854 N N . PHE B 1 167 ? -6.014 62.800 36.516 1.00 12.85 162 PHE B N 1
ATOM 2855 C CA . PHE B 1 167 ? -4.948 61.951 36.059 1.00 12.53 162 PHE B CA 1
ATOM 2856 C C . PHE B 1 167 ? -5.006 60.633 36.813 1.00 13.39 162 PHE B C 1
ATOM 2857 O O . PHE B 1 167 ? -5.184 60.606 38.045 1.00 14.08 162 PHE B O 1
ATOM 2865 N N . LYS B 1 168 ? -4.839 59.543 36.103 1.00 14.46 163 LYS B N 1
ATOM 2866 C CA . LYS B 1 168 ? -4.676 58.236 36.792 1.00 15.89 163 LYS B CA 1
ATOM 2867 C C . LYS B 1 168 ? -3.336 57.624 36.454 1.00 15.03 163 LYS B C 1
ATOM 2868 O O . LYS B 1 168 ? -3.035 57.433 35.278 1.00 13.74 163 LYS B O 1
ATOM 2874 N N . GLY B 1 169 ? -2.541 57.319 37.477 1.00 15.42 164 GLY B N 1
ATOM 2875 C CA . GLY B 1 169 ? -1.210 56.735 37.315 1.00 15.63 164 GLY B CA 1
ATOM 2876 C C . GLY B 1 169 ? -0.228 57.264 38.356 1.00 16.96 164 GLY B C 1
ATOM 2877 O O . GLY B 1 169 ? -0.578 57.427 39.530 1.00 16.02 164 GLY B O 1
ATOM 2878 N N . ASN B 1 170 ? 1.015 57.534 37.955 1.00 17.31 165 ASN B N 1
ATOM 2879 C CA . ASN B 1 170 ? 1.937 58.151 38.910 1.00 19.00 165 ASN B CA 1
ATOM 2880 C C . ASN B 1 170 ? 2.713 59.253 38.229 1.00 17.02 165 ASN B C 1
ATOM 2881 O O . ASN B 1 170 ? 2.932 59.211 37.011 1.00 15.07 165 ASN B O 1
ATOM 2886 N N . ILE B 1 171 ? 3.134 60.222 39.026 1.00 15.72 166 ILE B N 1
ATOM 2887 C CA . ILE B 1 171 ? 4.013 61.282 38.530 1.00 16.55 166 ILE B CA 1
ATOM 2888 C C . ILE B 1 171 ? 5.264 61.180 39.395 1.00 15.15 166 ILE B C 1
ATOM 2889 O O . ILE B 1 171 ? 5.202 61.431 40.578 1.00 16.64 166 ILE B O 1
ATOM 2894 N N . GLY B 1 172 ? 6.359 60.720 38.790 1.00 14.52 167 GLY B N 1
ATOM 2895 C CA . GLY B 1 172 ? 7.640 60.542 39.473 1.00 14.76 167 GLY B CA 1
ATOM 2896 C C . GLY B 1 172 ? 8.206 61.841 39.980 1.00 13.51 167 GLY B C 1
ATOM 2897 O O . GLY B 1 172 ? 8.768 61.896 41.080 1.00 13.12 167 GLY B O 1
ATOM 2898 N N . PHE B 1 173 ? 8.088 62.894 39.169 1.00 12.88 168 PHE B N 1
ATOM 2899 C CA . PHE B 1 173 ? 8.595 64.205 39.576 1.00 12.88 168 PHE B CA 1
ATOM 2900 C C . PHE B 1 173 ? 7.943 65.319 38.761 1.00 11.65 168 PHE B C 1
ATOM 2901 O O . PHE B 1 173 ? 7.506 65.106 37.624 1.00 11.39 168 PHE B O 1
ATOM 2909 N N . MET B 1 174 ? 7.877 66.500 39.362 1.00 11.42 169 MET B N 1
ATOM 2910 C CA . MET B 1 174 ? 7.487 67.712 38.660 1.00 11.02 169 MET B CA 1
ATOM 2911 C C . MET B 1 174 ? 8.382 68.815 39.161 1.00 10.78 169 MET B C 1
ATOM 2912 O O . MET B 1 174 ? 8.393 69.079 40.329 1.00 11.69 169 MET B O 1
ATOM 2917 N N . ASN B 1 175 ? 9.093 69.464 38.255 1.00 11.02 170 ASN B N 1
ATOM 2918 C CA . ASN B 1 175 ? 9.882 70.673 38.559 1.00 12.00 170 ASN B CA 1
ATOM 2919 C C . ASN B 1 175 ? 9.318 71.867 37.771 1.00 11.52 170 ASN B C 1
ATOM 2920 O O . ASN B 1 175 ? 9.055 71.777 36.545 1.00 10.85 170 ASN B O 1
ATOM 2925 N N . ILE B 1 176 ? 9.130 72.955 38.488 1.00 11.30 171 ILE B N 1
ATOM 2926 C CA . ILE B 1 176 ? 8.641 74.212 37.922 1.00 11.74 171 ILE B CA 1
ATOM 2927 C C . ILE B 1 176 ? 9.752 75.238 38.112 1.00 12.42 171 ILE B C 1
ATOM 2928 O O . ILE B 1 176 ? 10.294 75.368 39.209 1.00 12.96 171 ILE B O 1
ATOM 2933 N N . TYR B 1 177 ? 10.029 75.993 37.048 1.00 12.91 172 TYR B N 1
ATOM 2934 C CA . TYR B 1 177 ? 11.088 76.975 37.035 1.00 13.25 172 TYR B CA 1
ATOM 2935 C C . TYR B 1 177 ? 10.495 78.283 36.629 1.00 13.94 172 TYR B C 1
ATOM 2936 O O . TYR B 1 177 ? 9.538 78.326 35.822 1.00 12.70 172 TYR B O 1
ATOM 2945 N N . ASN B 1 178 ? 11.064 79.362 37.178 1.00 15.38 173 ASN B N 1
ATOM 2946 C CA . ASN B 1 178 ? 10.592 80.706 36.881 1.00 18.04 173 ASN B CA 1
ATOM 2947 C C . ASN B 1 178 ? 11.059 81.267 35.533 1.00 20.04 173 ASN B C 1
ATOM 2948 O O . ASN B 1 178 ? 10.562 82.288 35.091 1.00 23.12 173 ASN B O 1
ATOM 2953 N N . GLU B 1 179 ? 12.017 80.622 34.895 1.00 18.77 174 GLU B N 1
ATOM 2954 C CA . GLU B 1 179 ? 12.496 81.054 33.586 1.00 19.16 174 GLU B CA 1
ATOM 2955 C C . GLU B 1 179 ? 12.405 79.935 32.569 1.00 17.25 174 GLU B C 1
ATOM 2956 O O . GLU B 1 179 ? 12.397 78.759 32.966 1.00 16.60 174 GLU B O 1
ATOM 2962 N N . PRO B 1 180 ? 12.406 80.289 31.272 1.00 17.48 175 PRO B N 1
ATOM 2963 C CA . PRO B 1 180 ? 12.592 79.283 30.225 1.00 17.87 175 PRO B CA 1
ATOM 2964 C C . PRO B 1 180 ? 13.965 78.673 30.330 1.00 18.79 175 PRO B C 1
ATOM 2965 O O . PRO B 1 180 ? 14.964 79.393 30.352 1.00 22.02 175 PRO B O 1
ATOM 2969 N N . LEU B 1 181 ? 14.041 77.369 30.419 1.00 17.17 176 LEU B N 1
ATOM 2970 C CA . LEU B 1 181 ? 15.335 76.722 30.448 1.00 16.38 176 LEU B CA 1
ATOM 2971 C C . LEU B 1 181 ? 15.842 76.520 29.021 1.00 16.12 176 LEU B C 1
ATOM 2972 O O . LEU B 1 181 ? 15.073 76.532 28.039 1.00 16.84 176 LEU B O 1
ATOM 2977 N N . GLY B 1 182 ? 17.144 76.287 28.917 1.00 17.99 177 GLY B N 1
ATOM 2978 C CA . GLY B 1 182 ? 17.777 75.983 27.598 1.00 17.46 177 GLY B CA 1
ATOM 2979 C C . GLY B 1 182 ? 17.229 74.726 26.921 1.00 16.91 177 GLY B C 1
ATOM 2980 O O . GLY B 1 182 ? 16.962 73.713 27.589 1.00 15.50 177 GLY B O 1
ATOM 2981 N N . ASP B 1 183 ? 17.078 74.786 25.597 1.00 18.11 178 ASP B N 1
ATOM 2982 C CA . ASP B 1 183 ? 16.671 73.631 24.808 1.00 19.09 178 ASP B CA 1
ATOM 2983 C C . ASP B 1 183 ? 17.594 72.439 25.050 1.00 19.43 178 ASP B C 1
ATOM 2984 O O . ASP B 1 183 ? 17.114 71.323 25.200 1.00 18.39 178 ASP B O 1
ATOM 2989 N N . ASP B 1 184 ? 18.898 72.649 25.139 1.00 19.70 179 ASP B N 1
ATOM 2990 C CA . ASP B 1 184 ? 19.805 71.513 25.362 1.00 20.58 179 ASP B CA 1
ATOM 2991 C C . ASP B 1 184 ? 19.559 70.798 26.680 1.00 18.85 179 ASP B C 1
ATOM 2992 O O . ASP B 1 184 ? 19.586 69.566 26.737 1.00 17.60 179 ASP B O 1
ATOM 2997 N N . TYR B 1 185 ? 19.327 71.560 27.745 1.00 17.04 180 TYR B N 1
ATOM 2998 C CA . TYR B 1 185 ? 18.978 70.970 29.028 1.00 16.28 180 TYR B CA 1
ATOM 2999 C C . TYR B 1 185 ? 17.702 70.133 28.900 1.00 15.25 180 TYR B C 1
ATOM 3000 O O . TYR B 1 185 ? 17.668 68.996 29.351 1.00 16.02 180 TYR B O 1
ATOM 3009 N N . LEU B 1 186 ? 16.664 70.714 28.309 1.00 14.03 181 LEU B N 1
ATOM 3010 C CA . LEU B 1 186 ? 15.373 70.044 28.187 1.00 14.77 181 LEU B CA 1
ATOM 3011 C C . LEU B 1 186 ? 15.383 68.818 27.266 1.00 15.26 181 LEU B C 1
ATOM 3012 O O . LEU B 1 186 ? 14.669 67.838 27.526 1.00 13.95 181 LEU B O 1
ATOM 3017 N N . LEU B 1 187 ? 16.205 68.861 26.205 1.00 15.91 182 LEU B N 1
ATOM 3018 C CA . LEU B 1 187 ? 16.456 67.686 25.378 1.00 15.69 182 LEU B CA 1
ATOM 3019 C C . LEU B 1 187 ? 17.121 66.574 26.177 1.00 16.08 182 LEU B C 1
ATOM 3020 O O . LEU B 1 187 ? 16.633 65.442 26.150 1.00 14.27 182 LEU B O 1
ATOM 3025 N N . SER B 1 188 ? 18.192 66.868 26.922 1.00 15.19 183 SER B N 1
ATOM 3026 C CA . SER B 1 188 ? 18.823 65.859 27.791 1.00 16.89 183 SER B CA 1
ATOM 3027 C C . SER B 1 188 ? 17.930 65.325 28.903 1.00 15.59 183 SER B C 1
ATOM 3028 O O . SER B 1 188 ? 17.830 64.139 29.081 1.00 14.69 183 SER B O 1
ATOM 3031 N N . LYS B 1 189 ? 17.284 66.210 29.654 1.00 15.46 184 LYS B N 1
ATOM 3032 C CA . LYS B 1 189 ? 16.410 65.816 30.757 1.00 14.89 184 LYS B CA 1
ATOM 3033 C C . LYS B 1 189 ? 15.206 64.987 30.332 1.00 13.69 184 LYS B C 1
ATOM 3034 O O . LYS B 1 189 ? 14.968 63.959 30.918 1.00 14.71 184 LYS B O 1
ATOM 3040 N N . THR B 1 190 ? 14.450 65.426 29.338 1.00 13.29 185 THR B N 1
ATOM 3041 C CA . THR B 1 190 ? 13.319 64.643 28.851 1.00 12.99 185 THR B CA 1
ATOM 3042 C C . THR B 1 190 ? 13.824 63.372 28.168 1.00 13.60 185 THR B C 1
ATOM 3043 O O . THR B 1 190 ? 13.121 62.333 28.141 1.00 13.49 185 THR B O 1
ATOM 3047 N N . GLY B 1 191 ? 15.056 63.433 27.653 1.00 14.04 186 GLY B N 1
ATOM 3048 C CA . GLY B 1 191 ? 15.689 62.290 27.024 1.00 15.55 186 GLY B CA 1
ATOM 3049 C C . GLY B 1 191 ? 16.026 61.139 27.956 1.00 16.03 186 GLY B C 1
ATOM 3050 O O . GLY B 1 191 ? 16.406 60.111 27.513 1.00 16.09 186 GLY B O 1
ATOM 3051 N N . GLU B 1 192 ? 15.905 61.321 29.256 1.00 16.55 187 GLU B N 1
ATOM 3052 C CA . GLU B 1 192 ? 16.102 60.239 30.213 1.00 18.73 187 GLU B CA 1
ATOM 3053 C C . GLU B 1 192 ? 15.148 59.070 29.919 1.00 17.83 187 GLU B C 1
ATOM 3054 O O . GLU B 1 192 ? 15.430 57.942 30.299 1.00 18.10 187 GLU B O 1
ATOM 3060 N N . THR B 1 193 ? 14.022 59.342 29.260 1.00 16.32 188 THR B N 1
ATOM 3061 C CA . THR B 1 193 ? 13.055 58.299 28.882 1.00 17.11 188 THR B CA 1
ATOM 3062 C C . THR B 1 193 ? 12.872 58.251 27.344 1.00 19.63 188 THR B C 1
ATOM 3063 O O . THR B 1 193 ? 11.773 58.050 26.846 1.00 20.25 188 THR B O 1
ATOM 3067 N N . LYS B 1 194 ? 13.957 58.449 26.590 1.00 20.56 189 LYS B N 1
ATOM 3068 C CA . LYS B 1 194 ? 13.895 58.391 25.110 1.00 23.22 189 LYS B CA 1
ATOM 3069 C C . LYS B 1 194 ? 13.393 57.027 24.564 1.00 27.01 189 LYS B C 1
ATOM 3070 O O . LYS B 1 194 ? 13.499 56.027 25.288 1.00 35.20 189 LYS B O 1
ATOM 3072 N N . TRP C 1 3 ? 36.413 66.631 58.847 1.00 20.36 -2 TRP C N 1
ATOM 3073 C CA . TRP C 1 3 ? 37.007 67.052 60.152 1.00 19.15 -2 TRP C CA 1
ATOM 3074 C C . TRP C 1 3 ? 35.896 67.138 61.171 1.00 19.99 -2 TRP C C 1
ATOM 3075 O O . TRP C 1 3 ? 34.901 67.741 60.897 1.00 19.18 -2 TRP C O 1
ATOM 3086 N N . GLU C 1 4 ? 36.060 66.545 62.339 1.00 19.27 -1 GLU C N 1
ATOM 3087 C CA . GLU C 1 4 ? 35.181 66.801 63.473 1.00 20.89 -1 GLU C CA 1
ATOM 3088 C C . GLU C 1 4 ? 35.129 68.257 63.895 1.00 20.50 -1 GLU C C 1
ATOM 3089 O O . GLU C 1 4 ? 34.061 68.747 64.267 1.00 18.98 -1 GLU C O 1
ATOM 3095 N N . LEU C 1 5 ? 36.296 68.918 63.907 1.00 17.10 0 LEU C N 1
ATOM 3096 C CA . LEU C 1 5 ? 36.422 70.353 64.191 1.00 16.80 0 LEU C CA 1
ATOM 3097 C C . LEU C 1 5 ? 37.399 70.969 63.172 1.00 16.23 0 LEU C C 1
ATOM 3098 O O . LEU C 1 5 ? 38.541 70.532 63.073 1.00 13.81 0 LEU C O 1
ATOM 3103 N N . LEU C 1 6 ? 36.918 71.957 62.420 1.00 15.58 1 LEU C N 1
ATOM 3104 C CA . LEU C 1 6 ? 37.668 72.618 61.382 1.00 15.42 1 LEU C CA 1
ATOM 3105 C C . LEU C 1 6 ? 37.544 74.125 61.624 1.00 16.21 1 LEU C C 1
ATOM 3106 O O . LEU C 1 6 ? 36.421 74.669 61.610 1.00 17.12 1 LEU C O 1
ATOM 3111 N N . SER C 1 7 ? 38.658 74.806 61.830 1.00 14.04 2 SER C N 1
ATOM 3112 C CA . SER C 1 7 ? 38.612 76.260 62.005 1.00 13.98 2 SER C CA 1
ATOM 3113 C C . SER C 1 7 ? 38.136 76.924 60.684 1.00 13.43 2 SER C C 1
ATOM 3114 O O . SER C 1 7 ? 38.420 76.437 59.593 1.00 13.36 2 SER C O 1
ATOM 3117 N N . SER C 1 8 ? 37.430 78.023 60.849 1.00 13.16 3 SER C N 1
ATOM 3118 C CA . SER C 1 8 ? 37.034 78.894 59.743 1.00 13.33 3 SER C CA 1
ATOM 3119 C C . SER C 1 8 ? 38.273 79.417 59.046 1.00 13.67 3 SER C C 1
ATOM 3120 O O . SER C 1 8 ? 39.289 79.702 59.715 1.00 13.60 3 SER C O 1
ATOM 3123 N N . LEU C 1 9 ? 38.204 79.420 57.718 1.00 13.35 4 LEU C N 1
ATOM 3124 C CA . LEU C 1 9 ? 39.115 80.129 56.855 1.00 14.16 4 LEU C CA 1
ATOM 3125 C C . LEU C 1 9 ? 39.002 81.657 57.009 1.00 14.49 4 LEU C C 1
ATOM 3126 O O . LEU C 1 9 ? 40.030 82.387 57.112 1.00 13.59 4 LEU C O 1
ATOM 3131 N N . GLY C 1 10 ? 37.751 82.130 57.046 1.00 13.93 5 GLY C N 1
ATOM 3132 C CA . GLY C 1 10 ? 37.456 83.529 57.272 1.00 14.27 5 GLY C CA 1
ATOM 3133 C C . GLY C 1 10 ? 36.473 83.689 58.416 1.00 13.65 5 GLY C C 1
ATOM 3134 O O . GLY C 1 10 ? 35.481 82.980 58.471 1.00 12.80 5 GLY C O 1
ATOM 3135 N N . GLU C 1 11 ? 36.773 84.628 59.324 1.00 14.23 6 GLU C N 1
ATOM 3136 C CA . GLU C 1 11 ? 35.966 84.896 60.507 1.00 15.02 6 GLU C CA 1
ATOM 3137 C C . GLU C 1 11 ? 35.773 86.404 60.602 1.00 14.75 6 GLU C C 1
ATOM 3138 O O . GLU C 1 11 ? 36.720 87.155 60.919 1.00 14.15 6 GLU C O 1
ATOM 3144 N N . TYR C 1 12 ? 34.566 86.861 60.315 1.00 13.37 7 TYR C N 1
ATOM 3145 C CA . TYR C 1 12 ? 34.253 88.265 60.381 1.00 14.68 7 TYR C CA 1
ATOM 3146 C C . TYR C 1 12 ? 33.083 88.478 61.360 1.00 15.87 7 TYR C C 1
ATOM 3147 O O . TYR C 1 12 ? 32.164 87.622 61.480 1.00 13.42 7 TYR C O 1
ATOM 3156 N N . LYS C 1 13 ? 33.124 89.599 62.082 1.00 16.67 8 LYS C N 1
ATOM 3157 C CA . LYS C 1 13 ? 32.137 89.851 63.152 1.00 18.77 8 LYS C CA 1
ATOM 3158 C C . LYS C 1 13 ? 31.691 91.320 63.160 1.00 19.83 8 LYS C C 1
ATOM 3159 O O . LYS C 1 13 ? 32.471 92.189 62.815 1.00 22.69 8 LYS C O 1
ATOM 3161 N N . ASP C 1 14 ? 30.437 91.546 63.526 1.00 23.33 9 ASP C N 1
ATOM 3162 C CA . ASP C 1 14 ? 29.885 92.878 63.865 1.00 25.42 9 ASP C CA 1
ATOM 3163 C C . ASP C 1 14 ? 30.123 93.885 62.775 1.00 23.83 9 ASP C C 1
ATOM 3164 O O . ASP C 1 14 ? 30.845 94.867 62.970 1.00 23.03 9 ASP C O 1
ATOM 3169 N N . ILE C 1 15 ? 29.531 93.623 61.610 1.00 21.54 10 ILE C N 1
ATOM 3170 C CA . ILE C 1 15 ? 29.747 94.461 60.447 1.00 21.67 10 ILE C CA 1
ATOM 3171 C C . ILE C 1 15 ? 28.516 95.370 60.350 1.00 22.03 10 ILE C C 1
ATOM 3172 O O . ILE C 1 15 ? 27.442 94.934 59.933 1.00 20.41 10 ILE C O 1
ATOM 3177 N N . ASN C 1 16 ? 28.692 96.629 60.730 1.00 23.16 11 ASN C N 1
ATOM 3178 C CA . ASN C 1 16 ? 27.626 97.623 60.683 1.00 24.31 11 ASN C CA 1
ATOM 3179 C C . ASN C 1 16 ? 27.452 98.151 59.284 1.00 23.03 11 ASN C C 1
ATOM 3180 O O . ASN C 1 16 ? 28.350 98.786 58.728 1.00 24.09 11 ASN C O 1
ATOM 3185 N N . LEU C 1 17 ? 26.292 97.897 58.702 1.00 21.46 12 LEU C N 1
ATOM 3186 C CA . LEU C 1 17 ? 26.014 98.330 57.345 1.00 21.71 12 LEU C CA 1
ATOM 3187 C C . LEU C 1 17 ? 24.813 99.234 57.305 1.00 23.18 12 LEU C C 1
ATOM 3188 O O . LEU C 1 17 ? 24.083 99.245 56.288 1.00 19.07 12 LEU C O 1
ATOM 3193 N N . GLU C 1 18 ? 24.590 99.998 58.385 1.00 23.69 13 GLU C N 1
ATOM 3194 C CA . GLU C 1 18 ? 23.419 100.841 58.443 1.00 28.70 13 GLU C CA 1
ATOM 3195 C C . GLU C 1 18 ? 23.459 101.981 57.412 1.00 28.71 13 GLU C C 1
ATOM 3196 O O . GLU C 1 18 ? 22.408 102.386 56.949 1.00 31.24 13 GLU C O 1
ATOM 3202 N N . SER C 1 19 ? 24.649 102.404 56.985 1.00 28.67 14 SER C N 1
ATOM 3203 C CA . SER C 1 19 ? 24.795 103.367 55.880 1.00 33.80 14 SER C CA 1
ATOM 3204 C C . SER C 1 19 ? 25.044 102.730 54.493 1.00 34.10 14 SER C C 1
ATOM 3205 O O . SER C 1 19 ? 25.401 103.427 53.545 1.00 33.75 14 SER C O 1
ATOM 3208 N N . SER C 1 20 ? 24.833 101.415 54.366 1.00 33.35 15 SER C N 1
ATOM 3209 C CA . SER C 1 20 ? 25.064 100.692 53.112 1.00 33.84 15 SER C CA 1
ATOM 3210 C C . SER C 1 20 ? 26.461 100.880 52.510 1.00 32.12 15 SER C C 1
ATOM 3211 O O . SER C 1 20 ? 26.596 100.833 51.305 1.00 32.57 15 SER C O 1
ATOM 3214 N N . ASN C 1 21 ? 27.469 101.108 53.360 1.00 32.70 16 ASN C N 1
ATOM 3215 C CA . ASN C 1 21 ? 28.856 101.292 52.966 1.00 33.59 16 ASN C CA 1
ATOM 3216 C C . ASN C 1 21 ? 29.505 99.930 53.207 1.00 31.78 16 ASN C C 1
ATOM 3217 O O . ASN C 1 21 ? 29.897 99.606 54.319 1.00 35.53 16 ASN C O 1
ATOM 3219 N N . ALA C 1 22 ? 29.606 99.128 52.169 1.00 28.88 17 ALA C N 1
ATOM 3220 C CA . ALA C 1 22 ? 30.047 97.726 52.308 1.00 27.65 17 ALA C CA 1
ATOM 3221 C C . ALA C 1 22 ? 31.444 97.637 52.924 1.00 26.84 17 ALA C C 1
ATOM 3222 O O . ALA C 1 22 ? 32.159 98.620 52.967 1.00 29.66 17 ALA C O 1
ATOM 3224 N N . SER C 1 23 ? 31.818 96.472 53.416 1.00 21.51 18 SER C N 1
ATOM 3225 C CA . SER C 1 23 ? 33.108 96.296 54.047 1.00 20.70 18 SER C CA 1
ATOM 3226 C C . SER C 1 23 ? 34.019 95.511 53.103 1.00 19.13 18 SER C C 1
ATOM 3227 O O . SER C 1 23 ? 33.715 94.345 52.729 1.00 16.81 18 SER C O 1
ATOM 3230 N N . ASN C 1 24 ? 35.110 96.162 52.692 1.00 17.68 19 ASN C N 1
ATOM 3231 C CA . ASN C 1 24 ? 36.102 95.586 51.778 1.00 18.80 19 ASN C CA 1
ATOM 3232 C C . ASN C 1 24 ? 36.982 94.512 52.444 1.00 17.30 19 ASN C C 1
ATOM 3233 O O . ASN C 1 24 ? 37.735 94.792 53.361 1.00 17.05 19 ASN C O 1
ATOM 3238 N N . ILE C 1 25 ? 36.871 93.271 52.006 1.00 15.18 20 ILE C N 1
ATOM 3239 C CA . ILE C 1 25 ? 37.686 92.203 52.581 1.00 14.62 20 ILE C CA 1
ATOM 3240 C C . ILE C 1 25 ? 38.583 91.638 51.479 1.00 14.08 20 ILE C C 1
ATOM 3241 O O . ILE C 1 25 ? 38.995 90.464 51.516 1.00 13.50 20 ILE C O 1
ATOM 3246 N N . THR C 1 26 ? 38.916 92.489 50.506 1.00 14.65 21 THR C N 1
ATOM 3247 C CA . THR C 1 26 ? 39.729 92.041 49.354 1.00 15.95 21 THR C CA 1
ATOM 3248 C C . THR C 1 26 ? 41.124 91.565 49.748 1.00 15.49 21 THR C C 1
ATOM 3249 O O . THR C 1 26 ? 41.673 90.710 49.051 1.00 13.52 21 THR C O 1
ATOM 3253 N N . TYR C 1 27 ? 41.615 92.086 50.873 1.00 15.54 22 TYR C N 1
ATOM 3254 C CA . TYR C 1 27 ? 42.836 91.584 51.538 1.00 17.00 22 TYR C CA 1
ATOM 3255 C C . TYR C 1 27 ? 42.844 90.086 51.778 1.00 16.36 22 TYR C C 1
ATOM 3256 O O . TYR C 1 27 ? 43.918 89.489 51.803 1.00 14.89 22 TYR C O 1
ATOM 3265 N N . ASP C 1 28 ? 41.664 89.470 51.934 1.00 17.51 23 ASP C N 1
ATOM 3266 C CA . ASP C 1 28 ? 41.499 88.006 52.065 1.00 16.40 23 ASP C CA 1
ATOM 3267 C C . ASP C 1 28 ? 41.128 87.235 50.801 1.00 16.87 23 ASP C C 1
ATOM 3268 O O . ASP C 1 28 ? 40.919 86.025 50.874 1.00 16.16 23 ASP C O 1
ATOM 3273 N N . LEU C 1 29 ? 41.126 87.875 49.633 1.00 16.72 24 LEU C N 1
ATOM 3274 C CA . LEU C 1 29 ? 40.673 87.235 48.396 1.00 17.46 24 LEU C CA 1
ATOM 3275 C C . LEU C 1 29 ? 41.404 85.962 48.011 1.00 18.36 24 LEU C C 1
ATOM 3276 O O . LEU C 1 29 ? 40.804 85.011 47.488 1.00 16.52 24 LEU C O 1
ATOM 3281 N N . GLU C 1 30 ? 42.699 85.921 48.273 1.00 18.69 25 GLU C N 1
ATOM 3282 C CA . GLU C 1 30 ? 43.512 84.736 47.938 1.00 20.08 25 GLU C CA 1
ATOM 3283 C C . GLU C 1 30 ? 43.019 83.487 48.683 1.00 17.32 25 GLU C C 1
ATOM 3284 O O . GLU C 1 30 ? 43.200 82.395 48.218 1.00 17.15 25 GLU C O 1
ATOM 3290 N N . LYS C 1 31 ? 42.342 83.681 49.816 1.00 17.38 26 LYS C N 1
ATOM 3291 C CA . LYS C 1 31 ? 41.757 82.580 50.557 1.00 16.53 26 LYS C CA 1
ATOM 3292 C C . LYS C 1 31 ? 40.629 81.925 49.764 1.00 15.55 26 LYS C C 1
ATOM 3293 O O . LYS C 1 31 ? 40.430 80.720 49.883 1.00 14.02 26 LYS C O 1
ATOM 3299 N N . TYR C 1 32 ? 39.899 82.720 48.963 1.00 13.91 27 TYR C N 1
ATOM 3300 C CA . TYR C 1 32 ? 38.620 82.291 48.418 1.00 14.54 27 TYR C CA 1
ATOM 3301 C C . TYR C 1 32 ? 38.639 82.040 46.914 1.00 15.00 27 TYR C C 1
ATOM 3302 O O . TYR C 1 32 ? 37.857 81.193 46.425 1.00 13.18 27 TYR C O 1
ATOM 3311 N N . LYS C 1 33 ? 39.559 82.704 46.197 1.00 15.40 28 LYS C N 1
ATOM 3312 C CA . LYS C 1 33 ? 39.507 82.796 44.717 1.00 16.23 28 LYS C CA 1
ATOM 3313 C C . LYS C 1 33 ? 39.451 81.420 44.034 1.00 15.93 28 LYS C C 1
ATOM 3314 O O . LYS C 1 33 ? 38.782 81.250 43.006 1.00 15.60 28 LYS C O 1
ATOM 3316 N N . ASN C 1 34 ? 40.200 80.460 44.572 1.00 14.41 29 ASN C N 1
ATOM 3317 C CA . ASN C 1 34 ? 40.292 79.130 43.963 1.00 15.51 29 ASN C CA 1
ATOM 3318 C C . ASN C 1 34 ? 39.405 78.064 44.595 1.00 15.02 29 ASN C C 1
ATOM 3319 O O . ASN C 1 34 ? 39.575 76.896 44.281 1.00 14.59 29 ASN C O 1
ATOM 3324 N N . LEU C 1 35 ? 38.473 78.416 45.465 1.00 13.65 30 LEU C N 1
ATOM 3325 C CA . LEU C 1 35 ? 37.654 77.381 46.075 1.00 14.02 30 LEU C CA 1
ATOM 3326 C C . LEU C 1 35 ? 36.721 76.730 45.053 1.00 14.17 30 LEU C C 1
ATOM 3327 O O . LEU C 1 35 ? 36.070 77.439 44.224 1.00 13.16 30 LEU C O 1
ATOM 3332 N N . ASP C 1 36 ? 36.662 75.393 45.117 1.00 14.71 31 ASP C N 1
ATOM 3333 C CA . ASP C 1 36 ? 35.648 74.610 44.371 1.00 16.01 31 ASP C CA 1
ATOM 3334 C C . ASP C 1 36 ? 34.535 74.024 45.222 1.00 15.92 31 ASP C C 1
ATOM 3335 O O . ASP C 1 36 ? 33.626 73.332 44.696 1.00 16.10 31 ASP C O 1
ATOM 3340 N N . GLU C 1 37 ? 34.649 74.254 46.525 1.00 14.81 32 GLU C N 1
ATOM 3341 C CA . GLU C 1 37 ? 33.649 73.921 47.525 1.00 14.56 32 GLU C CA 1
ATOM 3342 C C . GLU C 1 37 ? 33.909 74.703 48.835 1.00 13.87 32 GLU C C 1
ATOM 3343 O O . GLU C 1 37 ? 34.903 75.465 48.984 1.00 13.77 32 GLU C O 1
ATOM 3349 N N . GLY C 1 38 ? 33.008 74.547 49.793 1.00 12.64 33 GLY C N 1
ATOM 3350 C CA . GLY C 1 38 ? 33.119 75.290 51.060 1.00 12.93 33 GLY C CA 1
ATOM 3351 C C . GLY C 1 38 ? 31.783 75.513 51.697 1.00 11.93 33 GLY C C 1
ATOM 3352 O O . GLY C 1 38 ? 30.785 74.960 51.253 1.00 11.18 33 GLY C O 1
ATOM 3353 N N . THR C 1 39 ? 31.799 76.323 52.753 1.00 12.21 34 THR C N 1
ATOM 3354 C CA . THR C 1 39 ? 30.621 76.642 53.553 1.00 11.85 34 THR C CA 1
ATOM 3355 C C . THR C 1 39 ? 30.715 78.117 53.936 1.00 11.52 34 THR C C 1
ATOM 3356 O O . THR C 1 39 ? 31.800 78.615 54.297 1.00 10.42 34 THR C O 1
ATOM 3360 N N . ILE C 1 40 ? 29.590 78.820 53.853 1.00 11.01 35 ILE C N 1
ATOM 3361 C CA . ILE C 1 40 ? 29.504 80.235 54.263 1.00 11.27 35 ILE C CA 1
ATOM 3362 C C . ILE C 1 40 ? 28.323 80.315 55.192 1.00 11.79 35 ILE C C 1
ATOM 3363 O O . ILE C 1 40 ? 27.259 79.888 54.795 1.00 10.96 35 ILE C O 1
ATOM 3368 N N . VAL C 1 41 ? 28.532 80.805 56.430 1.00 11.66 36 VAL C N 1
ATOM 3369 C CA . VAL C 1 41 ? 27.486 80.944 57.440 1.00 11.98 36 VAL C CA 1
ATOM 3370 C C . VAL C 1 41 ? 27.411 82.414 57.826 1.00 12.75 36 VAL C C 1
ATOM 3371 O O . VAL C 1 41 ? 28.451 83.034 58.114 1.00 13.63 36 VAL C O 1
ATOM 3375 N N . VAL C 1 42 ? 26.208 82.996 57.761 1.00 12.81 37 VAL C N 1
ATOM 3376 C CA . VAL C 1 42 ? 26.009 84.411 58.010 1.00 13.61 37 VAL C CA 1
ATOM 3377 C C . VAL C 1 42 ? 24.774 84.623 58.903 1.00 14.85 37 VAL C C 1
ATOM 3378 O O . VAL C 1 42 ? 23.701 84.044 58.665 1.00 13.87 37 VAL C O 1
ATOM 3382 N N . ARG C 1 43 ? 24.957 85.473 59.914 1.00 15.25 38 ARG C N 1
ATOM 3383 C CA . ARG C 1 43 ? 23.889 85.985 60.742 1.00 16.77 38 ARG C CA 1
ATOM 3384 C C . ARG C 1 43 ? 23.731 87.446 60.344 1.00 16.45 38 ARG C C 1
ATOM 3385 O O . ARG C 1 43 ? 24.670 88.243 60.463 1.00 14.86 38 ARG C O 1
ATOM 3393 N N . PHE C 1 44 ? 22.531 87.765 59.873 1.00 16.50 39 PHE C N 1
ATOM 3394 C CA . PHE C 1 44 ? 22.215 89.052 59.266 1.00 16.72 39 PHE C CA 1
ATOM 3395 C C . PHE C 1 44 ? 20.848 89.581 59.728 1.00 16.56 39 PHE C C 1
ATOM 3396 O O . PHE C 1 44 ? 19.961 88.803 60.157 1.00 16.38 39 PHE C O 1
ATOM 3404 N N . ASN C 1 45 ? 20.683 90.891 59.569 1.00 16.49 40 ASN C N 1
ATOM 3405 C CA . ASN C 1 45 ? 19.407 91.560 59.837 1.00 17.24 40 ASN C CA 1
ATOM 3406 C C . ASN C 1 45 ? 19.285 92.752 58.893 1.00 18.04 40 ASN C C 1
ATOM 3407 O O . ASN C 1 45 ? 20.014 93.732 59.058 1.00 16.38 40 ASN C O 1
ATOM 3412 N N . SER C 1 46 ? 18.438 92.644 57.870 1.00 18.44 41 SER C N 1
ATOM 3413 C CA . SER C 1 46 ? 18.291 93.696 56.861 1.00 20.05 41 SER C CA 1
ATOM 3414 C C . SER C 1 46 ? 17.092 94.594 57.170 1.00 19.53 41 SER C C 1
ATOM 3415 O O . SER C 1 46 ? 16.093 93.992 57.561 1.00 22.56 41 SER C O 1
ATOM 3418 N N . ASP C 1 48 ? 15.649 96.307 54.519 1.00 19.78 43 ASP C N 1
ATOM 3419 C CA . ASP C 1 48 ? 15.244 96.559 53.120 1.00 22.43 43 ASP C CA 1
ATOM 3420 C C . ASP C 1 48 ? 14.799 95.280 52.376 1.00 20.72 43 ASP C C 1
ATOM 3421 O O . ASP C 1 48 ? 15.094 94.131 52.774 1.00 18.32 43 ASP C O 1
ATOM 3426 N N . SER C 1 49 ? 14.060 95.478 51.297 1.00 18.58 44 SER C N 1
ATOM 3427 C CA . SER C 1 49 ? 13.484 94.359 50.582 1.00 19.01 44 SER C CA 1
ATOM 3428 C C . SER C 1 49 ? 14.150 94.010 49.243 1.00 18.66 44 SER C C 1
ATOM 3429 O O . SER C 1 49 ? 13.823 92.995 48.644 1.00 21.66 44 SER C O 1
ATOM 3432 N N . LYS C 1 50 ? 15.050 94.833 48.741 1.00 18.44 45 LYS C N 1
ATOM 3433 C CA . LYS C 1 50 ? 15.717 94.521 47.488 1.00 19.37 45 LYS C CA 1
ATOM 3434 C C . LYS C 1 50 ? 16.762 93.413 47.610 1.00 17.51 45 LYS C C 1
ATOM 3435 O O . LYS C 1 50 ? 17.167 93.074 48.705 1.00 17.79 45 LYS C O 1
ATOM 3441 N N . ILE C 1 51 ? 17.234 92.914 46.468 1.00 17.47 46 ILE C N 1
ATOM 3442 C CA . ILE C 1 51 ? 18.369 91.999 46.437 1.00 16.14 46 ILE C CA 1
ATOM 3443 C C . ILE C 1 51 ? 19.567 92.715 47.084 1.00 15.58 46 ILE C C 1
ATOM 3444 O O . ILE C 1 51 ? 19.983 93.806 46.653 1.00 15.32 46 ILE C O 1
ATOM 3449 N N . GLN C 1 52 ? 20.101 92.061 48.106 1.00 13.98 47 GLN C N 1
ATOM 3450 C CA . GLN C 1 52 ? 21.219 92.538 48.895 1.00 14.91 47 GLN C CA 1
ATOM 3451 C C . GLN C 1 52 ? 22.276 91.457 49.138 1.00 14.43 47 GLN C C 1
ATOM 3452 O O . GLN C 1 52 ? 21.959 90.398 49.658 1.00 13.96 47 GLN C O 1
ATOM 3458 N N . SER C 1 53 ? 23.525 91.763 48.785 1.00 14.44 48 SER C N 1
ATOM 3459 C CA . SER C 1 53 ? 24.632 90.829 48.953 1.00 14.40 48 SER C CA 1
ATOM 3460 C C . SER C 1 53 ? 25.071 90.716 50.400 1.00 13.07 48 SER C C 1
ATOM 3461 O O . SER C 1 53 ? 25.470 91.688 51.006 1.00 13.18 48 SER C O 1
ATOM 3464 N N . LEU C 1 54 ? 25.040 89.520 50.943 1.00 11.71 49 LEU C N 1
ATOM 3465 C CA . LEU C 1 54 ? 25.810 89.214 52.160 1.00 11.52 49 LEU C CA 1
ATOM 3466 C C . LEU C 1 54 ? 27.329 89.168 51.852 1.00 12.01 49 LEU C C 1
ATOM 3467 O O . LEU C 1 54 ? 28.172 89.803 52.525 1.00 11.90 49 LEU C O 1
ATOM 3472 N N . LEU C 1 55 ? 27.640 88.487 50.769 1.00 11.87 50 LEU C N 1
ATOM 3473 C CA . LEU C 1 55 ? 29.009 88.306 50.334 1.00 12.07 50 LEU C CA 1
ATOM 3474 C C . LEU C 1 55 ? 29.064 88.385 48.822 1.00 11.66 50 LEU C C 1
ATOM 3475 O O . LEU C 1 55 ? 28.323 87.647 48.137 1.00 11.41 50 LEU C O 1
ATOM 3480 N N . GLY C 1 56 ? 29.932 89.281 48.334 1.00 10.92 51 GLY C N 1
ATOM 3481 C CA . GLY C 1 56 ? 30.188 89.472 46.926 1.00 11.19 51 GLY C CA 1
ATOM 3482 C C . GLY C 1 56 ? 31.661 89.309 46.590 1.00 11.23 51 GLY C C 1
ATOM 3483 O O . GLY C 1 56 ? 32.508 90.031 47.126 1.00 11.42 51 GLY C O 1
ATOM 3484 N N . ILE C 1 57 ? 31.959 88.342 45.734 1.00 11.22 52 ILE C N 1
ATOM 3485 C CA . ILE C 1 57 ? 33.311 88.037 45.295 1.00 11.85 52 ILE C CA 1
ATOM 3486 C C . ILE C 1 57 ? 33.301 88.130 43.782 1.00 12.03 52 ILE C C 1
ATOM 3487 O O . ILE C 1 57 ? 32.566 87.382 43.104 1.00 12.28 52 ILE C O 1
ATOM 3492 N N . SER C 1 58 ? 34.127 89.022 43.224 1.00 12.12 53 SER C N 1
ATOM 3493 C CA . SER C 1 58 ? 33.951 89.391 41.836 1.00 12.28 53 SER C CA 1
ATOM 3494 C C . SER C 1 58 ? 35.217 89.796 41.117 1.00 12.60 53 SER C C 1
ATOM 3495 O O . SER C 1 58 ? 36.254 90.067 41.749 1.00 12.03 53 SER C O 1
ATOM 3498 N N . ASN C 1 59 ? 35.109 89.752 39.793 1.00 12.46 54 ASN C N 1
ATOM 3499 C CA . ASN C 1 59 ? 36.031 90.465 38.898 1.00 13.53 54 ASN C CA 1
ATOM 3500 C C . ASN C 1 59 ? 35.405 91.827 38.577 1.00 14.39 54 ASN C C 1
ATOM 3501 O O . ASN C 1 59 ? 34.545 91.929 37.682 1.00 14.89 54 ASN C O 1
ATOM 3506 N N . SER C 1 60 ? 35.857 92.854 39.308 1.00 15.46 55 SER C N 1
ATOM 3507 C CA . SER C 1 60 ? 35.321 94.228 39.195 1.00 16.43 55 SER C CA 1
ATOM 3508 C C . SER C 1 60 ? 35.481 94.883 37.841 1.00 17.63 55 SER C C 1
ATOM 3509 O O . SER C 1 60 ? 34.805 95.859 37.553 1.00 15.87 55 SER C O 1
ATOM 3512 N N . LYS C 1 61 ? 36.334 94.312 36.981 1.00 17.80 56 LYS C N 1
ATOM 3513 C CA . LYS C 1 61 ? 36.542 94.829 35.646 1.00 17.95 56 LYS C CA 1
ATOM 3514 C C . LYS C 1 61 ? 35.469 94.356 34.675 1.00 17.14 56 LYS C C 1
ATOM 3515 O O . LYS C 1 61 ? 35.432 94.813 33.531 1.00 15.80 56 LYS C O 1
ATOM 3521 N N . THR C 1 62 ? 34.574 93.470 35.127 1.00 16.10 57 THR C N 1
ATOM 3522 C CA . THR C 1 62 ? 33.464 92.981 34.315 1.00 15.50 57 THR C CA 1
ATOM 3523 C C . THR C 1 62 ? 32.123 93.329 34.989 1.00 15.86 57 THR C C 1
ATOM 3524 O O . THR C 1 62 ? 32.044 93.636 36.205 1.00 15.31 57 THR C O 1
ATOM 3528 N N . LYS C 1 63 ? 31.059 93.257 34.207 1.00 15.44 58 LYS C N 1
ATOM 3529 C CA . LYS C 1 63 ? 29.708 93.447 34.736 1.00 15.84 58 LYS C CA 1
ATOM 3530 C C . LYS C 1 63 ? 29.183 92.169 35.385 1.00 15.19 58 LYS C C 1
ATOM 3531 O O . LYS C 1 63 ? 28.414 92.234 36.357 1.00 15.23 58 LYS C O 1
ATOM 3537 N N . ASN C 1 64 ? 29.561 91.016 34.830 1.00 13.94 59 ASN C N 1
ATOM 3538 C CA . ASN C 1 64 ? 28.882 89.747 35.161 1.00 14.31 59 ASN C CA 1
ATOM 3539 C C . ASN C 1 64 ? 29.818 88.666 35.659 1.00 13.63 59 ASN C C 1
ATOM 3540 O O . ASN C 1 64 ? 29.458 87.467 35.616 1.00 15.22 59 ASN C O 1
ATOM 3545 N N . GLY C 1 65 ? 31.009 89.031 36.125 1.00 13.02 60 GLY C N 1
ATOM 3546 C CA . GLY C 1 65 ? 31.929 88.044 36.671 1.00 12.71 60 GLY C CA 1
ATOM 3547 C C . GLY C 1 65 ? 31.877 88.115 38.184 1.00 12.41 60 GLY C C 1
ATOM 3548 O O . GLY C 1 65 ? 32.602 88.934 38.779 1.00 13.85 60 GLY C O 1
ATOM 3549 N N . TYR C 1 66 ? 30.997 87.346 38.815 1.00 11.42 61 TYR C N 1
ATOM 3550 C CA . TYR C 1 66 ? 30.811 87.415 40.272 1.00 11.79 61 TYR C CA 1
ATOM 3551 C C . TYR C 1 66 ? 30.045 86.250 40.886 1.00 11.19 61 TYR C C 1
ATOM 3552 O O . TYR C 1 66 ? 29.286 85.534 40.209 1.00 10.46 61 TYR C O 1
ATOM 3561 N N . PHE C 1 67 ? 30.273 86.091 42.176 1.00 10.95 62 PHE C N 1
ATOM 3562 C CA . PHE C 1 67 ? 29.494 85.291 43.078 1.00 11.14 62 PHE C CA 1
ATOM 3563 C C . PHE C 1 67 ? 28.809 86.254 44.029 1.00 11.00 62 PHE C C 1
ATOM 3564 O O . PHE C 1 67 ? 29.457 87.145 44.637 1.00 11.46 62 PHE C O 1
ATOM 3572 N N . ASN C 1 68 ? 27.496 86.102 44.161 1.00 11.25 63 ASN C N 1
ATOM 3573 C CA . ASN C 1 68 ? 26.705 86.961 45.023 1.00 11.46 63 ASN C CA 1
ATOM 3574 C C . ASN C 1 68 ? 25.789 86.110 45.880 1.00 11.10 63 ASN C C 1
ATOM 3575 O O . ASN C 1 68 ? 24.854 85.524 45.355 1.00 11.52 63 ASN C O 1
ATOM 3580 N N . PHE C 1 69 ? 26.122 85.975 47.160 1.00 10.73 64 PHE C N 1
ATOM 3581 C CA . PHE C 1 69 ? 25.283 85.305 48.155 1.00 10.98 64 PHE C CA 1
ATOM 3582 C C . PHE C 1 69 ? 24.368 86.357 48.755 1.00 10.54 64 PHE C C 1
ATOM 3583 O O . PHE C 1 69 ? 24.819 87.228 49.457 1.00 11.07 64 PHE C O 1
ATOM 3591 N N . TYR C 1 70 ? 23.070 86.300 48.427 1.00 11.97 65 TYR C N 1
ATOM 3592 C CA . TYR C 1 70 ? 22.157 87.390 48.669 1.00 11.42 65 TYR C CA 1
ATOM 3593 C C . TYR C 1 70 ? 20.897 87.031 49.419 1.00 11.69 65 TYR C C 1
ATOM 3594 O O . TYR C 1 70 ? 20.498 85.884 49.538 1.00 11.39 65 TYR C O 1
ATOM 3603 N N . VAL C 1 71 ? 20.252 88.071 49.920 1.00 12.68 66 VAL C N 1
ATOM 3604 C CA . VAL C 1 71 ? 18.914 87.978 50.544 1.00 12.45 66 VAL C CA 1
ATOM 3605 C C . VAL C 1 71 ? 18.010 89.104 49.988 1.00 13.49 66 VAL C C 1
ATOM 3606 O O . VAL C 1 71 ? 18.495 90.123 49.490 1.00 14.40 66 VAL C O 1
ATOM 3610 N N . THR C 1 72 ? 16.709 88.912 50.122 1.00 14.35 67 THR C N 1
ATOM 3611 C CA . THR C 1 72 ? 15.692 89.956 49.993 1.00 13.94 67 THR C CA 1
ATOM 3612 C C . THR C 1 72 ? 14.880 89.891 51.300 1.00 15.36 67 THR C C 1
ATOM 3613 O O . THR C 1 72 ? 15.273 89.239 52.275 1.00 15.60 67 THR C O 1
ATOM 3617 N N . ASN C 1 73 ? 13.723 90.531 51.358 1.00 16.50 68 ASN C N 1
ATOM 3618 C CA . ASN C 1 73 ? 12.838 90.313 52.505 1.00 17.25 68 ASN C CA 1
ATOM 3619 C C . ASN C 1 73 ? 12.134 88.953 52.536 1.00 16.20 68 ASN C C 1
ATOM 3620 O O . ASN C 1 73 ? 11.479 88.634 53.514 1.00 14.86 68 ASN C O 1
ATOM 3625 N N . SER C 1 74 ? 12.170 88.183 51.443 1.00 16.83 69 SER C N 1
ATOM 3626 C CA . SER C 1 74 ? 11.407 86.951 51.346 1.00 15.19 69 SER C CA 1
ATOM 3627 C C . SER C 1 74 ? 12.087 85.809 50.586 1.00 15.98 69 SER C C 1
ATOM 3628 O O . SER C 1 74 ? 11.428 84.831 50.210 1.00 14.45 69 SER C O 1
ATOM 3631 N N . ARG C 1 75 ? 13.408 85.907 50.435 1.00 14.78 70 ARG C N 1
ATOM 3632 C CA . ARG C 1 75 ? 14.182 84.952 49.622 1.00 15.14 70 ARG C CA 1
ATOM 3633 C C . ARG C 1 75 ? 15.643 84.945 50.037 1.00 14.18 70 ARG C C 1
ATOM 3634 O O . ARG C 1 75 ? 16.189 85.968 50.465 1.00 13.86 70 ARG C O 1
ATOM 3642 N N . VAL C 1 76 ? 16.286 83.794 49.917 1.00 13.46 71 VAL C N 1
ATOM 3643 C CA . VAL C 1 76 ? 17.737 83.736 50.047 1.00 12.76 71 VAL C CA 1
ATOM 3644 C C . VAL C 1 76 ? 18.218 82.953 48.843 1.00 12.49 71 VAL C C 1
ATOM 3645 O O . VAL C 1 76 ? 17.501 82.099 48.292 1.00 12.27 71 VAL C O 1
ATOM 3649 N N . GLY C 1 77 ? 19.429 83.254 48.403 1.00 11.82 72 GLY C N 1
ATOM 3650 C CA . GLY C 1 77 ? 20.001 82.531 47.251 1.00 11.59 72 GLY C CA 1
ATOM 3651 C C . GLY C 1 77 ? 21.420 82.953 46.936 1.00 11.87 72 GLY C C 1
ATOM 3652 O O . GLY C 1 77 ? 22.024 83.781 47.646 1.00 10.82 72 GLY C O 1
ATOM 3653 N N . PHE C 1 78 ? 21.955 82.370 45.862 1.00 12.29 73 PHE C N 1
ATOM 3654 C CA . PHE C 1 78 ? 23.212 82.870 45.297 1.00 12.08 73 PHE C CA 1
ATOM 3655 C C . PHE C 1 78 ? 23.201 82.807 43.783 1.00 12.21 73 PHE C C 1
ATOM 3656 O O . PHE C 1 78 ? 22.510 81.987 43.185 1.00 11.62 73 PHE C O 1
ATOM 3664 N N . GLU C 1 79 ? 24.050 83.637 43.200 1.00 12.45 74 GLU C N 1
ATOM 3665 C CA . GLU C 1 79 ? 24.362 83.595 41.819 1.00 13.43 74 GLU C CA 1
ATOM 3666 C C . GLU C 1 79 ? 25.845 83.369 41.644 1.00 11.90 74 GLU C C 1
ATOM 3667 O O . GLU C 1 79 ? 26.651 83.910 42.379 1.00 11.59 74 GLU C O 1
ATOM 3673 N N . LEU C 1 80 ? 26.173 82.655 40.596 1.00 11.12 75 LEU C N 1
ATOM 3674 C CA . LEU C 1 80 ? 27.572 82.382 40.203 1.00 11.29 75 LEU C CA 1
ATOM 3675 C C . LEU C 1 80 ? 27.623 82.656 38.728 1.00 11.41 75 LEU C C 1
ATOM 3676 O O . LEU C 1 80 ? 26.953 82.006 37.936 1.00 10.71 75 LEU C O 1
ATOM 3681 N N . ARG C 1 81 ? 28.440 83.609 38.342 1.00 11.69 76 ARG C N 1
ATOM 3682 C CA . ARG C 1 81 ? 28.489 84.038 36.960 1.00 11.89 76 ARG C CA 1
ATOM 3683 C C . ARG C 1 81 ? 29.942 84.317 36.547 1.00 11.44 76 ARG C C 1
ATOM 3684 O O . ARG C 1 81 ? 30.718 84.817 37.323 1.00 12.17 76 ARG C O 1
ATOM 3692 N N . ASN C 1 82 ? 30.280 84.042 35.313 1.00 12.11 77 ASN C N 1
ATOM 3693 C CA . ASN C 1 82 ? 31.608 84.400 34.773 1.00 12.76 77 ASN C CA 1
ATOM 3694 C C . ASN C 1 82 ? 31.411 85.319 33.576 1.00 13.97 77 ASN C C 1
ATOM 3695 O O . ASN C 1 82 ? 30.373 85.262 32.880 1.00 14.46 77 ASN C O 1
ATOM 3700 N N . GLN C 1 83 ? 32.402 86.155 33.327 1.00 14.68 78 GLN C N 1
ATOM 3701 C CA . GLN C 1 83 ? 32.393 86.975 32.116 1.00 15.32 78 GLN C CA 1
ATOM 3702 C C . GLN C 1 83 ? 33.817 87.090 31.580 1.00 16.44 78 GLN C C 1
ATOM 3703 O O . GLN C 1 83 ? 34.735 87.496 32.302 1.00 14.72 78 GLN C O 1
ATOM 3709 N N . LYS C 1 84 ? 33.945 86.781 30.292 1.00 18.61 79 LYS C N 1
ATOM 3710 C CA . LYS C 1 84 ? 35.230 86.637 29.621 1.00 21.03 79 LYS C CA 1
ATOM 3711 C C . LYS C 1 84 ? 35.686 87.946 28.963 1.00 24.41 79 LYS C C 1
ATOM 3712 O O . LYS C 1 84 ? 36.832 88.040 28.610 1.00 26.71 79 LYS C O 1
ATOM 3718 N N . ASN C 1 85 ? 34.797 88.933 28.803 1.00 24.32 80 ASN C N 1
ATOM 3719 C CA . ASN C 1 85 ? 35.140 90.269 28.300 1.00 26.01 80 ASN C CA 1
ATOM 3720 C C . ASN C 1 85 ? 34.864 91.338 29.308 1.00 24.98 80 ASN C C 1
ATOM 3721 O O . ASN C 1 85 ? 33.777 91.411 29.884 1.00 21.58 80 ASN C O 1
ATOM 3726 N N . GLU C 1 86 ? 35.853 92.209 29.460 1.00 24.03 81 GLU C N 1
ATOM 3727 C CA . GLU C 1 86 ? 35.799 93.297 30.406 1.00 24.29 81 GLU C CA 1
ATOM 3728 C C . GLU C 1 86 ? 35.124 94.530 29.819 1.00 23.73 81 GLU C C 1
ATOM 3729 O O . GLU C 1 86 ? 34.979 94.646 28.612 1.00 24.72 81 GLU C O 1
ATOM 3735 N N . GLY C 1 87 ? 34.718 95.423 30.714 1.00 24.37 82 GLY C N 1
ATOM 3736 C CA . GLY C 1 87 ? 34.246 96.751 30.390 1.00 24.36 82 GLY C CA 1
ATOM 3737 C C . GLY C 1 87 ? 32.790 96.834 30.047 1.00 25.27 82 GLY C C 1
ATOM 3738 O O . GLY C 1 87 ? 31.960 95.985 30.460 1.00 25.58 82 GLY C O 1
ATOM 3739 N N . ASN C 1 88 ? 32.443 97.855 29.262 1.00 23.14 83 ASN C N 1
ATOM 3740 C CA . ASN C 1 88 ? 31.030 98.161 29.073 1.00 24.00 83 ASN C CA 1
ATOM 3741 C C . ASN C 1 88 ? 30.344 97.249 28.087 1.00 23.03 83 ASN C C 1
ATOM 3742 O O . ASN C 1 88 ? 29.962 97.666 27.025 1.00 22.50 83 ASN C O 1
ATOM 3747 N N . THR C 1 89 ? 30.135 95.993 28.462 1.00 21.36 84 THR C N 1
ATOM 3748 C CA . THR C 1 89 ? 29.601 95.004 27.539 1.00 20.52 84 THR C CA 1
ATOM 3749 C C . THR C 1 89 ? 28.986 93.844 28.309 1.00 20.68 84 THR C C 1
ATOM 3750 O O . THR C 1 89 ? 29.358 93.577 29.449 1.00 18.21 84 THR C O 1
ATOM 3754 N N . GLN C 1 90 ? 28.026 93.188 27.668 1.00 21.49 85 GLN C N 1
ATOM 3755 C CA . GLN C 1 90 ? 27.482 91.903 28.099 1.00 21.49 85 GLN C CA 1
ATOM 3756 C C . GLN C 1 90 ? 28.186 90.677 27.483 1.00 20.80 85 GLN C C 1
ATOM 3757 O O . GLN C 1 90 ? 27.890 89.527 27.844 1.00 20.66 85 GLN C O 1
ATOM 3763 N N . ASN C 1 91 ? 29.089 90.899 26.543 1.00 21.59 86 ASN C N 1
ATOM 3764 C CA . ASN C 1 91 ? 29.720 89.805 25.859 1.00 22.98 86 ASN C CA 1
ATOM 3765 C C . ASN C 1 91 ? 30.561 88.896 26.764 1.00 21.10 86 ASN C C 1
ATOM 3766 O O . ASN C 1 91 ? 31.104 89.316 27.765 1.00 19.18 86 ASN C O 1
ATOM 3771 N N . GLY C 1 92 ? 30.639 87.640 26.372 1.00 20.10 87 GLY C N 1
ATOM 3772 C CA . GLY C 1 92 ? 31.388 86.628 27.086 1.00 19.97 87 GLY C CA 1
ATOM 3773 C C . GLY C 1 92 ? 30.797 86.207 28.405 1.00 18.85 87 GLY C C 1
ATOM 3774 O O . GLY C 1 92 ? 31.496 85.575 29.187 1.00 19.05 87 GLY C O 1
ATOM 3775 N N . THR C 1 93 ? 29.518 86.504 28.639 1.00 17.18 88 THR C N 1
ATOM 3776 C CA . THR C 1 93 ? 28.880 86.179 29.913 1.00 18.10 88 THR C CA 1
ATOM 3777 C C . THR C 1 93 ? 28.490 84.707 29.968 1.00 18.37 88 THR C C 1
ATOM 3778 O O . THR C 1 93 ? 27.935 84.193 29.015 1.00 18.23 88 THR C O 1
ATOM 3782 N N . GLU C 1 94 ? 28.816 84.016 31.056 1.00 18.20 89 GLU C N 1
ATOM 3783 C CA . GLU C 1 94 ? 28.341 82.651 31.282 1.00 19.60 89 GLU C CA 1
ATOM 3784 C C . GLU C 1 94 ? 27.526 82.714 32.584 1.00 18.19 89 GLU C C 1
ATOM 3785 O O . GLU C 1 94 ? 28.028 83.091 33.661 1.00 16.43 89 GLU C O 1
ATOM 3791 N N . ASN C 1 95 ? 26.254 82.386 32.476 1.00 16.69 90 ASN C N 1
ATOM 3792 C CA . ASN C 1 95 ? 25.386 82.315 33.647 1.00 17.31 90 ASN C CA 1
ATOM 3793 C C . ASN C 1 95 ? 25.421 80.916 34.190 1.00 16.12 90 ASN C C 1
ATOM 3794 O O . ASN C 1 95 ? 24.718 80.022 33.681 1.00 17.54 90 ASN C O 1
ATOM 3799 N N . LEU C 1 96 ? 26.258 80.702 35.209 1.00 14.51 91 LEU C N 1
ATOM 3800 C CA . LEU C 1 96 ? 26.553 79.340 35.675 1.00 13.68 91 LEU C CA 1
ATOM 3801 C C . LEU C 1 96 ? 25.508 78.736 36.605 1.00 13.29 91 LEU C C 1
ATOM 3802 O O . LEU C 1 96 ? 24.927 77.680 36.321 1.00 12.87 91 LEU C O 1
ATOM 3807 N N . VAL C 1 97 ? 25.238 79.423 37.705 1.00 13.17 92 VAL C N 1
ATOM 3808 C CA . VAL C 1 97 ? 24.304 78.919 38.730 1.00 13.14 92 VAL C CA 1
ATOM 3809 C C . VAL C 1 97 ? 23.491 80.051 39.341 1.00 12.87 92 VAL C C 1
ATOM 3810 O O . VAL C 1 97 ? 24.040 81.077 39.775 1.00 11.84 92 VAL C O 1
ATOM 3814 N N . HIS C 1 98 ? 22.195 79.842 39.421 1.00 12.28 93 HIS C N 1
ATOM 3815 C CA . HIS C 1 98 ? 21.359 80.619 40.299 1.00 12.86 93 HIS C CA 1
ATOM 3816 C C . HIS C 1 98 ? 20.462 79.663 41.077 1.00 12.55 93 HIS C C 1
ATOM 3817 O O . HIS C 1 98 ? 19.634 78.967 40.471 1.00 12.29 93 HIS C O 1
ATOM 3824 N N . MET C 1 99 ? 20.671 79.626 42.396 1.00 11.94 94 MET C N 1
ATOM 3825 C CA . MET C 1 99 ? 19.931 78.834 43.331 1.00 13.08 94 MET C CA 1
ATOM 3826 C C . MET C 1 99 ? 19.294 79.744 44.358 1.00 13.34 94 MET C C 1
ATOM 3827 O O . MET C 1 99 ? 19.966 80.573 44.938 1.00 14.22 94 MET C O 1
ATOM 3832 N N . TYR C 1 100 ? 18.015 79.582 44.608 1.00 12.23 95 TYR C N 1
ATOM 3833 C CA . TYR C 1 100 ? 17.336 80.468 45.557 1.00 12.00 95 TYR C CA 1
ATOM 3834 C C . TYR C 1 100 ? 16.170 79.692 46.199 1.00 12.84 95 TYR C C 1
ATOM 3835 O O . TYR C 1 100 ? 15.731 78.633 45.669 1.00 10.57 95 TYR C O 1
ATOM 3844 N N . LYS C 1 101 ? 15.664 80.226 47.308 1.00 12.43 96 LYS C N 1
ATOM 3845 C CA . LYS C 1 101 ? 14.480 79.670 47.958 1.00 13.29 96 LYS C CA 1
ATOM 3846 C C . LYS C 1 101 ? 13.693 80.829 48.531 1.00 14.18 96 LYS C C 1
ATOM 3847 O O . LYS C 1 101 ? 14.244 81.679 49.284 1.00 12.76 96 LYS C O 1
ATOM 3853 N N . ASP C 1 102 ? 12.407 80.879 48.139 1.00 15.40 97 ASP C N 1
ATOM 3854 C CA . ASP C 1 102 ? 11.429 81.775 48.766 1.00 15.96 97 ASP C CA 1
ATOM 3855 C C . ASP C 1 102 ? 11.137 81.220 50.146 1.00 16.53 97 ASP C C 1
ATOM 3856 O O . ASP C 1 102 ? 10.840 80.020 50.288 1.00 15.97 97 ASP C O 1
ATOM 3861 N N . VAL C 1 103 ? 11.274 82.073 51.159 1.00 17.55 98 VAL C N 1
ATOM 3862 C CA . VAL C 1 103 ? 11.201 81.665 52.578 1.00 20.12 98 VAL C CA 1
ATOM 3863 C C . VAL C 1 103 ? 10.660 82.823 53.383 1.00 19.34 98 VAL C C 1
ATOM 3864 O O . VAL C 1 103 ? 10.846 83.944 53.024 1.00 21.16 98 VAL C O 1
ATOM 3868 N N . ALA C 1 104 ? 10.021 82.520 54.500 1.00 19.09 99 ALA C N 1
ATOM 3869 C CA . ALA C 1 104 ? 9.626 83.514 55.454 1.00 21.17 99 ALA C CA 1
ATOM 3870 C C . ALA C 1 104 ? 10.835 83.793 56.371 1.00 20.70 99 ALA C C 1
ATOM 3871 O O . ALA C 1 104 ? 11.274 82.939 57.108 1.00 21.95 99 ALA C O 1
ATOM 3873 N N . LEU C 1 105 ? 11.368 84.981 56.298 1.00 20.01 100 LEU C N 1
ATOM 3874 C CA . LEU C 1 105 ? 12.474 85.375 57.134 1.00 20.04 100 LEU C CA 1
ATOM 3875 C C . LEU C 1 105 ? 11.961 86.003 58.428 1.00 21.68 100 LEU C C 1
ATOM 3876 O O . LEU C 1 105 ? 10.897 86.643 58.429 1.00 20.63 100 LEU C O 1
ATOM 3881 N N . ASN C 1 106 ? 12.727 85.871 59.505 1.00 19.05 101 ASN C N 1
ATOM 3882 C CA . ASN C 1 106 ? 12.428 86.643 60.729 1.00 21.09 101 ASN C CA 1
ATOM 3883 C C . ASN C 1 106 ? 12.547 88.107 60.422 1.00 20.83 101 ASN C C 1
ATOM 3884 O O . ASN C 1 106 ? 13.429 88.492 59.656 1.00 21.93 101 ASN C O 1
ATOM 3889 N N . ASP C 1 107 ? 11.727 88.942 61.042 1.00 22.71 102 ASP C N 1
ATOM 3890 C CA . ASP C 1 107 ? 11.920 90.381 60.926 1.00 24.96 102 ASP C CA 1
ATOM 3891 C C . ASP C 1 107 ? 13.260 90.874 61.470 1.00 26.49 102 ASP C C 1
ATOM 3892 O O . ASP C 1 107 ? 13.774 91.898 61.001 1.00 28.90 102 ASP C O 1
ATOM 3897 N N . GLY C 1 108 ? 13.767 90.221 62.503 1.00 23.84 103 GLY C N 1
ATOM 3898 C CA . GLY C 1 108 ? 15.030 90.596 63.082 1.00 23.97 103 GLY C CA 1
ATOM 3899 C C . GLY C 1 108 ? 16.146 89.744 62.514 1.00 20.62 103 GLY C C 1
ATOM 3900 O O . GLY C 1 108 ? 16.249 89.543 61.312 1.00 19.04 103 GLY C O 1
ATOM 3901 N N . ASP C 1 109 ? 16.982 89.267 63.402 1.00 19.72 104 ASP C N 1
ATOM 3902 C CA . ASP C 1 109 ? 18.106 88.400 63.033 1.00 19.43 104 ASP C CA 1
ATOM 3903 C C . ASP C 1 109 ? 17.691 87.066 62.371 1.00 18.51 104 ASP C C 1
ATOM 3904 O O . ASP C 1 109 ? 16.775 86.347 62.847 1.00 17.28 104 ASP C O 1
ATOM 3909 N N . ASN C 1 110 ? 18.393 86.758 61.267 1.00 16.26 105 ASN C N 1
ATOM 3910 C CA . ASN C 1 110 ? 18.328 85.491 60.617 1.00 15.15 105 ASN C CA 1
ATOM 3911 C C . ASN C 1 110 ? 19.738 84.900 60.518 1.00 14.88 105 ASN C C 1
ATOM 3912 O O . ASN C 1 110 ? 20.729 85.624 60.543 1.00 14.10 105 ASN C O 1
ATOM 3917 N N . THR C 1 111 ? 19.808 83.584 60.426 1.00 14.12 106 THR C N 1
ATOM 3918 C CA . THR C 1 111 ? 21.062 82.894 60.136 1.00 14.61 106 THR C CA 1
ATOM 3919 C C . THR C 1 111 ? 20.901 81.950 58.952 1.00 13.84 106 THR C C 1
ATOM 3920 O O . THR C 1 111 ? 20.060 81.049 58.956 1.00 14.18 106 THR C O 1
ATOM 3924 N N . VAL C 1 112 ? 21.769 82.120 57.964 1.00 14.04 107 VAL C N 1
ATOM 3925 C CA . VAL C 1 112 ? 21.729 81.373 56.725 1.00 13.81 107 VAL C CA 1
ATOM 3926 C C . VAL C 1 112 ? 23.085 80.675 56.533 1.00 13.82 107 VAL C C 1
ATOM 3927 O O . VAL C 1 112 ? 24.105 81.144 57.025 1.00 14.23 107 VAL C O 1
ATOM 3931 N N . ALA C 1 113 ? 23.087 79.568 55.807 1.00 12.80 108 ALA C N 1
ATOM 3932 C CA . ALA C 1 113 ? 24.337 78.949 55.329 1.00 12.30 108 ALA C CA 1
ATOM 3933 C C . ALA C 1 113 ? 24.167 78.431 53.932 1.00 12.16 108 ALA C C 1
ATOM 3934 O O . ALA C 1 113 ? 23.074 77.977 53.576 1.00 11.58 108 ALA C O 1
ATOM 3936 N N . LEU C 1 114 ? 25.263 78.499 53.154 1.00 12.30 109 LEU C N 1
ATOM 3937 C CA . LEU C 1 114 ? 25.384 77.895 51.861 1.00 12.23 109 LEU C CA 1
ATOM 3938 C C . LEU C 1 114 ? 26.490 76.856 52.004 1.00 13.47 109 LEU C C 1
ATOM 3939 O O . LEU C 1 114 ? 27.617 77.181 52.469 1.00 12.59 109 LEU C O 1
ATOM 3944 N N . LYS C 1 115 ? 26.146 75.619 51.663 1.00 13.23 110 LYS C N 1
ATOM 3945 C CA . LYS C 1 115 ? 27.077 74.487 51.651 1.00 14.13 110 LYS C CA 1
ATOM 3946 C C . LYS C 1 115 ? 27.269 74.049 50.218 1.00 14.44 110 LYS C C 1
ATOM 3947 O O . LYS C 1 115 ? 26.308 73.737 49.523 1.00 13.47 110 LYS C O 1
ATOM 3953 N N . ILE C 1 116 ? 28.514 73.971 49.790 1.00 15.03 111 ILE C N 1
ATOM 3954 C CA . ILE C 1 116 ? 28.859 73.427 48.500 1.00 15.81 111 ILE C CA 1
ATOM 3955 C C . ILE C 1 116 ? 29.789 72.239 48.681 1.00 16.09 111 ILE C C 1
ATOM 3956 O O . ILE C 1 116 ? 30.850 72.370 49.293 1.00 14.35 111 ILE C O 1
ATOM 3961 N N . GLU C 1 117 ? 29.381 71.111 48.096 1.00 15.02 112 GLU C N 1
ATOM 3962 C CA . GLU C 1 117 ? 30.116 69.849 48.140 1.00 17.25 112 GLU C CA 1
ATOM 3963 C C . GLU C 1 117 ? 30.490 69.501 46.689 1.00 16.66 112 GLU C C 1
ATOM 3964 O O . GLU C 1 117 ? 29.628 69.273 45.814 1.00 13.70 112 GLU C O 1
ATOM 3970 N N . LYS C 1 118 ? 31.799 69.532 46.424 1.00 16.77 113 LYS C N 1
ATOM 3971 C CA . LYS C 1 118 ? 32.332 69.345 45.073 1.00 18.05 113 LYS C CA 1
ATOM 3972 C C . LYS C 1 118 ? 31.757 68.114 44.383 1.00 17.92 113 LYS C C 1
ATOM 3973 O O . LYS C 1 118 ? 31.829 67.016 44.911 1.00 17.45 113 LYS C O 1
ATOM 3979 N N . ASN C 1 119 ? 31.139 68.329 43.232 1.00 17.51 114 ASN C N 1
ATOM 3980 C CA . ASN C 1 119 ? 30.463 67.277 42.467 1.00 18.26 114 ASN C CA 1
ATOM 3981 C C . ASN C 1 119 ? 29.421 66.459 43.228 1.00 17.60 114 ASN C C 1
ATOM 3982 O O . ASN C 1 119 ? 29.127 65.316 42.862 1.00 17.96 114 ASN C O 1
ATOM 3987 N N . LYS C 1 120 ? 28.821 67.034 44.267 1.00 16.84 115 LYS C N 1
ATOM 3988 C CA . LYS C 1 120 ? 27.655 66.421 44.934 1.00 16.90 115 LYS C CA 1
ATOM 3989 C C . LYS C 1 120 ? 26.495 67.395 44.829 1.00 17.64 115 LYS C C 1
ATOM 3990 O O . LYS C 1 120 ? 25.409 67.050 44.361 1.00 18.55 115 LYS C O 1
ATOM 3992 N N . GLY C 1 121 ? 26.722 68.625 45.259 1.00 15.93 116 GLY C N 1
ATOM 3993 C CA . GLY C 1 121 ? 25.738 69.685 45.057 1.00 16.20 116 GLY C CA 1
ATOM 3994 C C . GLY C 1 121 ? 25.819 70.811 46.066 1.00 14.86 116 GLY C C 1
ATOM 3995 O O . GLY C 1 121 ? 26.839 70.968 46.782 1.00 13.05 116 GLY C O 1
ATOM 3996 N N . TYR C 1 122 ? 24.706 71.536 46.137 1.00 13.45 117 TYR C N 1
ATOM 3997 C CA . TYR C 1 122 ? 24.550 72.716 46.961 1.00 13.06 117 TYR C CA 1
ATOM 3998 C C . TYR C 1 122 ? 23.355 72.586 47.935 1.00 13.26 117 TYR C C 1
ATOM 3999 O O . TYR C 1 122 ? 22.288 72.009 47.597 1.00 12.30 117 TYR C O 1
ATOM 4008 N N . LYS C 1 123 ? 23.512 73.145 49.122 1.00 12.03 118 LYS C N 1
ATOM 4009 C CA . LYS C 1 123 ? 22.458 73.196 50.104 1.00 13.08 118 LYS C CA 1
ATOM 4010 C C . LYS C 1 123 ? 22.382 74.587 50.731 1.00 13.04 118 LYS C C 1
ATOM 4011 O O . LYS C 1 123 ? 23.415 75.145 51.139 1.00 12.41 118 LYS C O 1
ATOM 4017 N N . LEU C 1 124 ? 21.161 75.086 50.873 1.00 13.65 119 LEU C N 1
ATOM 4018 C CA . LEU C 1 124 ? 20.855 76.295 51.636 1.00 13.86 119 LEU C CA 1
ATOM 4019 C C . LEU C 1 124 ? 20.115 75.939 52.946 1.00 13.96 119 LEU C C 1
ATOM 4020 O O . LEU C 1 124 ? 19.237 75.056 52.964 1.00 14.11 119 LEU C O 1
ATOM 4025 N N . PHE C 1 125 ? 20.570 76.546 54.036 1.00 14.18 120 PHE C N 1
ATOM 4026 C CA . PHE C 1 125 ? 20.022 76.388 55.368 1.00 13.22 120 PHE C CA 1
ATOM 4027 C C . PHE C 1 125 ? 19.565 77.741 55.857 1.00 13.70 120 PHE C C 1
ATOM 4028 O O . PHE C 1 125 ? 20.207 78.742 55.580 1.00 12.86 120 PHE C O 1
ATOM 4036 N N . LEU C 1 126 ? 18.449 77.787 56.592 1.00 13.41 121 LEU C N 1
ATOM 4037 C CA . LEU C 1 126 ? 17.985 79.014 57.177 1.00 14.38 121 LEU C CA 1
ATOM 4038 C C . LEU C 1 126 ? 17.303 78.718 58.465 1.00 15.15 121 LEU C C 1
ATOM 4039 O O . LEU C 1 126 ? 16.434 77.877 58.468 1.00 14.52 121 LEU C O 1
ATOM 4044 N N . ASN C 1 127 ? 17.755 79.357 59.548 1.00 15.20 122 ASN C N 1
ATOM 4045 C CA . ASN C 1 127 ? 17.090 79.332 60.834 1.00 16.55 122 ASN C CA 1
ATOM 4046 C C . ASN C 1 127 ? 16.738 77.928 61.294 1.00 17.74 122 ASN C C 1
ATOM 4047 O O . ASN C 1 127 ? 15.656 77.675 61.821 1.00 17.52 122 ASN C O 1
ATOM 4052 N N . GLY C 1 128 ? 17.690 77.020 61.114 1.00 16.11 123 GLY C N 1
ATOM 4053 C CA . GLY C 1 128 ? 17.554 75.678 61.579 1.00 16.43 123 GLY C CA 1
ATOM 4054 C C . GLY C 1 128 ? 16.910 74.644 60.683 1.00 17.49 123 GLY C C 1
ATOM 4055 O O . GLY C 1 128 ? 16.737 73.522 61.134 1.00 18.05 123 GLY C O 1
ATOM 4056 N N . LYS C 1 129 ? 16.634 74.981 59.426 1.00 16.80 124 LYS C N 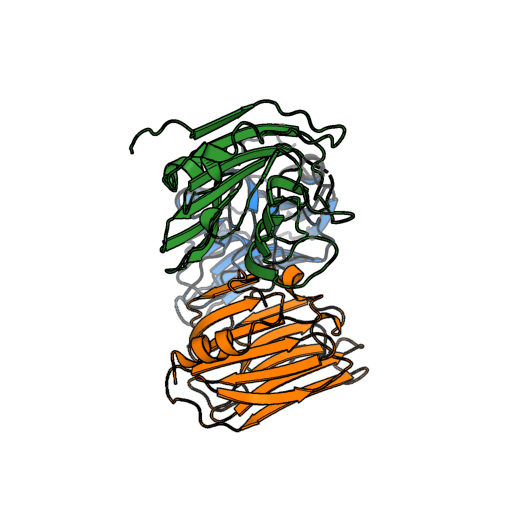1
ATOM 4057 C CA . LYS C 1 129 ? 16.128 74.041 58.452 1.00 17.31 124 LYS C CA 1
ATOM 4058 C C . LYS C 1 129 ? 16.981 74.069 57.204 1.00 16.45 124 LYS C C 1
ATOM 4059 O O . LYS C 1 129 ? 17.494 75.124 56.782 1.00 15.29 124 LYS C O 1
ATOM 4061 N N . MET C 1 130 ? 17.056 72.916 56.570 1.00 15.47 125 MET C N 1
ATOM 4062 C CA . MET C 1 130 ? 17.684 72.800 55.279 1.00 17.41 125 MET C CA 1
ATOM 4063 C C . MET C 1 130 ? 16.596 73.119 54.271 1.00 17.59 125 MET C C 1
ATOM 4064 O O . MET C 1 130 ? 15.683 72.317 54.074 1.00 17.86 125 MET C O 1
ATOM 4069 N N . ILE C 1 131 ? 16.686 74.289 53.640 1.00 15.89 126 ILE C N 1
ATOM 4070 C CA . ILE C 1 131 ? 15.555 74.826 52.905 1.00 15.24 126 ILE C CA 1
ATOM 4071 C C . ILE C 1 131 ? 15.535 74.469 51.435 1.00 14.89 126 ILE C C 1
ATOM 4072 O O . ILE C 1 131 ? 14.471 74.501 50.829 1.00 13.15 126 ILE C O 1
ATOM 4077 N N . LYS C 1 132 ? 16.683 74.105 50.847 1.00 14.59 127 LYS C N 1
ATOM 4078 C CA . LYS C 1 132 ? 16.736 73.802 49.420 1.00 13.82 127 LYS C CA 1
ATOM 4079 C C . LYS C 1 132 ? 18.059 73.101 49.127 1.00 14.80 127 LYS C C 1
ATOM 4080 O O . LYS C 1 132 ? 19.143 73.546 49.594 1.00 13.96 127 LYS C O 1
ATOM 4086 N N . GLU C 1 133 ? 17.969 71.991 48.403 1.00 14.44 128 GLU C N 1
ATOM 4087 C CA . GLU C 1 133 ? 19.103 71.235 47.978 1.00 14.91 128 GLU C CA 1
ATOM 4088 C C . GLU C 1 133 ? 19.053 71.133 46.471 1.00 16.27 128 GLU C C 1
ATOM 4089 O O . GLU C 1 133 ? 17.984 70.852 45.907 1.00 15.49 128 GLU C O 1
ATOM 4095 N N . VAL C 1 134 ? 20.186 71.315 45.800 1.00 15.82 129 VAL C N 1
ATOM 4096 C CA . VAL C 1 134 ? 20.269 71.020 44.364 1.00 18.82 129 VAL C CA 1
ATOM 4097 C C . VAL C 1 134 ? 21.405 70.028 44.145 1.00 20.75 129 VAL C C 1
ATOM 4098 O O . VAL C 1 134 ? 22.562 70.343 44.451 1.00 18.86 129 VAL C O 1
ATOM 4102 N N . LYS C 1 135 ? 21.086 68.851 43.617 1.00 22.62 130 LYS C N 1
ATOM 4103 C CA . LYS C 1 135 ? 22.102 67.824 43.344 1.00 23.98 130 LYS C CA 1
ATOM 4104 C C . LYS C 1 135 ? 22.750 68.112 42.022 1.00 21.76 130 LYS C C 1
ATOM 4105 O O . LYS C 1 135 ? 22.086 68.480 41.053 1.00 20.48 130 LYS C O 1
ATOM 4111 N N . ASP C 1 136 ? 24.064 67.949 41.978 1.00 21.47 131 ASP C N 1
ATOM 4112 C CA . ASP C 1 136 ? 24.836 68.306 40.788 1.00 22.70 131 ASP C CA 1
ATOM 4113 C C . ASP C 1 136 ? 26.186 67.601 40.847 1.00 23.04 131 ASP C C 1
ATOM 4114 O O . ASP C 1 136 ? 26.963 67.841 41.742 1.00 18.12 131 ASP C O 1
ATOM 4119 N N . THR C 1 137 ? 26.435 66.700 39.898 1.00 21.68 132 THR C N 1
ATOM 4120 C CA . THR C 1 137 ? 27.647 65.924 39.913 1.00 23.26 132 THR C CA 1
ATOM 4121 C C . THR C 1 137 ? 28.802 66.610 39.165 1.00 23.00 132 THR C C 1
ATOM 4122 O O . THR C 1 137 ? 29.877 66.045 39.078 1.00 23.15 132 THR C O 1
ATOM 4126 N N . ASN C 1 138 ? 28.567 67.809 38.612 1.00 22.50 133 ASN C N 1
ATOM 4127 C CA . ASN C 1 138 ? 29.611 68.672 38.067 1.00 23.53 133 ASN C CA 1
ATOM 4128 C C . ASN C 1 138 ? 29.425 70.118 38.566 1.00 20.60 133 ASN C C 1
ATOM 4129 O O . ASN C 1 138 ? 28.890 70.981 37.879 1.00 18.76 133 ASN C O 1
ATOM 4134 N N . THR C 1 139 ? 29.836 70.352 39.802 1.00 18.09 134 THR C N 1
ATOM 4135 C CA . THR C 1 139 ? 29.513 71.614 40.500 1.00 16.52 134 THR C CA 1
ATOM 4136 C C . THR C 1 139 ? 30.366 72.736 39.959 1.00 16.42 134 THR C C 1
ATOM 4137 O O . THR C 1 139 ? 31.405 72.484 39.362 1.00 14.58 134 THR C O 1
ATOM 4141 N N . LYS C 1 140 ? 29.928 73.972 40.185 1.00 16.49 135 LYS C N 1
ATOM 4142 C CA . LYS C 1 140 ? 30.725 75.160 39.874 1.00 16.81 135 LYS C CA 1
ATOM 4143 C C . LYS C 1 140 ? 30.804 76.033 41.105 1.00 15.25 135 LYS C C 1
ATOM 4144 O O . LYS C 1 140 ? 29.887 76.045 41.923 1.00 14.27 135 LYS C O 1
ATOM 4150 N N . PHE C 1 141 ? 31.906 76.763 41.264 1.00 14.24 136 PHE C N 1
ATOM 4151 C CA . PHE C 1 141 ? 32.049 77.677 42.397 1.00 13.86 136 PHE C CA 1
ATOM 4152 C C . PHE C 1 141 ? 33.100 78.718 42.039 1.00 13.09 136 PHE C C 1
ATOM 4153 O O . PHE C 1 141 ? 33.236 79.026 40.843 1.00 12.87 136 PHE C O 1
ATOM 4161 N N . LEU C 1 142 ? 33.807 79.302 43.023 1.00 12.23 137 LEU C N 1
ATOM 4162 C CA . LEU C 1 142 ? 34.625 80.494 42.794 1.00 12.43 137 LEU C CA 1
ATOM 4163 C C . LEU C 1 142 ? 35.765 80.267 41.776 1.00 13.37 137 LEU C C 1
ATOM 4164 O O . LEU C 1 142 ? 36.102 81.178 40.947 1.00 12.98 137 LEU C O 1
ATOM 4169 N N . ASN C 1 143 ? 36.308 79.039 41.752 1.00 13.70 138 ASN C N 1
ATOM 4170 C CA . ASN C 1 143 ? 37.325 78.713 40.743 1.00 14.63 138 ASN C CA 1
ATOM 4171 C C . ASN C 1 143 ? 36.817 78.750 39.285 1.00 14.52 138 ASN C C 1
ATOM 4172 O O . ASN C 1 143 ? 37.628 78.688 38.343 1.00 13.87 138 ASN C O 1
ATOM 4177 N N . ASN C 1 144 ? 35.505 78.873 39.086 1.00 13.33 139 ASN C N 1
ATOM 4178 C CA . ASN C 1 144 ? 34.950 79.001 37.750 1.00 14.24 139 ASN C CA 1
ATOM 4179 C C . ASN C 1 144 ? 34.700 80.443 37.276 1.00 13.72 139 ASN C C 1
ATOM 4180 O O . ASN C 1 144 ? 34.195 80.638 36.171 1.00 13.18 139 ASN C O 1
ATOM 4185 N N . ILE C 1 145 ? 35.061 81.432 38.098 1.00 13.69 140 ILE C N 1
ATOM 4186 C CA . ILE C 1 145 ? 35.071 82.844 37.709 1.00 13.75 140 ILE C CA 1
ATOM 4187 C C . ILE C 1 145 ? 36.526 83.222 37.477 1.00 15.48 140 ILE C C 1
ATOM 4188 O O . ILE C 1 145 ? 37.362 83.048 38.357 1.00 14.17 140 ILE C O 1
ATOM 4193 N N . GLU C 1 146 ? 36.806 83.772 36.291 1.00 16.37 141 GLU C N 1
ATOM 4194 C CA . GLU C 1 146 ? 38.172 84.129 35.915 1.00 16.45 141 GLU C CA 1
ATOM 4195 C C . GLU C 1 146 ? 38.507 85.515 36.425 1.00 16.79 141 GLU C C 1
ATOM 4196 O O . GLU C 1 146 ? 37.625 86.452 36.429 1.00 15.28 141 GLU C O 1
ATOM 4202 N N . ASN C 1 147 ? 39.754 85.658 36.893 1.00 15.60 142 ASN C N 1
ATOM 4203 C CA . ASN C 1 147 ? 40.298 86.989 37.227 1.00 16.25 142 ASN C CA 1
ATOM 4204 C C . ASN C 1 147 ? 39.546 87.749 38.323 1.00 15.94 142 ASN C C 1
ATOM 4205 O O . ASN C 1 147 ? 39.395 88.958 38.276 1.00 14.74 142 ASN C O 1
ATOM 4210 N N . LEU C 1 148 ? 39.162 87.040 39.372 1.00 15.25 143 LEU C N 1
ATOM 4211 C CA . LEU C 1 148 ? 38.580 87.675 40.546 1.00 14.58 143 LEU C CA 1
ATOM 4212 C C . LEU C 1 148 ? 39.543 88.660 41.158 1.00 15.10 143 LEU C C 1
ATOM 4213 O O . LEU C 1 148 ? 40.761 88.396 41.198 1.00 14.07 143 LEU C O 1
ATOM 4218 N N . ASP C 1 149 ? 39.023 89.812 41.581 1.00 14.82 144 ASP C N 1
ATOM 4219 C CA . ASP C 1 149 ? 39.833 90.855 42.164 1.00 15.05 144 ASP C CA 1
ATOM 4220 C C . ASP C 1 149 ? 39.247 91.601 43.370 1.00 15.12 144 ASP C C 1
ATOM 4221 O O . ASP C 1 149 ? 39.880 92.528 43.870 1.00 14.63 144 ASP C O 1
ATOM 4226 N N . SER C 1 150 ? 38.060 91.212 43.840 1.00 13.98 145 SER C N 1
ATOM 4227 C CA . SER C 1 150 ? 37.350 91.914 44.885 1.00 14.09 145 SER C CA 1
ATOM 4228 C C . SER C 1 150 ? 36.547 90.952 45.712 1.00 13.14 145 SER C C 1
ATOM 4229 O O . SER C 1 150 ? 35.995 89.964 45.197 1.00 11.73 145 SER C O 1
ATOM 4232 N N . ALA C 1 151 ? 36.540 91.193 47.008 1.00 13.59 146 ALA C N 1
ATOM 4233 C CA . ALA C 1 151 ? 35.673 90.507 47.949 1.00 13.16 146 ALA C CA 1
ATOM 4234 C C . ALA C 1 151 ? 35.127 91.546 48.901 1.00 13.23 146 ALA C C 1
ATOM 4235 O O . ALA C 1 151 ? 35.910 92.217 49.592 1.00 14.03 146 ALA C O 1
ATOM 4237 N N . PHE C 1 152 ? 33.811 91.667 48.970 1.00 13.37 147 PHE C N 1
ATOM 4238 C CA . PHE C 1 152 ? 33.146 92.556 49.941 1.00 13.58 147 PHE C CA 1
ATOM 4239 C C . PHE C 1 152 ? 32.097 91.811 50.756 1.00 13.42 147 PHE C C 1
ATOM 4240 O O . PHE C 1 152 ? 31.361 90.965 50.241 1.00 12.25 147 PHE C O 1
ATOM 4248 N N . ILE C 1 153 ? 31.955 92.238 52.013 1.00 13.29 148 ILE C N 1
ATOM 4249 C CA . ILE C 1 153 ? 30.786 91.959 52.794 1.00 14.05 148 ILE C CA 1
ATOM 4250 C C . ILE C 1 153 ? 29.793 93.087 52.567 1.00 13.71 148 ILE C C 1
ATOM 4251 O O . ILE C 1 153 ? 30.032 94.265 52.897 1.00 13.39 148 ILE C O 1
ATOM 4256 N N . GLY C 1 154 ? 28.659 92.736 51.987 1.00 14.02 149 GLY C N 1
ATOM 4257 C CA . GLY C 1 154 ? 27.578 93.680 51.905 1.00 14.45 149 GLY C CA 1
ATOM 4258 C C . GLY C 1 154 ? 27.403 94.372 50.565 1.00 14.27 149 GLY C C 1
ATOM 4259 O O . GLY C 1 154 ? 26.561 95.275 50.443 1.00 14.67 149 GLY C O 1
ATOM 4260 N N . LYS C 1 155 ? 28.184 93.985 49.572 1.00 14.86 150 LYS C N 1
ATOM 4261 C CA . LYS C 1 155 ? 27.906 94.364 48.186 1.00 14.93 150 LYS C CA 1
ATOM 4262 C C . LYS C 1 155 ? 28.689 93.460 47.259 1.00 14.19 150 LYS C C 1
ATOM 4263 O O . LYS C 1 155 ? 29.468 92.646 47.709 1.00 12.89 150 LYS C O 1
ATOM 4269 N N . THR C 1 156 ? 28.420 93.571 45.971 1.00 13.20 151 THR C N 1
ATOM 4270 C CA . THR C 1 156 ? 29.194 92.890 44.933 1.00 13.79 151 THR C CA 1
ATOM 4271 C C . THR C 1 156 ? 29.834 93.987 44.060 1.00 14.38 151 THR C C 1
ATOM 4272 O O . THR C 1 156 ? 29.114 94.817 43.418 1.00 15.34 151 THR C O 1
ATOM 4276 N N . ASN C 1 157 ? 31.162 94.030 44.047 1.00 13.87 152 ASN C N 1
ATOM 4277 C CA . ASN C 1 157 ? 31.907 95.035 43.270 1.00 13.88 152 ASN C CA 1
ATOM 4278 C C . ASN C 1 157 ? 31.923 94.704 41.781 1.00 13.94 152 ASN C C 1
ATOM 4279 O O . ASN C 1 157 ? 32.620 93.798 41.366 1.00 14.18 152 ASN C O 1
ATOM 4284 N N . ARG C 1 158 ? 31.156 95.436 40.971 1.00 13.56 153 ARG C N 1
ATOM 4285 C CA . ARG C 1 158 ? 31.005 95.157 39.552 1.00 15.08 153 ARG C CA 1
ATOM 4286 C C . ARG C 1 158 ? 31.421 96.390 38.731 1.00 16.15 153 ARG C C 1
ATOM 4287 O O . ARG C 1 158 ? 31.639 97.470 39.291 1.00 15.31 153 ARG C O 1
ATOM 4295 N N . TYR C 1 159 ? 31.524 96.211 37.421 1.00 17.97 154 TYR C N 1
ATOM 4296 C CA . TYR C 1 159 ? 31.986 97.273 36.528 1.00 19.87 154 TYR C CA 1
ATOM 4297 C C . TYR C 1 159 ? 30.920 98.355 36.354 1.00 19.09 154 TYR C C 1
ATOM 4298 O O . TYR C 1 159 ? 29.727 98.060 36.235 1.00 18.04 154 TYR C O 1
ATOM 4307 N N . GLY C 1 160 ? 31.371 99.604 36.268 1.00 19.36 155 GLY C N 1
ATOM 4308 C CA . GLY C 1 160 ? 30.524 100.708 35.805 1.00 20.00 155 GLY C CA 1
ATOM 4309 C C . GLY C 1 160 ? 29.300 100.894 36.652 1.00 20.68 155 GLY C C 1
ATOM 4310 O O . GLY C 1 160 ? 29.367 100.783 37.879 1.00 20.17 155 GLY C O 1
ATOM 4311 N N . GLN C 1 161 ? 28.158 101.099 35.989 1.00 25.02 156 GLN C N 1
ATOM 4312 C CA . GLN C 1 161 ? 26.872 101.356 36.668 1.00 26.34 156 GLN C CA 1
ATOM 4313 C C . GLN C 1 161 ? 26.113 100.119 37.132 1.00 24.26 156 GLN C C 1
ATOM 4314 O O . GLN C 1 161 ? 24.986 100.230 37.571 1.00 21.27 156 GLN C O 1
ATOM 4320 N N . SER C 1 162 ? 26.728 98.942 37.109 1.00 23.29 157 SER C N 1
ATOM 4321 C CA . SER C 1 162 ? 26.011 97.727 37.493 1.00 20.90 157 SER C CA 1
ATOM 4322 C C . SER C 1 162 ? 25.402 97.768 38.891 1.00 17.93 157 SER C C 1
ATOM 4323 O O . SER C 1 162 ? 25.921 98.401 39.788 1.00 17.70 157 SER C O 1
ATOM 4326 N N . ASN C 1 163 ? 24.296 97.064 39.076 1.00 16.64 158 ASN C N 1
ATOM 4327 C CA . ASN C 1 163 ? 23.705 96.908 40.426 1.00 16.12 158 ASN C CA 1
ATOM 4328 C C . ASN C 1 163 ? 24.631 96.166 41.410 1.00 15.68 158 ASN C C 1
ATOM 4329 O O . ASN C 1 163 ? 24.876 94.980 41.262 1.00 14.18 158 ASN C O 1
ATOM 4334 N N . GLU C 1 164 ? 25.106 96.857 42.435 1.00 14.87 159 GLU C N 1
ATOM 4335 C CA . GLU C 1 164 ? 26.041 96.249 43.357 1.00 14.92 159 GLU C CA 1
ATOM 4336 C C . GLU C 1 164 ? 25.358 95.589 44.572 1.00 14.59 159 GLU C C 1
ATOM 4337 O O . GLU C 1 164 ? 26.034 95.076 45.436 1.00 13.64 159 GLU C O 1
ATOM 4343 N N . TYR C 1 165 ? 24.037 95.558 44.596 1.00 14.23 160 TYR C N 1
ATOM 4344 C CA . TYR C 1 165 ? 23.262 94.815 45.601 1.00 14.85 160 TYR C CA 1
ATOM 4345 C C . TYR C 1 165 ? 23.629 95.232 47.043 1.00 14.07 160 TYR C C 1
ATOM 4346 O O . TYR C 1 165 ? 23.798 94.392 47.920 1.00 13.47 160 TYR C O 1
ATOM 4355 N N . ASN C 1 166 ? 23.741 96.539 47.283 1.00 14.27 161 ASN C N 1
ATOM 4356 C CA . ASN C 1 166 ? 24.161 97.054 48.586 1.00 16.19 161 ASN C CA 1
ATOM 4357 C C . ASN C 1 166 ? 23.215 96.640 49.722 1.00 14.82 161 ASN C C 1
ATOM 4358 O O . ASN C 1 166 ? 22.011 96.885 49.656 1.00 14.34 161 ASN C O 1
ATOM 4363 N N . PHE C 1 167 ? 23.761 95.928 50.689 1.00 13.66 162 PHE C N 1
ATOM 4364 C CA . PHE C 1 167 ? 23.080 95.473 51.890 1.00 15.75 162 PHE C CA 1
ATOM 4365 C C . PHE C 1 167 ? 22.905 96.653 52.851 1.00 16.85 162 PHE C C 1
ATOM 4366 O O . PHE C 1 167 ? 23.828 97.397 53.062 1.00 18.09 162 PHE C O 1
ATOM 4374 N N . LYS C 1 168 ? 21.736 96.727 53.465 1.00 18.29 163 LYS C N 1
ATOM 4375 C CA . LYS C 1 168 ? 21.447 97.719 54.512 1.00 20.46 163 LYS C CA 1
ATOM 4376 C C . LYS C 1 168 ? 20.965 96.960 55.737 1.00 19.06 163 LYS C C 1
ATOM 4377 O O . LYS C 1 168 ? 19.996 96.219 55.670 1.00 19.42 163 LYS C O 1
ATOM 4383 N N . GLY C 1 169 ? 21.624 97.186 56.859 1.00 18.97 164 GLY C N 1
ATOM 4384 C CA . GLY C 1 169 ? 21.288 96.524 58.106 1.00 18.64 164 GLY C CA 1
ATOM 4385 C C . GLY C 1 169 ? 22.561 96.184 58.811 1.00 19.66 164 GLY C C 1
ATOM 4386 O O . GLY C 1 169 ? 23.505 96.951 58.775 1.00 19.99 164 GLY C O 1
ATOM 4387 N N . ASN C 1 170 ? 22.608 95.043 59.475 1.00 22.09 165 ASN C N 1
ATOM 4388 C CA . ASN C 1 170 ? 23.899 94.596 59.996 1.00 25.11 165 ASN C CA 1
ATOM 4389 C C . ASN C 1 170 ? 24.108 93.113 59.892 1.00 22.38 165 ASN C C 1
ATOM 4390 O O . ASN C 1 170 ? 23.144 92.343 59.817 1.00 21.78 165 ASN C O 1
ATOM 4395 N N . ILE C 1 171 ? 25.391 92.749 59.887 1.00 18.57 166 ILE C N 1
ATOM 4396 C CA . ILE C 1 171 ? 25.802 91.390 59.845 1.00 17.92 166 ILE C CA 1
ATOM 4397 C C . ILE C 1 171 ? 26.535 91.085 61.156 1.00 18.27 166 ILE C C 1
ATOM 4398 O O . ILE C 1 171 ? 27.603 91.614 61.426 1.00 19.80 166 ILE C O 1
ATOM 4403 N N . GLY C 1 172 ? 25.930 90.212 61.960 1.00 18.10 167 GLY C N 1
ATOM 4404 C CA . GLY C 1 172 ? 26.455 89.810 63.267 1.00 18.39 167 GLY C CA 1
ATOM 4405 C C . GLY C 1 172 ? 27.701 88.965 63.108 1.00 17.21 167 GLY C C 1
ATOM 4406 O O . GLY C 1 172 ? 28.704 89.157 63.808 1.00 16.13 167 GLY C O 1
ATOM 4407 N N . PHE C 1 173 ? 27.665 88.025 62.182 1.00 16.50 168 PHE C N 1
ATOM 4408 C CA . PHE C 1 173 ? 28.911 87.326 61.873 1.00 16.16 168 PHE C CA 1
ATOM 4409 C C . PHE C 1 173 ? 28.880 86.731 60.479 1.00 15.91 168 PHE C C 1
ATOM 4410 O O . PHE C 1 173 ? 27.812 86.521 59.912 1.00 14.93 168 PHE C O 1
ATOM 4418 N N . MET C 1 174 ? 30.080 86.476 59.961 1.00 15.09 169 MET C N 1
ATOM 4419 C CA . MET C 1 174 ? 30.241 85.698 58.738 1.00 15.29 169 MET C CA 1
ATOM 4420 C C . MET C 1 174 ? 31.430 84.761 58.925 1.00 13.75 169 MET C C 1
ATOM 4421 O O . MET C 1 174 ? 32.546 85.222 59.209 1.00 13.94 169 MET C O 1
ATOM 4426 N N . ASN C 1 175 ? 31.172 83.478 58.822 1.00 12.92 170 ASN C N 1
ATOM 4427 C CA . ASN C 1 175 ? 32.210 82.448 58.843 1.00 13.58 170 ASN C CA 1
ATOM 4428 C C . ASN C 1 175 ? 32.289 81.725 57.530 1.00 13.79 170 ASN C C 1
ATOM 4429 O O . ASN C 1 175 ? 31.278 81.290 57.036 1.00 13.05 170 ASN C O 1
ATOM 4434 N N . ILE C 1 176 ? 33.486 81.652 56.942 1.00 13.35 171 ILE C N 1
ATOM 4435 C CA . ILE C 1 176 ? 33.708 80.917 55.690 1.00 12.86 171 ILE C CA 1
ATOM 4436 C C . ILE C 1 176 ? 34.672 79.752 55.971 1.00 13.04 171 ILE C C 1
ATOM 4437 O O . ILE C 1 176 ? 35.703 79.937 56.661 1.00 11.59 171 ILE C O 1
ATOM 4442 N N . TYR C 1 177 ? 34.323 78.571 55.443 1.00 12.95 172 TYR C N 1
ATOM 4443 C CA . TYR C 1 177 ? 35.130 77.375 55.611 1.00 13.73 172 TYR C CA 1
ATOM 4444 C C . TYR C 1 177 ? 35.532 76.849 54.272 1.00 14.08 172 TYR C C 1
ATOM 4445 O O . TYR C 1 177 ? 34.771 76.974 53.315 1.00 14.25 172 TYR C O 1
ATOM 4454 N N . ASN C 1 178 ? 36.716 76.235 54.194 1.00 14.66 173 ASN C N 1
ATOM 4455 C CA . ASN C 1 178 ? 37.172 75.673 52.945 1.00 16.64 173 ASN C CA 1
ATOM 4456 C C . ASN C 1 178 ? 36.551 74.309 52.599 1.00 16.62 173 ASN C C 1
ATOM 4457 O O . ASN C 1 178 ? 36.815 73.808 51.518 1.00 18.69 173 ASN C O 1
ATOM 4462 N N . GLU C 1 179 ? 35.793 73.719 53.513 1.00 16.64 174 GLU C N 1
ATOM 4463 C CA . GLU C 1 179 ? 35.162 72.398 53.312 1.00 18.61 174 GLU C CA 1
ATOM 4464 C C . GLU C 1 179 ? 33.681 72.530 53.550 1.00 16.82 174 GLU C C 1
ATOM 4465 O O . GLU C 1 179 ? 33.272 73.413 54.270 1.00 14.60 174 GLU C O 1
ATOM 4471 N N . PRO C 1 180 ? 32.869 71.625 52.966 1.00 18.26 175 PRO C N 1
ATOM 4472 C CA . PRO C 1 180 ? 31.430 71.570 53.301 1.00 17.88 175 PRO C CA 1
ATOM 4473 C C . PRO C 1 180 ? 31.248 71.047 54.722 1.00 18.16 175 PRO C C 1
ATOM 4474 O O . PRO C 1 180 ? 31.707 69.949 55.008 1.00 20.49 175 PRO C O 1
ATOM 4478 N N . LEU C 1 181 ? 30.626 71.798 55.609 1.00 17.11 176 LEU C N 1
ATOM 4479 C CA . LEU C 1 181 ? 30.373 71.316 56.967 1.00 16.16 176 LEU C CA 1
ATOM 4480 C C . LEU C 1 181 ? 29.202 70.332 57.010 1.00 17.07 176 LEU C C 1
ATOM 4481 O O . LEU C 1 181 ? 28.399 70.246 56.081 1.00 19.72 176 LEU C O 1
ATOM 4486 N N . GLY C 1 182 ? 29.083 69.624 58.114 1.00 17.43 177 GLY C N 1
ATOM 4487 C CA . GLY C 1 182 ? 28.029 68.633 58.248 1.00 17.21 177 GLY C CA 1
ATOM 4488 C C . GLY C 1 182 ? 26.677 69.314 58.396 1.00 17.38 177 GLY C C 1
ATOM 4489 O O . GLY C 1 182 ? 26.584 70.399 58.991 1.00 14.95 177 GLY C O 1
ATOM 4490 N N . ASP C 1 183 ? 25.642 68.663 57.843 1.00 19.88 178 ASP C N 1
ATOM 4491 C CA . ASP C 1 183 ? 24.250 69.135 57.907 1.00 20.73 178 ASP C CA 1
ATOM 4492 C C . ASP C 1 183 ? 23.850 69.343 59.335 1.00 21.44 178 ASP C C 1
ATOM 4493 O O . ASP C 1 183 ? 23.226 70.342 59.638 1.00 20.28 178 ASP C O 1
ATOM 4498 N N . ASP C 1 184 ? 24.261 68.438 60.218 1.00 21.61 179 ASP C N 1
ATOM 4499 C CA . ASP C 1 184 ? 23.924 68.550 61.632 1.00 23.16 179 ASP C CA 1
ATOM 4500 C C . ASP C 1 184 ? 24.472 69.799 62.274 1.00 20.77 179 ASP C C 1
ATOM 4501 O O . ASP C 1 184 ? 23.759 70.463 63.010 1.00 19.51 179 ASP C O 1
ATOM 4506 N N . TYR C 1 185 ? 25.732 70.130 61.992 1.00 19.02 180 TYR C N 1
ATOM 4507 C CA . TYR C 1 185 ? 26.293 71.368 62.517 1.00 18.15 180 TYR C CA 1
ATOM 4508 C C . TYR C 1 185 ? 25.484 72.593 62.000 1.00 16.05 180 TYR C C 1
ATOM 4509 O O . TYR C 1 185 ? 25.177 73.511 62.750 1.00 14.17 180 TYR C O 1
ATOM 4518 N N . LEU C 1 186 ? 25.187 72.576 60.707 1.00 16.09 181 LEU C N 1
ATOM 4519 C CA . LEU C 1 186 ? 24.558 73.738 60.035 1.00 15.35 181 LEU C CA 1
ATOM 4520 C C . LEU C 1 186 ? 23.118 73.923 60.522 1.00 15.38 181 LEU C C 1
ATOM 4521 O O . LEU C 1 186 ? 22.679 75.047 60.728 1.00 15.21 181 LEU C O 1
ATOM 4526 N N . LEU C 1 187 ? 22.406 72.830 60.747 1.00 16.08 182 LEU C N 1
ATOM 4527 C CA . LEU C 1 187 ? 21.045 72.912 61.299 1.00 18.05 182 LEU C CA 1
ATOM 4528 C C . LEU C 1 187 ? 21.090 73.492 62.699 1.00 18.15 182 LEU C C 1
ATOM 4529 O O . LEU C 1 187 ? 20.324 74.380 63.036 1.00 16.93 182 LEU C O 1
ATOM 4534 N N . SER C 1 188 ? 22.014 72.989 63.507 1.00 19.42 183 SER C N 1
ATOM 4535 C CA . SER C 1 188 ? 22.195 73.512 64.846 1.00 20.19 183 SER C CA 1
ATOM 4536 C C . SER C 1 188 ? 22.641 74.994 64.906 1.00 19.36 183 SER C C 1
ATOM 4537 O O . SER C 1 188 ? 22.097 75.808 65.670 1.00 16.72 183 SER C O 1
ATOM 4540 N N . LYS C 1 189 ? 23.615 75.355 64.080 1.00 18.39 184 LYS C N 1
ATOM 4541 C CA . LYS C 1 189 ? 24.128 76.716 64.084 1.00 19.08 184 LYS C CA 1
ATOM 4542 C C . LYS C 1 189 ? 23.122 77.748 63.560 1.00 18.03 184 LYS C C 1
ATOM 4543 O O . LYS C 1 189 ? 22.891 78.791 64.167 1.00 17.58 184 LYS C O 1
ATOM 4549 N N . THR C 1 190 ? 22.543 77.471 62.399 1.00 17.31 185 THR C N 1
ATOM 4550 C CA . THR C 1 190 ? 21.520 78.358 61.890 1.00 16.97 185 THR C CA 1
ATOM 4551 C C . THR C 1 190 ? 20.279 78.358 62.786 1.00 17.88 185 THR C C 1
ATOM 4552 O O . THR C 1 190 ? 19.569 79.394 62.865 1.00 17.63 185 THR C O 1
ATOM 4556 N N . GLY C 1 191 ? 20.081 77.270 63.522 1.00 19.04 186 GLY C N 1
ATOM 4557 C CA . GLY C 1 191 ? 18.950 77.139 64.432 1.00 21.38 186 GLY C CA 1
ATOM 4558 C C . GLY C 1 191 ? 19.022 78.037 65.654 1.00 22.48 186 GLY C C 1
ATOM 4559 O O . GLY C 1 191 ? 18.024 78.176 66.345 1.00 23.90 186 GLY C O 1
ATOM 4560 N N . GLU C 1 192 ? 20.168 78.668 65.922 1.00 22.97 187 GLU C N 1
ATOM 4561 C CA . GLU C 1 192 ? 20.232 79.720 66.962 1.00 23.71 187 GLU C CA 1
ATOM 4562 C C . GLU C 1 192 ? 19.198 80.875 66.778 1.00 23.69 187 GLU C C 1
ATOM 4563 O O . GLU C 1 192 ? 18.874 81.565 67.734 1.00 22.21 187 GLU C O 1
ATOM 4569 N N . THR C 1 193 ? 18.701 81.095 65.565 1.00 21.39 188 THR C N 1
ATOM 4570 C CA . THR C 1 193 ? 17.596 82.049 65.318 1.00 22.73 188 THR C CA 1
ATOM 4571 C C . THR C 1 193 ? 16.325 81.359 64.733 1.00 22.44 188 THR C C 1
ATOM 4572 O O . THR C 1 193 ? 15.619 81.951 63.926 1.00 24.89 188 THR C O 1
ATOM 4576 N N . LYS C 1 194 ? 16.041 80.123 65.152 1.00 24.33 189 LYS C N 1
ATOM 4577 C CA . LYS C 1 194 ? 14.856 79.358 64.679 1.00 28.34 189 LYS C CA 1
ATOM 4578 C C . LYS C 1 194 ? 13.501 80.100 64.807 1.00 33.72 189 LYS C C 1
ATOM 4579 O O . LYS C 1 194 ? 13.248 80.746 65.829 1.00 43.62 189 LYS C O 1
#

Secondary structure (DSSP, 8-state):
---SS---SEEEEEEEETT--PEE-GGGGGGTTT-SSEEEEEEEEES--S-EEEEEEE-TTSSS-EEEEEE-SSEEEEEEEEESS-SS--TTEEEEEEEEEE----SS-EEEEEEEETTTEEEEEETTEEEEEEE-SS---GGGSTT--EEEESS---STT-------EEEEEEEEESSPPPHHHHHHHHGGG-/--SEE--SEEEEEEEETTS--EE-GGGHHHHTT-SSEEEEEEEEES--S-EEEEEEE-TTSSS-EEEEEE-SSEEEEEEEEESS-SS--TTEEEEEEEEEE----SS-EEEEEEEETTTEEEEEETTEEEEEEE-SS---GGGSSS--EEEES----STT-------EEEEEEEEESSPPPHHHHHHHHGGG-/--S---SEEEEEEEETT---EE-GGGHHHHTT-SSEEEEEEEE---S-EEEEEEE-TTSSS-EEEEEE-SSEEEEEEEEESS-SS--TTEEEEEEEEEE----SS-EEEEEEEETTTEEEEEETTEEEEEEE-SS---GGGSTT--EEEESS---STT-------EEEEEEEEESSPPPHHHHHHHHGGG-

Nearest PDB structures (foldseek):
  5fre-assembly1_A  TM=1.005E+00  e=1.100E-40  Clostridium perfringens
  5fre-assembly3_C  TM=1.003E+00  e=8.652E-38  Clostridium perfringens
  2v73-assembly2_B  TM=9.628E-01  e=6.205E-22  Clostridium perfringens
  6er2-assembly1_B  TM=8.640E-01  e=5.550E-14  Mediterraneibacter gnavus ATCC 29149
  5v38-assembly1_A  TM=4.779E-01  e=8.573E-06  Clostridium botulinum

InterPro domains:
  IPR004124 Glycoside hydrolase, family 33, N-terminal [PF02973] (50-236)
  IPR011040 Sialidase [PF13859] (268-617)
  IPR013320 Concanavalin A-like lectin/glucanase domain superfamily [SSF49899] (59-235)
  IPR023364 Trans-sialidase, domain 3 [G3DSA:2.40.220.10] (361-426)
  IPR026856 Sialidase family [PTHR10628] (252-686)
  IPR036278 Sialidase superfamily [SSF50939] (251-688)

B-factor: mean 19.26, std 7.04, range [4.1, 53.73]

Organism: Clostridium perfringens (strain ATCC 13124 / DSM 756 / JCM 1290 / NCIMB 6125 / NCTC 8237 / Type A) (NCBI:txid195103)

Sequence (578 aa):
PNWELLSSLGEYKDINLESSNASNITYDLEKYKNLDEGTIVVRFNSKDSKIQSLLGISNSKTKNGYFNFYVTNSRVGFELRNQKNEGNTQNGTENLVHMYKDVALNDGDNTVALKIEKNKGYKLFLNGKMIKEVKDTNTKFLNNIENLDSAFIGKTNRYGQSNEYNFKGNIGFMNIYNEPLGDDYLLSKTGETKNWELLSSLGEYKDINLESSNASNITYDLEKYKNLDEGTIVVRFNSKDSKIQSLLGISNSKTKNGYFNFYVTNSRVGFELRNQKNEGNTQNGTENLVHMYKDVALNDGDNTVALKIEKNKGYKLFLNGKMIKEVKDTNTKFLNNIENLDSAFIGKTNRYGQSNEYNFKGNIGFMNIYNEPLGDDYLLSKTGETKWELLSSLGEYKDINLESSNASNITYDLEKYKNLDEGTIVVRFNSDSKIQSLLGISNSKTKNGYFNFYVTNSRVGFELRNQKNEGNTQNGTENLVHMYKDVALNDGDNTVALKIEKNKGYKLFLNGKMIKEVKDTNTKFLNNIENLDSAFIGKTNRYGQSNEYNFKGNIGFMNIYNEPLGDDYLLSKTGETK

Foldseek 3Di:
DFDPDDDFLDKDFKFACQVLPWAWPLVSCVSFQQALWWKKKWKFAFDAQFWKFQKKWAQLQAAWQIWGFTDGQFKTWIWHKAADDGDDDPPRIDGADTDMAGHHDDNGIKMKMWGGAALFWIWIDIQLDGGDTDGGNHGGDSSPYPRTRTMIRAFYNHYDPHGGRGTHGIIGMMTMHSHGGDPVVRSVVSNVRD/DPPDDDFPDKDFKFACQVLPWAWPLVSCVSPQQFFWWKKKWKFAFPAADWKFQKKWAQLQAAWQIWGFTDGQFKTWIWHKAADDGDDDPPRIDGADTDMDGHHADNGIKMKMWGGAALFWIWIDIQLDGGDTDGGRHGGDSSPYPNTRTMIRQFHNYYDPHGGRGTHGIIRMMTITSHGDDPVVRSVVRNVRD/DVDAAFPDKFFKFACQVLPWAWPLVSLVSFQQFFWWKKKWKFAFAFDWKFQKWWAQLQAAWQIWGFTDGQFKTWIWHKAADDGDDDPHRIDGADIDMAGHHADNGIKMKMWGGAALAWIWIDIQQDTGDTDGGRHGGDSNPYPRIRTMIRAFHNYYDPHGGRRTHGIIRMMTMTSHGDDPVVRSVVRNVRD

Radius of gyration: 27.14 Å; Cα contacts (8 Å, |Δi|>4): 1688; chains: 3; bounding box: 74×54×70 Å

CATH classification: 2.60.120.200

Solvent-accessible surface area: 25252 Å² total; per-residue (Å²): 188,101,180,183,155,42,94,30,51,1,111,20,123,127,17,108,0,92,95,36,72,24,39,82,2,48,162,22,11,126,75,1,60,95,26,46,45,2,1,5,1,0,44,3,39,26,56,9,41,69,74,0,0,0,1,0,1,0,3,27,77,1,42,3,1,1,0,0,0,6,0,18,92,59,71,0,0,0,25,0,43,1,3,119,63,96,16,118,34,114,98,24,39,66,108,45,27,102,6,91,73,82,36,94,36,62,150,32,66,4,0,0,0,1,18,1,65,103,65,136,8,3,41,0,0,6,16,20,134,67,27,83,69,54,165,43,125,104,15,76,4,2,67,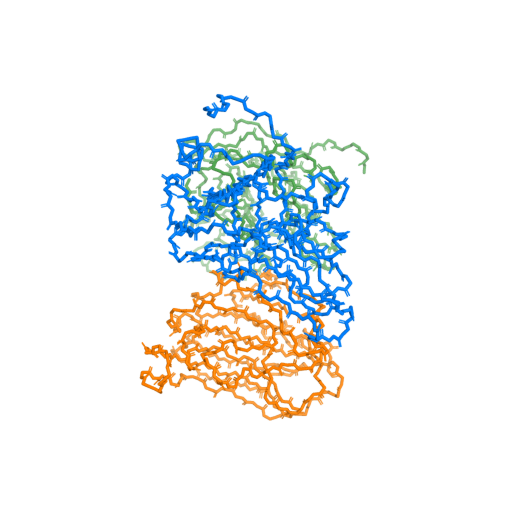53,9,81,99,21,48,6,0,22,0,1,37,0,34,26,83,56,110,24,90,40,21,48,0,39,2,50,0,23,23,0,20,5,15,67,68,21,20,9,41,118,91,0,63,79,52,0,23,109,24,119,130,45,103,29,14,2,12,10,4,92,21,75,124,17,96,1,110,90,41,66,25,39,34,3,16,70,23,13,131,49,0,63,96,27,48,44,1,0,5,1,0,16,5,18,25,124,44,59,150,78,0,0,0,0,0,2,0,3,28,76,1,42,4,1,0,0,0,0,7,0,18,91,56,66,0,0,0,27,0,44,1,3,132,61,96,19,115,35,115,97,27,41,72,104,46,29,109,5,97,73,79,26,102,34,54,147,34,80,3,1,0,0,1,14,1,58,106,60,134,10,3,39,0,0,9,23,30,46,73,27,84,65,55,161,42,124,99,15,75,4,3,66,50,9,74,100,18,41,6,0,22,1,1,37,0,36,25,77,47,182,22,90,38,20,66,0,82,0,53,0,36,36,0,22,5,16,37,58,20,13,10,43,116,88,0,60,83,53,0,23,113,33,106,239,193,162,42,92,30,55,1,136,22,67,124,17,110,1,116,98,41,69,25,39,83,3,43,166,21,18,153,81,0,20,117,28,45,35,3,1,5,1,0,68,4,40,44,91,60,151,75,1,0,0,0,0,2,0,4,27,116,1,40,4,2,0,0,0,0,6,0,18,93,56,57,0,0,0,19,0,35,2,4,124,65,104,16,120,37,110,101,30,41,60,32,5,1,25,0,2,52,39,26,102,34,61,149,31,54,4,1,0,0,1,16,1,72,95,66,46,10,1,37,0,0,8,23,27,50,72,29,12,55,23,160,30,116,100,6,47,4,3,70,44,8,76,112,24,46,5,0,24,1,1,38,0,35,26,77,47,180,22,89,36,20,72,1,112,10,60,0,24,34,0,21,5,18,59,62,33,24,44,44,118,93,0,59,81,47,0,23,106,17,105